Protein AF-0000000087636090 (afdb_homodimer)

Radius of gyration: 24.3 Å; Cα contacts (8 Å, |Δi|>4): 689; chains: 2; bounding box: 58×79×56 Å

Sequence (422 aa):
MITMALRLAGKRCVVIGGGPVAARRIALFLAEQAKITVVSPRVTPEIEALANSGQIIWHPQPYSETVDLEADFVLLATSDSQLNEQVAQRARSFGALVNRADNRDDCDFTFPASVDIGDLQFAIFTGRVSPRLSRLMKQDLLKRYKPVADILPAFKKLRREVRQLLPTPAERETFWQTYLGEEQLAMIIDGKWKRVEEILNNAISSIRIKPMITMALRLAGKRCVVIGGGPVAARRIALFLAEQAKITVVSPRVTPEIEALANSGQIIWHPQPYSETVDLEADFVLLATSDSQLNEQVAQRARSFGALVNRADNRDDCDFTFPASVDIGDLQFAIFTGRVSPRLSRLMKQDLLKRYKPVADILPAFKKLRREVRQLLPTPAERETFWQTYLGEEQLAMIIDGKWKRVEEILNNAISSIRIKP

Organism: NCBI:txid103891

pLDDT: mean 92.84, std 6.71, range [50.19, 98.62]

Foldseek 3Di:
DDDDDDQQAAFEEEEEDAEPVSLVVVVVSLVSNHAYEYEELDHDPSVVVCCVVVSYHYDNHHDDPPDDLLTQEYEYDDPDVVVLVVVLVVSVVNVHFYHYPVDRVSGSDDAFDWADQQVDIDGDDPVPPDPVVSVVVSVVCCLQCNLVNVCVVVVVVLLVLLCVLDVDPVVSVVLCPVLPDPVQSNCSSVVNVVVSVVSSVVSSVVSVPPD/DDDDDDQQAAFEEEEEDAEPVSLVVVVVSLVSNHAYEYEELDHDPSVVVCCVVVSYHYDNHHDDPPDDLLTQEYEYDDPDVVVLVVVLVVSVVSVHFYHYPVDRVSGSDDAFDWADQQVDIDGDDPVPPDPVVSVVVSVVCCLQCNLVNVCVVVVVVLLVLLCVLDVDPVVSVVLCPVLPDPVQSNCSSVVNVVVSVVSSVVSSVVSVPPD

Secondary structure (DSSP, 8-state):
-EEEEE--TT-EEEEE--SHHHHHHHHHHHHTT-EEEEE-SS--HHHHHHHHTTSSEEE-S---TTS---SSEEEE--S-HHHHHHHHHHHHHTT-EEEESS-GGG-SEE--EEEEETTEEEEEE-TTS-HHHHHHHHHHHHHHHHHHHHHHHHHHHHHHHHHHH--SHHHHHHHHHHHSSHHHHHHHHTT-HHHHHHHHHHHHHHHHH--/-EEEEE--TT-EEEEE--SHHHHHHHHHHHHTT-EEEEE-SS--HHHHHHHHTTSSEEE-S---TTS---SSEEEE--S-HHHHHHHHHHHHHTT-EEEESS-GGG-SEE--EEEEETTEEEEEE-TTS-HHHHHHHHHHHHHHHHHHHHHHHHHHHHHHHHHHH--SHHHHHHHHHHHSSHHHHHHHHTT-HHHHHHHHHHHHHHHHH--

Nearest PDB structures (foldseek):
  6pr0-assembly1_A  TM=7.623E-01  e=1.338E-15  Salmonella enterica subsp. enterica serovar Typhimurium
  1pjs-assembly1_B  TM=7.491E-01  e=1.700E-15  Salmonella enterica subsp. enterica serovar Typhimurium
  1pjq-assembly1_B  TM=7.297E-01  e=1.805E-15  Salmonella enterica subsp. enterica serovar Typhimurium
  6veb-assembly1_B  TM=7.230E-01  e=8.053E-15  Salmonella enterica subsp. enterica
  6ulu-assembly1_B  TM=7.324E-01  e=1.465E-14  Salmonella enterica subsp. enterica serovar Typhimurium

Solvent-accessible surface area (backbone atoms only — not comparable to full-atom values): 22190 Å² total; per-residue (Å²): 115,49,70,30,31,33,54,36,63,72,38,38,32,39,30,39,26,26,41,72,70,31,44,56,53,47,52,58,41,47,76,41,46,28,42,40,35,34,32,21,60,56,60,38,71,69,49,46,51,36,33,76,71,62,69,33,46,67,44,74,33,70,84,54,90,82,60,84,51,78,28,54,31,35,39,33,34,55,94,46,63,68,57,44,51,56,50,45,55,55,25,42,75,57,64,19,43,33,30,34,70,83,35,78,88,66,33,37,38,49,75,48,55,69,42,80,37,87,60,30,34,37,33,44,39,52,79,84,66,44,72,66,56,51,50,50,47,45,53,48,50,50,65,48,41,41,44,47,35,69,40,45,66,62,48,48,54,53,50,53,50,48,47,72,72,32,83,44,70,69,54,42,49,52,50,43,60,71,72,51,46,70,67,44,50,50,33,24,47,69,64,39,44,68,60,47,50,47,53,52,50,50,53,51,49,51,58,70,65,56,127,115,47,67,30,31,33,51,36,61,72,36,36,30,39,30,39,27,25,41,72,69,32,43,57,53,48,52,59,41,46,78,40,46,27,42,42,37,33,30,21,61,57,59,37,72,68,49,47,52,38,34,74,70,64,70,32,45,68,43,74,32,72,83,54,90,81,60,83,51,80,28,54,32,35,38,33,33,55,94,47,62,68,57,43,52,55,50,46,55,54,24,42,73,57,63,18,42,33,30,32,71,83,36,76,90,66,34,37,39,49,74,49,53,68,41,78,39,86,59,31,34,38,34,44,40,52,78,82,66,44,73,66,57,51,51,50,48,47,52,48,49,50,65,48,43,40,43,48,34,69,41,45,68,64,49,47,53,52,50,52,52,49,48,72,73,33,83,45,70,68,53,43,50,54,50,44,61,70,72,52,45,69,68,44,51,51,33,23,46,69,64,39,45,68,60,46,51,49,53,50,50,52,54,51,50,52,60,68,65,57,127

InterPro domains:
  IPR006367 Sirohaem synthase, N-terminal [TIGR01470] (7-203)
  IPR019478 Sirohaem synthase, dimerisation domain [PF10414] (156-203)
  IPR028161 Siroheme biosynthesis protein Met8-like [PTHR35330] (4-205)
  IPR036291 NAD(P)-binding domain superfamily [SSF51735] (2-111)

Structure (mmCIF, N/CA/C/O backbone):
data_AF-0000000087636090-model_v1
#
loop_
_entity.id
_entity.type
_entity.pdbx_description
1 polymer 'precorrin-2 dehydrogenase'
#
loop_
_atom_site.group_PDB
_atom_site.id
_atom_site.type_symbol
_atom_site.label_atom_id
_atom_site.label_alt_id
_atom_site.label_comp_id
_atom_site.label_asym_id
_atom_site.label_entity_id
_atom_site.label_seq_id
_atom_site.pdbx_PDB_ins_code
_atom_site.Cartn_x
_atom_site.Cartn_y
_atom_site.Cartn_z
_atom_site.occupancy
_atom_site.B_iso_or_equiv
_atom_site.auth_seq_id
_atom_site.auth_comp_id
_atom_site.auth_asym_id
_atom_site.auth_atom_id
_atom_site.pdbx_PDB_model_num
ATOM 1 N N . MET A 1 1 ? 6.086 -7.074 5.777 1 85.81 1 MET A N 1
ATOM 2 C CA . MET A 1 1 ? 6.184 -5.949 4.852 1 85.81 1 MET A CA 1
ATOM 3 C C . MET A 1 1 ? 5.184 -4.859 5.219 1 85.81 1 MET A C 1
ATOM 5 O O . MET A 1 1 ? 4.098 -5.148 5.719 1 85.81 1 MET A O 1
ATOM 9 N N . ILE A 1 2 ? 5.582 -3.582 4.957 1 86.5 2 ILE A N 1
ATOM 10 C CA . ILE A 1 2 ? 4.715 -2.439 5.219 1 86.5 2 ILE A CA 1
ATOM 11 C C . ILE A 1 2 ? 4.176 -1.887 3.904 1 86.5 2 ILE A C 1
ATOM 13 O O . ILE A 1 2 ? 4.898 -1.818 2.908 1 86.5 2 ILE A O 1
ATOM 17 N N . THR A 1 3 ? 2.893 -1.567 3.936 1 88 3 THR A N 1
ATOM 18 C CA . THR A 1 3 ? 2.291 -0.98 2.744 1 88 3 THR A CA 1
ATOM 19 C C . THR A 1 3 ? 2.539 0.524 2.697 1 88 3 THR A C 1
ATOM 21 O O . THR A 1 3 ? 2.324 1.226 3.688 1 88 3 THR A O 1
ATOM 24 N N . MET A 1 4 ? 3.02 1.011 1.553 1 90.25 4 MET A N 1
ATOM 25 C CA . MET A 1 4 ? 3.273 2.434 1.342 1 90.25 4 MET A CA 1
ATOM 26 C C . MET A 1 4 ? 2.838 2.861 -0.055 1 90.25 4 MET A C 1
ATOM 28 O O . MET A 1 4 ? 2.695 2.025 -0.949 1 90.25 4 MET A O 1
ATOM 32 N N . ALA A 1 5 ? 2.518 4.121 -0.171 1 89.06 5 ALA A N 1
ATOM 33 C CA . ALA A 1 5 ? 2.334 4.734 -1.484 1 89.06 5 ALA A CA 1
ATOM 34 C C . ALA A 1 5 ? 3.609 5.438 -1.944 1 89.06 5 ALA A C 1
ATOM 36 O O . ALA A 1 5 ? 4.188 6.234 -1.203 1 89.06 5 ALA A O 1
ATOM 37 N N . LEU A 1 6 ? 4.047 5.148 -3.146 1 92.19 6 LEU A N 1
ATOM 38 C CA . LEU A 1 6 ? 5.32 5.676 -3.631 1 92.19 6 LEU A CA 1
ATOM 39 C C . LEU A 1 6 ? 5.113 6.516 -4.887 1 92.19 6 LEU A C 1
ATOM 41 O O . LEU A 1 6 ? 4.328 6.152 -5.762 1 92.19 6 LEU A O 1
ATOM 45 N N . ARG A 1 7 ? 5.828 7.602 -4.891 1 91.75 7 ARG A N 1
ATOM 46 C CA . ARG A 1 7 ? 5.973 8.367 -6.125 1 91.75 7 ARG A CA 1
ATOM 47 C C . ARG A 1 7 ? 7.117 7.824 -6.977 1 91.75 7 ARG A C 1
ATOM 49 O O . ARG A 1 7 ? 8.266 7.781 -6.527 1 91.75 7 ARG A O 1
ATOM 56 N N . LEU A 1 8 ? 6.82 7.445 -8.258 1 93.19 8 LEU A N 1
ATOM 57 C CA . LEU A 1 8 ? 7.844 6.797 -9.07 1 93.19 8 LEU A CA 1
ATOM 58 C C . LEU A 1 8 ? 8.312 7.711 -10.195 1 93.19 8 LEU A C 1
ATOM 60 O O . LEU A 1 8 ? 9.203 7.348 -10.961 1 93.19 8 LEU A O 1
ATOM 64 N N . ALA A 1 9 ? 7.711 8.875 -10.195 1 92.44 9 ALA A N 1
ATOM 65 C CA . ALA A 1 9 ? 8.047 9.781 -11.289 1 92.44 9 ALA A CA 1
ATOM 66 C C . ALA A 1 9 ? 9.547 10.062 -11.336 1 92.44 9 ALA A C 1
ATOM 68 O O . ALA A 1 9 ? 10.133 10.508 -10.344 1 92.44 9 ALA A O 1
ATOM 69 N N . GLY A 1 10 ? 10.156 9.719 -12.453 1 92.62 10 GLY A N 1
ATOM 70 C CA . GLY A 1 10 ? 11.562 10.008 -12.664 1 92.62 10 GLY A CA 1
ATOM 71 C C . GLY A 1 10 ? 12.484 8.953 -12.078 1 92.62 10 GLY A C 1
ATOM 72 O O . GLY A 1 10 ? 13.695 8.992 -12.289 1 92.62 10 GLY A O 1
ATOM 73 N N . LYS A 1 11 ? 11.914 8.039 -11.336 1 93.38 11 LYS A N 1
ATOM 74 C CA . LYS A 1 11 ? 12.742 6.98 -10.75 1 93.38 11 LYS A CA 1
ATOM 75 C C . LYS A 1 11 ? 13.18 5.98 -11.805 1 93.38 11 LYS A C 1
ATOM 77 O O . LYS A 1 11 ? 12.414 5.641 -12.711 1 93.38 11 LYS A O 1
ATOM 82 N N . ARG A 1 12 ? 14.383 5.562 -11.703 1 95.88 12 ARG A N 1
ATOM 83 C CA . ARG A 1 12 ? 14.961 4.629 -12.664 1 95.88 12 ARG A CA 1
ATOM 84 C C . ARG A 1 12 ? 14.617 3.188 -12.297 1 95.88 12 ARG A C 1
ATOM 86 O O . ARG A 1 12 ? 14.859 2.75 -11.172 1 95.88 12 ARG A O 1
ATOM 93 N N . CYS A 1 13 ? 14.016 2.453 -13.25 1 97.75 13 CYS A N 1
ATOM 94 C CA . CYS A 1 13 ? 13.641 1.056 -13.07 1 97.75 13 CYS A CA 1
ATOM 95 C C . CYS A 1 13 ? 14.242 0.182 -14.164 1 97.75 13 CYS A C 1
ATOM 97 O O . CYS A 1 13 ? 14.062 0.453 -15.352 1 97.75 13 CYS A O 1
ATOM 99 N N . VAL A 1 14 ? 14.984 -0.794 -13.75 1 98.44 14 VAL A N 1
ATOM 100 C CA . VAL A 1 14 ? 15.555 -1.746 -14.703 1 98.44 14 VAL A CA 1
ATOM 101 C C . VAL A 1 14 ? 14.805 -3.07 -14.625 1 98.44 14 VAL A C 1
ATOM 103 O O . VAL A 1 14 ? 14.57 -3.6 -13.531 1 98.44 14 VAL A O 1
ATOM 106 N N . VAL A 1 15 ? 14.414 -3.576 -15.758 1 98.56 15 VAL A N 1
ATOM 107 C CA . VAL A 1 15 ? 13.68 -4.836 -15.844 1 98.56 15 VAL A CA 1
ATOM 108 C C . VAL A 1 15 ? 14.516 -5.863 -16.609 1 98.56 15 VAL A C 1
ATOM 110 O O . VAL A 1 15 ? 14.914 -5.629 -17.75 1 98.56 15 VAL A O 1
ATOM 113 N N . ILE A 1 16 ? 14.828 -6.91 -15.977 1 98.56 16 ILE A N 1
ATOM 114 C CA . ILE A 1 16 ? 15.492 -8.031 -16.641 1 98.56 16 ILE A CA 1
ATOM 115 C C . ILE A 1 16 ? 14.469 -9.109 -16.984 1 98.56 16 ILE A C 1
ATOM 117 O O . ILE A 1 16 ? 13.922 -9.758 -16.094 1 98.56 16 ILE A O 1
ATOM 121 N N . GLY A 1 17 ? 14.289 -9.312 -18.234 1 97.75 17 GLY A N 1
ATOM 122 C CA . GLY A 1 17 ? 13.211 -10.164 -18.734 1 97.75 17 GLY A CA 1
ATOM 123 C C . GLY A 1 17 ? 12.211 -9.422 -19.594 1 97.75 17 GLY A C 1
ATOM 124 O O . GLY A 1 17 ? 12.055 -8.211 -19.469 1 97.75 17 GLY A O 1
ATOM 125 N N . GLY A 1 18 ? 11.477 -10.156 -20.469 1 97.56 18 GLY A N 1
ATOM 126 C CA . GLY A 1 18 ? 10.578 -9.516 -21.406 1 97.56 18 GLY A CA 1
ATOM 127 C C . GLY A 1 18 ? 9.289 -10.273 -21.625 1 97.56 18 GLY A C 1
ATOM 128 O O . GLY A 1 18 ? 8.602 -10.078 -22.625 1 97.56 18 GLY A O 1
ATOM 129 N N . GLY A 1 19 ? 8.984 -11.086 -20.719 1 97.06 19 GLY A N 1
ATOM 130 C CA . GLY A 1 19 ? 7.777 -11.883 -20.828 1 97.06 19 GLY A CA 1
ATOM 131 C C . GLY A 1 19 ? 6.539 -11.172 -20.328 1 97.06 19 GLY A C 1
ATOM 132 O O . GLY A 1 19 ? 6.574 -9.961 -20.078 1 97.06 19 GLY A O 1
ATOM 133 N N . PRO A 1 20 ? 5.449 -11.938 -20.219 1 96.06 20 PRO A N 1
ATOM 134 C CA . PRO A 1 20 ? 4.172 -11.344 -19.812 1 96.06 20 PRO A CA 1
ATOM 135 C C . PRO A 1 20 ? 4.223 -10.742 -18.406 1 96.06 20 PRO A C 1
ATOM 137 O O . PRO A 1 20 ? 3.611 -9.703 -18.156 1 96.06 20 PRO A O 1
ATOM 140 N N . VAL A 1 21 ? 4.926 -11.43 -17.531 1 94.69 21 VAL A N 1
ATOM 141 C CA . VAL A 1 21 ? 5.055 -10.922 -16.172 1 94.69 21 VAL A CA 1
ATOM 142 C C . VAL A 1 21 ? 5.77 -9.57 -16.188 1 94.69 21 VAL A C 1
ATOM 144 O O . VAL A 1 21 ? 5.332 -8.617 -15.539 1 94.69 21 VAL A O 1
ATOM 147 N N . ALA A 1 22 ? 6.832 -9.508 -16.906 1 97.12 22 ALA A N 1
ATOM 148 C CA . ALA A 1 22 ? 7.551 -8.25 -17.062 1 97.12 22 ALA A CA 1
ATOM 149 C C . ALA A 1 22 ? 6.633 -7.164 -17.625 1 97.12 22 ALA A C 1
ATOM 151 O O . ALA A 1 22 ? 6.613 -6.035 -17.125 1 97.12 22 ALA A O 1
ATOM 152 N N . ALA A 1 23 ? 5.852 -7.52 -18.594 1 97.44 23 ALA A N 1
ATOM 153 C CA . ALA A 1 23 ? 4.953 -6.566 -19.25 1 97.44 23 ALA A CA 1
ATOM 154 C C . ALA A 1 23 ? 3.979 -5.961 -18.25 1 97.44 23 ALA A C 1
ATOM 156 O O . ALA A 1 23 ? 3.771 -4.742 -18.234 1 97.44 23 ALA A O 1
ATOM 157 N N . ARG A 1 24 ? 3.432 -6.73 -17.453 1 94 24 ARG A N 1
ATOM 158 C CA . ARG A 1 24 ? 2.467 -6.273 -16.453 1 94 24 ARG A CA 1
ATOM 159 C C . ARG A 1 24 ? 3.117 -5.324 -15.453 1 94 24 ARG A C 1
ATOM 161 O O . ARG A 1 24 ? 2.531 -4.305 -15.086 1 94 24 ARG A O 1
ATOM 168 N N . ARG A 1 25 ? 4.27 -5.645 -15.094 1 94.38 25 ARG A N 1
ATOM 169 C CA . ARG A 1 25 ? 4.957 -4.832 -14.094 1 94.38 25 ARG A CA 1
ATOM 170 C C . ARG A 1 25 ? 5.426 -3.51 -14.695 1 94.38 25 ARG A C 1
ATOM 172 O O . ARG A 1 25 ? 5.348 -2.465 -14.047 1 94.38 25 ARG A O 1
ATOM 179 N N . ILE A 1 26 ? 5.879 -3.619 -15.852 1 96.75 26 ILE A N 1
ATOM 180 C CA . ILE A 1 26 ? 6.293 -2.418 -16.562 1 96.75 26 ILE A CA 1
ATOM 181 C C . ILE A 1 26 ? 5.117 -1.45 -16.672 1 96.75 26 ILE A C 1
ATOM 183 O O . ILE A 1 26 ? 5.27 -0.249 -16.438 1 96.75 26 ILE A O 1
ATOM 187 N N . ALA A 1 27 ? 3.996 -1.976 -17.016 1 94.94 27 ALA A N 1
ATOM 188 C CA . ALA A 1 27 ? 2.807 -1.145 -17.172 1 94.94 27 ALA A CA 1
ATOM 189 C C . ALA A 1 27 ? 2.498 -0.376 -15.898 1 94.94 27 ALA A C 1
ATOM 191 O O . ALA A 1 27 ? 2.158 0.809 -15.938 1 94.94 27 ALA A O 1
ATOM 192 N N . LEU A 1 28 ? 2.641 -0.967 -14.773 1 92.44 28 LEU A N 1
ATOM 193 C CA . LEU A 1 28 ? 2.377 -0.34 -13.484 1 92.44 28 LEU A CA 1
ATOM 194 C C . LEU A 1 28 ? 3.346 0.81 -13.227 1 92.44 28 LEU A C 1
ATOM 196 O O . LEU A 1 28 ? 2.938 1.884 -12.781 1 92.44 28 LEU A O 1
ATOM 200 N N . PHE A 1 29 ? 4.57 0.612 -13.539 1 95.69 29 PHE A N 1
ATOM 201 C CA . PHE A 1 29 ? 5.598 1.621 -13.297 1 95.69 29 PHE A CA 1
ATOM 202 C C . PHE A 1 29 ? 5.469 2.77 -14.289 1 95.69 29 PHE A C 1
ATOM 204 O O . PHE A 1 29 ? 5.66 3.934 -13.93 1 95.69 29 PHE A O 1
ATOM 211 N N . LEU A 1 30 ? 5.152 2.348 -15.477 1 95.88 30 LEU A N 1
ATOM 212 C CA . LEU A 1 30 ? 5.02 3.357 -16.516 1 95.88 30 LEU A CA 1
ATOM 213 C C . LEU A 1 30 ? 3.871 4.312 -16.203 1 95.88 30 LEU A C 1
ATOM 215 O O . LEU A 1 30 ? 3.988 5.52 -16.422 1 95.88 30 LEU A O 1
ATOM 219 N N . ALA A 1 31 ? 2.795 3.756 -15.727 1 91.19 31 ALA A N 1
ATOM 220 C CA . ALA A 1 31 ? 1.635 4.562 -15.359 1 91.19 31 ALA A CA 1
ATOM 221 C C . ALA A 1 31 ? 2.006 5.613 -14.312 1 91.19 31 ALA A C 1
ATOM 223 O O . ALA A 1 31 ? 1.347 6.648 -14.203 1 91.19 31 ALA A O 1
ATOM 224 N N . GLU A 1 32 ? 3.082 5.383 -13.594 1 91.19 32 GLU A N 1
ATOM 225 C CA . GLU A 1 32 ? 3.551 6.297 -12.555 1 91.19 32 GLU A CA 1
ATOM 226 C C . GLU A 1 32 ? 4.75 7.109 -13.039 1 91.19 32 GLU A C 1
ATOM 228 O O . GLU A 1 32 ? 5.488 7.676 -12.227 1 91.19 32 GLU A O 1
ATOM 233 N N . GLN A 1 33 ? 5.023 7.043 -14.305 1 95.12 33 GLN A N 1
ATOM 234 C CA . GLN A 1 33 ? 6 7.871 -15 1 95.12 33 GLN A CA 1
ATOM 235 C C . GLN A 1 33 ? 7.422 7.52 -14.578 1 95.12 33 GLN A C 1
ATOM 237 O O . GLN A 1 33 ? 8.281 8.398 -14.461 1 95.12 33 GLN A O 1
ATOM 242 N N . ALA A 1 34 ? 7.668 6.301 -14.227 1 96.56 34 ALA A N 1
ATOM 243 C CA . ALA A 1 34 ? 9.023 5.812 -13.977 1 96.56 34 ALA A CA 1
ATOM 244 C C . ALA A 1 34 ? 9.828 5.75 -15.273 1 96.56 34 ALA A C 1
ATOM 246 O O . ALA A 1 34 ? 9.258 5.66 -16.359 1 96.56 34 ALA A O 1
ATOM 247 N N . LYS A 1 35 ? 11.125 5.871 -15.164 1 97.75 35 LYS A N 1
ATOM 248 C CA . LYS A 1 35 ? 12.031 5.656 -16.297 1 97.75 35 LYS A CA 1
ATOM 249 C C . LYS A 1 35 ? 12.461 4.195 -16.375 1 97.75 35 LYS A C 1
ATOM 251 O O . LYS A 1 35 ? 13.258 3.725 -15.562 1 97.75 35 LYS A O 1
ATOM 256 N N . ILE A 1 36 ? 12.031 3.521 -17.438 1 98.31 36 ILE A N 1
ATOM 257 C CA . ILE A 1 36 ? 12.148 2.066 -17.469 1 98.31 36 ILE A CA 1
ATOM 258 C C . ILE A 1 36 ? 13.141 1.639 -18.531 1 98.31 36 ILE A C 1
ATOM 260 O O . ILE A 1 36 ? 13.078 2.105 -19.672 1 98.31 36 ILE A O 1
ATOM 264 N N . THR A 1 37 ? 14.047 0.821 -18.172 1 98.56 37 THR A N 1
ATOM 265 C CA . THR A 1 37 ? 14.961 0.144 -19.078 1 98.56 37 THR A CA 1
ATOM 266 C C . THR A 1 37 ? 14.781 -1.369 -19.016 1 98.56 37 THR A C 1
ATOM 268 O O . THR A 1 37 ? 14.852 -1.955 -17.922 1 98.56 37 THR A O 1
ATOM 271 N N . VAL A 1 38 ? 14.555 -1.952 -20.156 1 98.56 38 VAL A N 1
ATOM 272 C CA . VAL A 1 38 ? 14.336 -3.393 -20.219 1 98.56 38 VAL A CA 1
ATOM 273 C C . VAL A 1 38 ? 15.531 -4.066 -20.891 1 98.56 38 VAL A C 1
ATOM 275 O O . VAL A 1 38 ? 16.016 -3.611 -21.938 1 98.56 38 VAL A O 1
ATOM 278 N N . VAL A 1 39 ? 16.031 -5.105 -20.281 1 98.62 39 VAL A N 1
ATOM 279 C CA . VAL A 1 39 ? 17.094 -5.914 -20.844 1 98.62 39 VAL A CA 1
ATOM 280 C C . VAL A 1 39 ? 16.609 -7.344 -21.062 1 98.62 39 VAL A C 1
ATOM 282 O O . VAL A 1 39 ? 16.391 -8.094 -20.109 1 98.62 39 VAL A O 1
ATOM 285 N N . SER A 1 40 ? 16.438 -7.73 -22.266 1 98.44 40 SER A N 1
ATOM 286 C CA . SER A 1 40 ? 15.945 -9.047 -22.656 1 98.44 40 SER A CA 1
ATOM 287 C C . SER A 1 40 ? 16.141 -9.289 -24.156 1 98.44 40 SER A C 1
ATOM 289 O O . SER A 1 40 ? 15.914 -8.391 -24.969 1 98.44 40 SER A O 1
ATOM 291 N N . PRO A 1 41 ? 16.578 -10.453 -24.547 1 97.81 41 PRO A N 1
ATOM 292 C CA . PRO A 1 41 ? 16.75 -10.711 -25.969 1 97.81 41 PRO A CA 1
ATOM 293 C C . PRO A 1 41 ? 15.438 -10.617 -26.75 1 97.81 41 PRO A C 1
ATOM 295 O O . PRO A 1 41 ? 15.43 -10.227 -27.922 1 97.81 41 PRO A O 1
ATOM 298 N N . ARG A 1 42 ? 14.383 -11.07 -26.109 1 97.56 42 ARG A N 1
ATOM 299 C CA . ARG A 1 42 ? 13.039 -11.023 -26.688 1 97.56 42 ARG A CA 1
ATOM 300 C C . ARG A 1 42 ? 12.039 -10.438 -25.703 1 97.56 42 ARG A C 1
ATOM 302 O O . ARG A 1 42 ? 12.203 -10.57 -24.484 1 97.56 42 ARG A O 1
ATOM 309 N N . VAL A 1 43 ? 11.07 -9.805 -26.281 1 98.12 43 VAL A N 1
ATOM 310 C CA . VAL A 1 43 ? 10.039 -9.227 -25.422 1 98.12 43 VAL A CA 1
ATOM 311 C C . VAL A 1 43 ? 8.656 -9.484 -26.031 1 98.12 43 VAL A C 1
ATOM 313 O O . VAL A 1 43 ? 8.547 -9.82 -27.219 1 98.12 43 VAL A O 1
ATOM 316 N N . THR A 1 44 ? 7.66 -9.383 -25.219 1 98.25 44 THR A N 1
ATOM 317 C CA . THR A 1 44 ? 6.289 -9.469 -25.719 1 98.25 44 THR A CA 1
ATOM 318 C C . THR A 1 44 ? 5.977 -8.312 -26.656 1 98.25 44 THR A C 1
ATOM 320 O O . THR A 1 44 ? 6.645 -7.273 -26.609 1 98.25 44 THR A O 1
ATOM 323 N N . PRO A 1 45 ? 5 -8.477 -27.438 1 98.19 45 PRO A N 1
ATOM 324 C CA . PRO A 1 45 ? 4.598 -7.395 -28.344 1 98.19 45 PRO A CA 1
ATOM 325 C C . PRO A 1 45 ? 4.258 -6.105 -27.594 1 98.19 45 PRO A C 1
ATOM 327 O O . PRO A 1 45 ? 4.543 -5.012 -28.094 1 98.19 45 PRO A O 1
ATOM 330 N N . GLU A 1 46 ? 3.732 -6.262 -26.469 1 97.69 46 GLU A N 1
ATOM 331 C CA . GLU A 1 46 ? 3.365 -5.105 -25.656 1 97.69 46 GLU A CA 1
ATOM 332 C C . GLU A 1 46 ? 4.598 -4.289 -25.281 1 97.69 46 GLU A C 1
ATOM 334 O O . GLU A 1 46 ? 4.598 -3.061 -25.406 1 97.69 46 GLU A O 1
ATOM 339 N N . ILE A 1 47 ? 5.629 -4.977 -24.875 1 98.31 47 ILE A N 1
ATOM 340 C CA . ILE A 1 47 ? 6.855 -4.309 -24.469 1 98.31 47 ILE A CA 1
ATOM 341 C C . ILE A 1 47 ? 7.543 -3.689 -25.688 1 98.31 47 ILE A C 1
ATOM 343 O O . ILE A 1 47 ? 8.062 -2.574 -25.609 1 98.31 47 ILE A O 1
ATOM 347 N N . GLU A 1 48 ? 7.48 -4.375 -26.719 1 98.31 48 GLU A N 1
ATOM 348 C CA . GLU A 1 48 ? 8.07 -3.879 -27.953 1 98.31 48 GLU A CA 1
ATOM 349 C C . GLU A 1 48 ? 7.406 -2.584 -28.406 1 98.31 48 GLU A C 1
ATOM 351 O O . GLU A 1 48 ? 8.086 -1.642 -28.828 1 98.31 48 GLU A O 1
ATOM 356 N N . ALA A 1 49 ? 6.145 -2.59 -28.344 1 98.25 49 ALA A N 1
ATOM 357 C CA . ALA A 1 49 ? 5.391 -1.401 -28.734 1 98.25 49 ALA A CA 1
ATOM 358 C C . ALA A 1 49 ? 5.773 -0.199 -27.875 1 98.25 49 ALA A C 1
ATOM 360 O O . ALA A 1 49 ? 5.918 0.915 -28.391 1 98.25 49 ALA A O 1
ATOM 361 N N . LEU A 1 50 ? 5.934 -0.422 -26.625 1 98 50 LEU A N 1
ATOM 362 C CA . LEU A 1 50 ? 6.336 0.638 -25.703 1 98 50 LEU A CA 1
ATOM 363 C C . LEU A 1 50 ? 7.73 1.154 -26.047 1 98 50 LEU A C 1
ATOM 365 O O . LEU A 1 50 ? 7.984 2.359 -25.984 1 98 50 LEU A O 1
ATOM 369 N N . ALA A 1 51 ? 8.617 0.277 -26.406 1 97.94 51 ALA A N 1
ATOM 370 C CA . ALA A 1 51 ? 9.969 0.651 -26.797 1 97.94 51 ALA A CA 1
ATOM 371 C C . ALA A 1 51 ? 9.969 1.465 -28.078 1 97.94 51 ALA A C 1
ATOM 373 O O . ALA A 1 51 ? 10.641 2.492 -28.188 1 97.94 51 ALA A O 1
ATOM 374 N N . ASN A 1 52 ? 9.195 1.029 -28.984 1 97.94 52 ASN A N 1
ATOM 375 C CA . ASN A 1 52 ? 9.117 1.687 -30.281 1 97.94 52 ASN A CA 1
ATOM 376 C C . ASN A 1 52 ? 8.547 3.098 -30.156 1 97.94 52 ASN A C 1
ATOM 378 O O . ASN A 1 52 ? 8.93 3.99 -30.922 1 97.94 52 ASN A O 1
ATOM 382 N N . SER A 1 53 ? 7.715 3.289 -29.203 1 97.62 53 SER A N 1
ATOM 383 C CA . SER A 1 53 ? 7.105 4.602 -29.016 1 97.62 53 SER A CA 1
ATOM 384 C C . SER A 1 53 ? 7.973 5.488 -28.125 1 97.62 53 SER A C 1
ATOM 386 O O . SER A 1 53 ? 7.613 6.633 -27.844 1 97.62 53 SER A O 1
ATOM 388 N N . GLY A 1 54 ? 9.047 4.934 -27.609 1 97.25 54 GLY A N 1
ATOM 389 C CA . GLY A 1 54 ? 10 5.719 -26.844 1 97.25 54 GLY A CA 1
ATOM 390 C C . GLY A 1 54 ? 9.609 5.867 -25.391 1 97.25 54 GLY A C 1
ATOM 391 O O . GLY A 1 54 ? 10.18 6.688 -24.672 1 97.25 54 GLY A O 1
ATOM 392 N N . GLN A 1 55 ? 8.664 5.082 -24.953 1 97.44 55 GLN A N 1
ATOM 393 C CA . GLN A 1 55 ? 8.195 5.188 -23.578 1 97.44 55 GLN A CA 1
ATOM 394 C C . GLN A 1 55 ? 9.133 4.457 -22.625 1 97.44 55 GLN A C 1
ATOM 396 O O . GLN A 1 55 ? 9.164 4.754 -21.422 1 97.44 55 GLN A O 1
ATOM 401 N N . ILE A 1 56 ? 9.805 3.484 -23.188 1 98.31 56 ILE A N 1
ATOM 402 C CA . ILE A 1 56 ? 10.812 2.768 -22.406 1 98.31 56 ILE A CA 1
ATOM 403 C C . ILE A 1 56 ? 12.062 2.547 -23.266 1 98.31 56 ILE A C 1
ATOM 405 O O . ILE A 1 56 ? 12.047 2.777 -24.469 1 98.31 56 ILE A O 1
ATOM 409 N N . ILE A 1 57 ? 13.148 2.18 -22.672 1 98.38 57 ILE A N 1
ATOM 410 C CA . ILE A 1 57 ? 14.367 1.77 -23.375 1 98.38 57 ILE A CA 1
ATOM 411 C C . ILE A 1 57 ? 14.492 0.249 -23.328 1 98.38 57 ILE A C 1
ATOM 413 O O . ILE A 1 57 ? 14.359 -0.362 -22.266 1 98.38 57 ILE A O 1
ATOM 417 N N . TRP A 1 58 ? 14.625 -0.318 -24.5 1 98.44 58 TRP A N 1
ATOM 418 C CA . TRP A 1 58 ? 14.789 -1.765 -24.594 1 98.44 58 TRP A CA 1
ATOM 419 C C . TRP A 1 58 ? 16.156 -2.119 -25.188 1 98.44 58 TRP A C 1
ATOM 421 O O . TRP A 1 58 ? 16.516 -1.635 -26.25 1 98.44 58 TRP A O 1
ATOM 431 N N . HIS A 1 59 ? 16.906 -2.881 -24.453 1 98.06 59 HIS A N 1
ATOM 432 C CA . HIS A 1 59 ? 18.141 -3.486 -24.938 1 98.06 59 HIS A CA 1
ATOM 433 C C . HIS A 1 59 ? 17.922 -4.945 -25.328 1 98.06 59 HIS A C 1
ATOM 435 O O . HIS A 1 59 ? 17.844 -5.816 -24.453 1 98.06 59 HIS A O 1
ATOM 441 N N . PRO A 1 60 ? 17.875 -5.27 -26.625 1 97.5 60 PRO A N 1
ATOM 442 C CA . PRO A 1 60 ? 17.594 -6.633 -27.094 1 97.5 60 PRO A CA 1
ATOM 443 C C . PRO A 1 60 ? 18.797 -7.559 -26.953 1 97.5 60 PRO A C 1
ATOM 445 O O . PRO A 1 60 ? 19.391 -7.988 -27.953 1 97.5 60 PRO A O 1
ATOM 448 N N . GLN A 1 61 ? 19.109 -7.852 -25.719 1 97.12 61 GLN A N 1
ATOM 449 C CA . GLN A 1 61 ? 20.25 -8.703 -25.375 1 97.12 61 GLN A CA 1
ATOM 450 C C . GLN A 1 61 ? 20.016 -9.438 -24.062 1 97.12 61 GLN A C 1
ATOM 452 O O . GLN A 1 61 ? 19.188 -9.016 -23.25 1 97.12 61 GLN A O 1
ATOM 457 N N . PRO A 1 62 ? 20.703 -10.57 -23.906 1 96.12 62 PRO A N 1
ATOM 458 C CA . PRO A 1 62 ? 20.672 -11.203 -22.594 1 96.12 62 PRO A CA 1
ATOM 459 C C . PRO A 1 62 ? 21.375 -10.359 -21.516 1 96.12 62 PRO A C 1
ATOM 461 O O . PRO A 1 62 ? 22.219 -9.523 -21.844 1 96.12 62 PRO A O 1
ATOM 464 N N . TYR A 1 63 ? 20.969 -10.562 -20.359 1 95.94 63 TYR A N 1
ATOM 465 C CA . TYR A 1 63 ? 21.656 -9.891 -19.266 1 95.94 63 TYR A CA 1
ATOM 466 C C . TYR A 1 63 ? 23.125 -10.258 -19.25 1 95.94 63 TYR A C 1
ATOM 468 O O . TYR A 1 63 ? 23.484 -11.414 -19.484 1 95.94 63 TYR A O 1
ATOM 476 N N . SER A 1 64 ? 23.922 -9.281 -18.922 1 94.44 64 SER A N 1
ATOM 477 C CA . SER A 1 64 ? 25.344 -9.469 -18.625 1 94.44 64 SER A CA 1
ATOM 478 C C . SER A 1 64 ? 25.797 -8.5 -17.531 1 94.44 64 SER A C 1
ATOM 480 O O . SER A 1 64 ? 25.062 -7.574 -17.172 1 94.44 64 SER A O 1
ATOM 482 N N . GLU A 1 65 ? 26.969 -8.727 -17.047 1 92.06 65 GLU A N 1
ATOM 483 C CA . GLU A 1 65 ? 27.484 -7.941 -15.93 1 92.06 65 GLU A CA 1
ATOM 484 C C . GLU A 1 65 ? 27.719 -6.488 -16.344 1 92.06 65 GLU A C 1
ATOM 486 O O . GLU A 1 65 ? 27.891 -5.617 -15.484 1 92.06 65 GLU A O 1
ATOM 491 N N . THR A 1 66 ? 27.688 -6.254 -17.609 1 91.94 66 THR A N 1
ATOM 492 C CA . THR A 1 66 ? 27.906 -4.898 -18.109 1 91.94 66 THR A CA 1
ATOM 493 C C . THR A 1 66 ? 26.641 -4.059 -17.953 1 91.94 66 THR A C 1
ATOM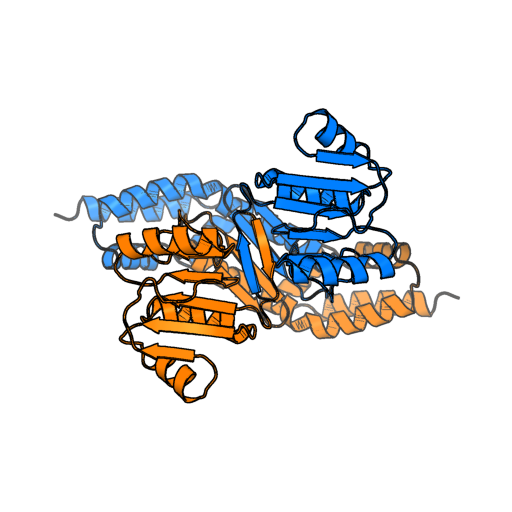 495 O O . THR A 1 66 ? 26.688 -2.832 -18.062 1 91.94 66 THR A O 1
ATOM 498 N N . VAL A 1 67 ? 25.562 -4.734 -17.766 1 92.5 67 VAL A N 1
ATOM 499 C CA . VAL A 1 67 ? 24.312 -4.02 -17.594 1 92.5 67 VAL A CA 1
ATOM 500 C C . VAL A 1 67 ? 24.375 -3.166 -16.328 1 92.5 67 VAL A C 1
ATOM 502 O O . VAL A 1 67 ? 24.75 -3.646 -15.258 1 92.5 67 VAL A O 1
ATOM 505 N N . ASP A 1 68 ? 24.031 -1.904 -16.469 1 92.06 68 ASP A N 1
ATOM 506 C CA . ASP A 1 68 ? 24 -0.964 -15.359 1 92.06 68 ASP A CA 1
ATOM 507 C C . ASP A 1 68 ? 22.797 -1.208 -14.461 1 92.06 68 ASP A C 1
ATOM 509 O O . ASP A 1 68 ? 21.656 -1.054 -14.898 1 92.06 68 ASP A O 1
ATOM 513 N N . LEU A 1 69 ? 23.062 -1.536 -13.18 1 91.94 69 LEU A N 1
ATOM 514 C CA . LEU A 1 69 ? 22 -1.818 -12.227 1 91.94 69 LEU A CA 1
ATOM 515 C C . LEU A 1 69 ? 21.859 -0.689 -11.211 1 91.94 69 LEU A C 1
ATOM 517 O O . LEU A 1 69 ? 21.172 -0.839 -10.195 1 91.94 69 LEU A O 1
ATOM 521 N N . GLU A 1 70 ? 22.578 0.377 -11.477 1 90.62 70 GLU A N 1
ATOM 522 C CA . GLU A 1 70 ? 22.391 1.548 -10.633 1 90.62 70 GLU A CA 1
ATOM 523 C C . GLU A 1 70 ? 21.016 2.184 -10.875 1 90.62 70 GLU A C 1
ATOM 525 O O . GLU A 1 70 ? 20.891 3.092 -11.695 1 90.62 70 GLU A O 1
ATOM 530 N N . ALA A 1 71 ? 20.047 1.738 -10.211 1 93.81 71 ALA A N 1
ATOM 531 C CA . ALA A 1 71 ? 18.656 2.139 -10.352 1 93.81 71 ALA A CA 1
ATOM 532 C C . ALA A 1 71 ? 17.953 2.15 -8.992 1 93.81 71 ALA A C 1
ATOM 534 O O . ALA A 1 71 ? 18.516 1.707 -7.992 1 93.81 71 ALA A O 1
ATOM 535 N N . ASP A 1 72 ? 16.844 2.738 -9.008 1 92.5 72 ASP A N 1
ATOM 536 C CA . ASP A 1 72 ? 16.031 2.742 -7.789 1 92.5 72 ASP A CA 1
ATOM 537 C C . ASP A 1 72 ? 15.312 1.408 -7.602 1 92.5 72 ASP A C 1
ATOM 539 O O . ASP A 1 72 ? 15.227 0.898 -6.48 1 92.5 72 ASP A O 1
ATOM 543 N N . PHE A 1 73 ? 14.828 0.864 -8.742 1 95.88 73 PHE A N 1
ATOM 544 C CA . PHE A 1 73 ? 14.07 -0.381 -8.727 1 95.88 73 PHE A CA 1
ATOM 545 C C . PHE A 1 73 ? 14.594 -1.35 -9.781 1 95.88 73 PHE A C 1
ATOM 547 O O . PHE A 1 73 ? 14.945 -0.939 -10.891 1 95.88 73 PHE A O 1
ATOM 554 N N . VAL A 1 74 ? 14.617 -2.582 -9.391 1 97.94 74 VAL A N 1
ATOM 555 C CA . VAL A 1 74 ? 14.984 -3.633 -10.336 1 97.94 74 VAL A CA 1
ATOM 556 C C . VAL A 1 74 ? 13.938 -4.746 -10.289 1 97.94 74 VAL A C 1
ATOM 558 O O . VAL A 1 74 ? 13.609 -5.254 -9.219 1 97.94 74 VAL A O 1
ATOM 561 N N . LEU A 1 75 ? 13.398 -5.023 -11.438 1 98.25 75 LEU A N 1
ATOM 562 C CA . LEU A 1 75 ? 12.438 -6.105 -11.594 1 98.25 75 LEU A CA 1
ATOM 563 C C . LEU A 1 75 ? 13.062 -7.293 -12.32 1 98.25 75 LEU A C 1
ATOM 565 O O . LEU A 1 75 ? 13.57 -7.145 -13.438 1 98.25 75 LEU A O 1
ATOM 569 N N . LEU A 1 76 ? 13.055 -8.375 -11.695 1 98.5 76 LEU A N 1
ATOM 570 C CA . LEU A 1 76 ? 13.617 -9.594 -12.266 1 98.5 76 LEU A CA 1
ATOM 571 C C . LEU A 1 76 ? 12.516 -10.562 -12.68 1 98.5 76 LEU A C 1
ATOM 573 O O . LEU A 1 76 ? 11.82 -11.117 -11.82 1 98.5 76 LEU A O 1
ATOM 577 N N . ALA A 1 77 ? 12.422 -10.727 -13.953 1 97.31 77 ALA A N 1
ATOM 578 C CA . ALA A 1 77 ? 11.32 -11.516 -14.492 1 97.31 77 ALA A CA 1
ATOM 579 C C . ALA A 1 77 ? 11.812 -12.469 -15.578 1 97.31 77 ALA A C 1
ATOM 581 O O . ALA A 1 77 ? 11.219 -12.555 -16.656 1 97.31 77 ALA A O 1
ATOM 582 N N . THR A 1 78 ? 12.898 -13.164 -15.305 1 96.12 78 THR A N 1
ATOM 583 C CA . THR A 1 78 ? 13.375 -14.203 -16.219 1 96.12 78 THR A CA 1
ATOM 584 C C . THR A 1 78 ? 12.953 -15.586 -15.734 1 96.12 78 THR A C 1
ATOM 586 O O . THR A 1 78 ? 12.453 -15.734 -14.617 1 96.12 78 THR A O 1
ATOM 589 N N . SER A 1 79 ? 13.18 -16.578 -16.625 1 94.31 79 SER A N 1
ATOM 590 C CA . SER A 1 79 ? 12.867 -17.953 -16.266 1 94.31 79 SER A CA 1
ATOM 591 C C . SER A 1 79 ? 14.039 -18.625 -15.547 1 94.31 79 SER A C 1
ATOM 593 O O . SER A 1 79 ? 13.945 -19.797 -15.164 1 94.31 79 SER A O 1
ATOM 595 N N . ASP A 1 80 ? 15.117 -17.922 -15.367 1 95.75 80 ASP A N 1
ATOM 596 C CA . ASP A 1 80 ? 16.328 -18.438 -14.719 1 95.75 80 ASP A CA 1
ATOM 597 C C . ASP A 1 80 ? 16.453 -17.906 -13.289 1 95.75 80 ASP A C 1
ATOM 599 O O . ASP A 1 80 ? 16.969 -16.812 -13.062 1 95.75 80 ASP A O 1
ATOM 603 N N . SER A 1 81 ? 16.109 -18.734 -12.344 1 96.69 81 SER A N 1
ATOM 604 C CA . SER A 1 81 ? 16.062 -18.328 -10.945 1 96.69 81 SER A CA 1
ATOM 605 C C . SER A 1 81 ? 17.469 -18.016 -10.414 1 96.69 81 SER A C 1
ATOM 607 O O . SER A 1 81 ? 17.641 -17.125 -9.594 1 96.69 81 SER A O 1
ATOM 609 N N . GLN A 1 82 ? 18.359 -18.812 -10.898 1 96.69 82 GLN A N 1
ATOM 610 C CA . GLN A 1 82 ? 19.734 -18.578 -10.477 1 96.69 82 GLN A CA 1
ATOM 611 C C . GLN A 1 82 ? 20.219 -17.203 -10.938 1 96.69 82 GLN A C 1
ATOM 613 O O . GLN A 1 82 ? 20.844 -16.469 -10.172 1 96.69 82 GLN A O 1
ATOM 618 N N . LEU A 1 83 ? 19.938 -16.938 -12.133 1 96.62 83 LEU A N 1
ATOM 619 C CA . LEU A 1 83 ? 20.266 -15.617 -12.648 1 96.62 83 LEU A CA 1
ATOM 620 C C . LEU A 1 83 ? 19.594 -14.523 -11.836 1 96.62 83 LEU A C 1
ATOM 622 O O . LEU A 1 83 ? 20.219 -13.539 -11.453 1 96.62 83 LEU A O 1
ATOM 626 N N . ASN A 1 84 ? 18.328 -14.641 -11.578 1 97.69 84 ASN A N 1
ATOM 627 C CA . ASN A 1 84 ? 17.578 -13.672 -10.797 1 97.69 84 ASN A CA 1
ATOM 628 C C . ASN A 1 84 ? 18.219 -13.422 -9.438 1 97.69 84 ASN A C 1
ATOM 630 O O . ASN A 1 84 ? 18.312 -12.281 -8.984 1 97.69 84 ASN A O 1
ATOM 634 N N . GLU A 1 85 ? 18.672 -14.492 -8.844 1 97.31 85 GLU A N 1
ATOM 635 C CA . GLU A 1 85 ? 19.297 -14.383 -7.523 1 97.31 85 GLU A CA 1
ATOM 636 C C . GLU A 1 85 ? 20.594 -13.578 -7.594 1 97.31 85 GLU A C 1
ATOM 638 O O . GLU A 1 85 ? 20.812 -12.695 -6.77 1 97.31 85 GLU A O 1
ATOM 643 N N . GLN A 1 86 ? 21.375 -13.914 -8.555 1 96.69 86 GLN A N 1
ATOM 644 C CA . GLN A 1 86 ? 22.641 -13.234 -8.734 1 96.69 86 GLN A CA 1
ATOM 645 C C . GLN A 1 86 ? 22.438 -11.75 -9.008 1 96.69 86 GLN A C 1
ATOM 647 O O . GLN A 1 86 ? 23.109 -10.898 -8.406 1 96.69 86 GLN A O 1
ATOM 652 N N . VAL A 1 87 ? 21.562 -11.461 -9.867 1 97.5 87 VAL A N 1
ATOM 653 C CA . VAL A 1 87 ? 21.297 -10.078 -10.25 1 97.5 87 VAL A CA 1
ATOM 654 C C . VAL A 1 87 ? 20.703 -9.32 -9.07 1 97.5 87 VAL A C 1
ATOM 656 O O . VAL A 1 87 ? 21 -8.141 -8.867 1 97.5 87 VAL A O 1
ATOM 659 N N . ALA A 1 88 ? 19.859 -9.992 -8.305 1 97.75 88 ALA A N 1
ATOM 660 C CA . ALA A 1 88 ? 19.25 -9.367 -7.125 1 97.75 88 ALA A CA 1
ATOM 661 C C . ALA A 1 88 ? 20.312 -8.883 -6.152 1 97.75 88 ALA A C 1
ATOM 663 O O . ALA A 1 88 ? 20.266 -7.738 -5.688 1 97.75 88 ALA A O 1
ATOM 664 N N . GLN A 1 89 ? 21.234 -9.758 -5.898 1 96.44 89 GLN A N 1
ATOM 665 C CA . GLN A 1 89 ? 22.312 -9.414 -4.977 1 96.44 89 GLN A CA 1
ATOM 666 C C . GLN A 1 89 ? 23.109 -8.219 -5.488 1 96.44 89 GLN A C 1
ATOM 668 O O . GLN A 1 89 ? 23.391 -7.289 -4.73 1 96.44 89 GLN A O 1
ATOM 673 N N . ARG A 1 90 ? 23.438 -8.273 -6.691 1 96.75 90 ARG A N 1
ATOM 674 C CA . ARG A 1 90 ? 24.203 -7.191 -7.301 1 96.75 90 ARG A CA 1
ATOM 675 C C . ARG A 1 90 ? 23.422 -5.883 -7.273 1 96.75 90 ARG A C 1
ATOM 677 O O . ARG A 1 90 ? 23.969 -4.832 -6.926 1 96.75 90 ARG A O 1
ATOM 684 N N . ALA A 1 91 ? 22.172 -5.93 -7.672 1 96 91 ALA A N 1
ATOM 685 C CA . ALA A 1 91 ? 21.328 -4.742 -7.703 1 96 91 ALA A CA 1
ATOM 686 C C . ALA A 1 91 ? 21.219 -4.105 -6.324 1 96 91 ALA A C 1
ATOM 688 O O . ALA A 1 91 ? 21.328 -2.883 -6.188 1 96 91 ALA A O 1
ATOM 689 N N . ARG A 1 92 ? 21.047 -4.934 -5.324 1 93.06 92 ARG A N 1
ATOM 690 C CA . ARG A 1 92 ? 20.938 -4.449 -3.951 1 93.06 92 ARG A CA 1
ATOM 691 C C . ARG A 1 92 ? 22.219 -3.752 -3.506 1 93.06 92 ARG A C 1
ATOM 693 O O . ARG A 1 92 ? 22.172 -2.791 -2.736 1 93.06 92 ARG A O 1
ATOM 700 N N . SER A 1 93 ? 23.344 -4.273 -4.059 1 91.94 93 SER A N 1
ATOM 701 C CA . SER A 1 93 ? 24.625 -3.674 -3.695 1 91.94 93 SER A CA 1
ATOM 702 C C . SER A 1 93 ? 24.734 -2.246 -4.223 1 91.94 93 SER A C 1
ATOM 704 O O . SER A 1 93 ? 25.531 -1.452 -3.717 1 91.94 93 SER A O 1
ATOM 706 N N . PHE A 1 94 ? 23.953 -1.921 -5.188 1 89.31 94 PHE A N 1
ATOM 707 C CA . PHE A 1 94 ? 23.906 -0.568 -5.734 1 89.31 94 PHE A CA 1
ATOM 708 C C . PHE A 1 94 ? 22.797 0.248 -5.07 1 89.31 94 PHE A C 1
ATOM 710 O O . PHE A 1 94 ? 22.609 1.418 -5.406 1 89.31 94 PHE A O 1
ATOM 717 N N . GLY A 1 95 ? 22.016 -0.432 -4.16 1 85.56 95 GLY A N 1
ATOM 718 C CA . GLY A 1 95 ? 21.016 0.288 -3.4 1 85.56 95 GLY A CA 1
ATOM 719 C C . GLY A 1 95 ? 19.609 0.147 -3.975 1 85.56 95 GLY A C 1
ATOM 720 O O . GLY A 1 95 ? 18.672 0.745 -3.465 1 85.56 95 GLY A O 1
ATOM 721 N N . ALA A 1 96 ? 19.438 -0.682 -4.98 1 92.56 96 ALA A N 1
ATOM 722 C CA . ALA A 1 96 ? 18.141 -0.82 -5.625 1 92.56 96 ALA A CA 1
ATOM 723 C C . ALA A 1 96 ? 17.188 -1.675 -4.777 1 92.56 96 ALA A C 1
ATOM 725 O O . ALA A 1 96 ? 17.641 -2.592 -4.082 1 92.56 96 ALA A O 1
ATOM 726 N N . LEU A 1 97 ? 15.922 -1.342 -4.82 1 93.88 97 LEU A N 1
ATOM 727 C CA . LEU A 1 97 ? 14.891 -2.254 -4.344 1 93.88 97 LEU A CA 1
ATOM 728 C C . LEU A 1 97 ? 14.555 -3.301 -5.402 1 93.88 97 LEU A C 1
ATOM 730 O O . LEU A 1 97 ? 14.312 -2.961 -6.562 1 93.88 97 LEU A O 1
ATOM 734 N N . VAL A 1 98 ? 14.523 -4.527 -4.98 1 97 98 VAL A N 1
ATOM 735 C CA . VAL A 1 98 ? 14.43 -5.602 -5.961 1 97 98 VAL A CA 1
ATOM 736 C C . VAL A 1 98 ? 13.094 -6.324 -5.812 1 97 98 VAL A C 1
ATOM 738 O O . VAL A 1 98 ? 12.641 -6.586 -4.695 1 97 98 VAL A O 1
ATOM 741 N N . ASN A 1 99 ? 12.477 -6.613 -6.957 1 97.44 99 ASN A N 1
ATOM 742 C CA . ASN A 1 99 ? 11.32 -7.504 -7.059 1 97.44 99 ASN A CA 1
ATOM 743 C C . ASN A 1 99 ? 11.617 -8.695 -7.965 1 97.44 99 ASN A C 1
ATOM 745 O O . ASN A 1 99 ? 11.906 -8.523 -9.148 1 97.44 99 ASN A O 1
ATOM 749 N N . ARG A 1 100 ? 11.57 -9.844 -7.375 1 97.5 100 ARG A N 1
ATOM 750 C CA . ARG A 1 100 ? 11.742 -11.086 -8.125 1 97.5 100 ARG A CA 1
ATOM 751 C C . ARG A 1 100 ? 10.398 -11.734 -8.422 1 97.5 100 ARG A C 1
ATOM 753 O O . ARG A 1 100 ? 9.648 -12.078 -7.5 1 97.5 100 ARG A O 1
ATOM 760 N N . ALA A 1 101 ? 10.219 -11.93 -9.711 1 94.62 101 ALA A N 1
ATOM 761 C CA . ALA A 1 101 ? 8.961 -12.555 -10.109 1 94.62 101 ALA A CA 1
ATOM 762 C C . ALA A 1 101 ? 8.938 -14.039 -9.734 1 94.62 101 ALA A C 1
ATOM 764 O O . ALA A 1 101 ? 7.871 -14.625 -9.555 1 94.62 101 ALA A O 1
ATOM 765 N N . ASP A 1 102 ? 10.086 -14.648 -9.633 1 92.94 102 ASP A N 1
ATOM 766 C CA . ASP A 1 102 ? 10.18 -16.094 -9.438 1 92.94 102 ASP A CA 1
ATOM 767 C C . ASP A 1 102 ? 10.164 -16.438 -7.953 1 92.94 102 ASP A C 1
ATOM 769 O O . ASP A 1 102 ? 9.961 -17.609 -7.59 1 92.94 102 ASP A O 1
ATOM 773 N N . ASN A 1 103 ? 10.461 -15.453 -7.109 1 93.12 103 ASN A N 1
ATOM 774 C CA . ASN A 1 103 ? 10.602 -15.75 -5.688 1 93.12 103 ASN A CA 1
ATOM 775 C C . ASN A 1 103 ? 10.039 -14.633 -4.82 1 93.12 103 ASN A C 1
ATOM 777 O O . ASN A 1 103 ? 10.75 -13.672 -4.5 1 93.12 103 ASN A O 1
ATOM 781 N N . ARG A 1 104 ? 8.93 -14.836 -4.289 1 84.25 104 ARG A N 1
ATOM 782 C CA . ARG A 1 104 ? 8.227 -13.82 -3.512 1 84.25 104 ARG A CA 1
ATOM 783 C C . ARG A 1 104 ? 8.945 -13.547 -2.197 1 84.25 104 ARG A C 1
ATOM 785 O O . ARG A 1 104 ? 8.844 -12.445 -1.648 1 84.25 104 ARG A O 1
ATOM 792 N N . ASP A 1 105 ? 9.648 -14.531 -1.704 1 88.5 105 ASP A N 1
ATOM 793 C CA . ASP A 1 105 ? 10.312 -14.398 -0.413 1 88.5 105 ASP A CA 1
ATOM 794 C C . ASP A 1 105 ? 11.602 -13.578 -0.54 1 88.5 105 ASP A C 1
ATOM 796 O O . ASP A 1 105 ? 12.164 -13.141 0.465 1 88.5 105 ASP A O 1
ATOM 800 N N . ASP A 1 106 ? 12.016 -13.43 -1.741 1 94.12 106 ASP A N 1
ATOM 801 C CA . ASP A 1 106 ? 13.227 -12.656 -1.989 1 94.12 106 ASP A CA 1
ATOM 802 C C . ASP A 1 106 ? 12.906 -11.367 -2.742 1 94.12 106 ASP A C 1
ATOM 804 O O . ASP A 1 106 ? 13.508 -11.086 -3.779 1 94.12 106 ASP A O 1
ATOM 808 N N . CYS A 1 107 ? 11.961 -10.625 -2.242 1 94.75 107 CYS A N 1
ATOM 809 C CA . CYS A 1 107 ? 11.555 -9.336 -2.785 1 94.75 107 CYS A CA 1
ATOM 810 C C . CYS A 1 107 ? 11.68 -8.234 -1.737 1 94.75 107 CYS A C 1
ATOM 812 O O . CYS A 1 107 ? 11.367 -8.445 -0.565 1 94.75 107 CYS A O 1
ATOM 814 N N . ASP A 1 108 ? 12.242 -7.141 -2.182 1 93.62 108 ASP A N 1
ATOM 815 C CA . ASP A 1 108 ? 12.273 -5.957 -1.325 1 93.62 108 ASP A CA 1
ATOM 816 C C . ASP A 1 108 ? 10.953 -5.199 -1.389 1 93.62 108 ASP A C 1
ATOM 818 O O . ASP A 1 108 ? 10.633 -4.426 -0.486 1 93.62 108 ASP A O 1
ATOM 822 N N . PHE A 1 109 ? 10.266 -5.414 -2.453 1 93.25 109 PHE A N 1
ATOM 823 C CA . PHE A 1 109 ? 8.93 -4.84 -2.594 1 93.25 109 PHE A CA 1
ATOM 824 C C . PHE A 1 109 ? 8.047 -5.738 -3.445 1 93.25 109 PHE A C 1
ATOM 826 O O . PHE A 1 109 ? 8.539 -6.535 -4.242 1 93.25 109 PHE A O 1
ATOM 833 N N . THR A 1 110 ? 6.742 -5.594 -3.295 1 91.44 110 THR A N 1
ATOM 834 C CA . THR A 1 110 ? 5.75 -6.328 -4.074 1 91.44 110 THR A CA 1
ATOM 835 C C . THR A 1 110 ? 4.543 -5.441 -4.379 1 91.44 110 THR A C 1
ATOM 837 O O . THR A 1 110 ? 4.445 -4.32 -3.875 1 91.44 110 THR A O 1
ATOM 840 N N . PHE A 1 111 ? 3.703 -5.992 -5.254 1 88.56 111 PHE A N 1
ATOM 841 C CA . PHE A 1 111 ? 2.482 -5.281 -5.617 1 88.56 111 PHE A CA 1
ATOM 842 C C . PHE A 1 111 ? 1.258 -5.98 -5.035 1 88.56 111 PHE A C 1
ATOM 844 O O . PHE A 1 111 ? 0.937 -7.105 -5.426 1 88.56 111 PHE A O 1
ATOM 851 N N . PRO A 1 112 ? 0.65 -5.254 -4.094 1 85.56 112 PRO A N 1
ATOM 852 C CA . PRO A 1 112 ? -0.596 -5.848 -3.602 1 85.56 112 PRO A CA 1
ATOM 853 C C . PRO A 1 112 ? -1.707 -5.84 -4.648 1 85.56 112 PRO A C 1
ATOM 855 O O . PRO A 1 112 ? -1.594 -5.152 -5.668 1 85.56 112 PRO A O 1
ATOM 858 N N . ALA A 1 113 ? -2.689 -6.715 -4.434 1 85.5 113 ALA A N 1
ATOM 859 C CA . ALA A 1 113 ? -3.895 -6.566 -5.242 1 85.5 113 ALA A CA 1
ATOM 860 C C . ALA A 1 113 ? -4.523 -5.188 -5.043 1 85.5 113 ALA A C 1
ATOM 862 O O . ALA A 1 113 ? -4.676 -4.727 -3.91 1 85.5 113 ALA A O 1
ATOM 863 N N . SER A 1 114 ? -4.746 -4.52 -6.094 1 86.12 114 SER A N 1
ATOM 864 C CA . SER A 1 114 ? -5.242 -3.154 -5.973 1 86.12 114 SER A CA 1
ATOM 865 C C . SER A 1 114 ? -6.609 -3.002 -6.629 1 86.12 114 SER A C 1
ATOM 867 O O . SER A 1 114 ? -6.914 -3.688 -7.609 1 86.12 114 SER A O 1
ATOM 869 N N . VAL A 1 115 ? -7.395 -2.188 -6.035 1 89.38 115 VAL A N 1
ATOM 870 C CA . VAL A 1 115 ? -8.695 -1.788 -6.555 1 89.38 115 VAL A CA 1
ATOM 871 C C . VAL A 1 115 ? -8.758 -0.269 -6.699 1 89.38 115 VAL A C 1
ATOM 873 O O . VAL A 1 115 ? -8.617 0.459 -5.711 1 89.38 115 VAL A O 1
ATOM 876 N N . ASP A 1 116 ? -8.898 0.13 -7.938 1 85.38 116 ASP A N 1
ATOM 877 C CA . ASP A 1 116 ? -9.031 1.559 -8.203 1 85.38 116 ASP A CA 1
ATOM 878 C C . ASP A 1 116 ? -10.469 1.912 -8.586 1 85.38 116 ASP A C 1
ATOM 880 O O . ASP A 1 116 ? -11.023 1.354 -9.539 1 85.38 116 ASP A O 1
ATOM 884 N N . ILE A 1 117 ? -11.055 2.76 -7.805 1 88.38 117 ILE A N 1
ATOM 885 C CA . ILE A 1 117 ? -12.414 3.238 -8.039 1 88.38 117 ILE A CA 1
ATOM 886 C C . ILE A 1 117 ? -12.422 4.766 -8.062 1 88.38 117 ILE A C 1
ATOM 888 O O . ILE A 1 117 ? -12.625 5.41 -7.031 1 88.38 117 ILE A O 1
ATOM 892 N N . GLY A 1 118 ? -12.234 5.285 -9.258 1 81.12 118 GLY A N 1
ATOM 893 C CA . GLY A 1 118 ? -12.102 6.734 -9.297 1 81.12 118 GLY A CA 1
ATOM 894 C C . GLY A 1 118 ? -10.953 7.258 -8.461 1 81.12 118 GLY A C 1
ATOM 895 O O . GLY A 1 118 ? -9.812 6.824 -8.625 1 81.12 118 GLY A O 1
ATOM 896 N N . ASP A 1 119 ? -11.281 8.07 -7.371 1 78.44 119 ASP A N 1
ATOM 897 C CA . ASP A 1 119 ? -10.266 8.672 -6.508 1 78.44 119 ASP A CA 1
ATOM 898 C C . ASP A 1 119 ? -9.992 7.789 -5.289 1 78.44 119 ASP A C 1
ATOM 900 O O . ASP A 1 119 ? -9.18 8.141 -4.43 1 78.44 119 ASP A O 1
ATOM 904 N N . LEU A 1 120 ? -10.703 6.715 -5.277 1 86.38 120 LEU A N 1
ATOM 905 C CA . LEU A 1 120 ? -10.531 5.785 -4.168 1 86.38 120 LEU A CA 1
ATOM 906 C C . LEU A 1 120 ? -9.719 4.57 -4.598 1 86.38 120 LEU A C 1
ATOM 908 O O . LEU A 1 120 ? -9.977 3.98 -5.648 1 86.38 120 LEU A O 1
ATOM 912 N N . GLN A 1 121 ? -8.664 4.32 -3.799 1 86.81 121 GLN A N 1
ATOM 913 C CA . GLN A 1 121 ? -7.844 3.148 -4.078 1 86.81 121 GLN A CA 1
ATOM 914 C C . GLN A 1 121 ? -7.719 2.26 -2.842 1 86.81 121 GLN A C 1
ATOM 916 O O . GLN A 1 121 ? -7.543 2.756 -1.729 1 86.81 121 GLN A O 1
ATOM 921 N N . PHE A 1 122 ? -7.828 0.991 -3.07 1 91.31 122 PHE A N 1
ATOM 922 C CA . PHE A 1 122 ? -7.613 -0.004 -2.025 1 91.31 122 PHE A CA 1
ATOM 923 C C . PHE A 1 122 ? -6.496 -0.964 -2.414 1 91.31 122 PHE A C 1
ATOM 925 O O . PHE A 1 122 ? -6.371 -1.338 -3.582 1 91.31 122 PHE A O 1
ATOM 932 N N . ALA A 1 123 ? -5.707 -1.289 -1.483 1 90.06 123 ALA A N 1
ATOM 933 C CA . ALA A 1 123 ? -4.75 -2.383 -1.641 1 90.06 123 ALA A CA 1
ATOM 934 C C . ALA A 1 123 ? -5.047 -3.518 -0.665 1 90.06 123 ALA A C 1
ATOM 936 O O . ALA A 1 123 ? -5.379 -3.273 0.498 1 90.06 123 ALA A O 1
ATOM 937 N N . ILE A 1 124 ? -5.047 -4.734 -1.148 1 89.5 124 ILE A N 1
ATOM 938 C CA . ILE A 1 124 ? -5.312 -5.922 -0.344 1 89.5 124 ILE A CA 1
ATOM 939 C C . ILE A 1 124 ? -4.047 -6.77 -0.245 1 89.5 124 ILE A C 1
ATOM 941 O O . ILE A 1 124 ? -3.42 -7.082 -1.26 1 89.5 124 ILE A O 1
ATOM 945 N N . PHE A 1 125 ? -3.746 -7.082 1.004 1 80.69 125 PHE A N 1
ATOM 946 C CA . PHE A 1 125 ? -2.648 -8.008 1.258 1 80.69 125 PHE A CA 1
ATOM 947 C C . PHE A 1 125 ? -3.127 -9.211 2.064 1 80.69 125 PHE A C 1
ATOM 949 O O . PHE A 1 125 ? -3.645 -9.055 3.172 1 80.69 125 PHE A O 1
ATOM 956 N N . THR A 1 126 ? -3.154 -10.352 1.513 1 74.69 126 THR A N 1
ATOM 957 C CA . THR A 1 126 ? -3.615 -11.555 2.211 1 74.69 126 THR A CA 1
ATOM 958 C C . THR A 1 126 ? -2.432 -12.375 2.703 1 74.69 126 THR A C 1
ATOM 960 O O . THR A 1 126 ? -2.611 -13.484 3.219 1 74.69 126 THR A O 1
ATOM 963 N N . GLY A 1 127 ? -1.295 -11.891 2.754 1 66.44 127 GLY A N 1
ATOM 964 C CA . GLY A 1 127 ? -0.162 -12.727 3.119 1 66.44 127 GLY A CA 1
ATOM 965 C C . GLY A 1 127 ? -0.036 -13.969 2.264 1 66.44 127 GLY A C 1
ATOM 966 O O . GLY A 1 127 ? 0.325 -15.039 2.762 1 66.44 127 GLY A O 1
ATOM 967 N N . ARG A 1 128 ? -0.458 -13.938 0.998 1 61.12 128 ARG A N 1
ATOM 968 C CA . ARG A 1 128 ? -0.343 -14.977 -0.021 1 61.12 128 ARG A CA 1
ATOM 969 C C . ARG A 1 128 ? -1.252 -16.156 0.296 1 61.12 128 ARG A C 1
ATOM 971 O O . ARG A 1 128 ? -0.924 -17.297 -0.021 1 61.12 128 ARG A O 1
ATOM 978 N N . VAL A 1 129 ? -2.336 -15.906 0.998 1 65 129 VAL A N 1
ATOM 979 C CA . VAL A 1 129 ? -3.125 -17.062 1.397 1 65 129 VAL A CA 1
ATOM 980 C C . VAL A 1 129 ? -3.975 -17.547 0.222 1 65 129 VAL A C 1
ATOM 982 O O . VAL A 1 129 ? -4.094 -18.75 -0.018 1 65 129 VAL A O 1
ATOM 985 N N . SER A 1 130 ? -4.547 -16.625 -0.548 1 76.5 130 SER A N 1
ATOM 986 C CA . SER A 1 130 ? -5.469 -17.156 -1.554 1 76.5 130 SER A CA 1
ATOM 987 C C . SER A 1 130 ? -5.691 -16.141 -2.672 1 76.5 130 SER A C 1
ATOM 989 O O . SER A 1 130 ? -6.367 -15.125 -2.477 1 76.5 130 SER A O 1
ATOM 991 N N . PRO A 1 131 ? -5.207 -16.469 -3.83 1 82.25 131 PRO A N 1
ATOM 992 C CA . PRO A 1 131 ? -5.484 -15.633 -4.992 1 82.25 131 PRO A CA 1
ATOM 993 C C . PRO A 1 131 ? -6.977 -15.508 -5.293 1 82.25 131 PRO A C 1
ATOM 995 O O . PRO A 1 131 ? -7.449 -14.43 -5.66 1 82.25 131 PRO A O 1
ATOM 998 N N . ARG A 1 132 ? -7.676 -16.641 -5.133 1 88.75 132 ARG A N 1
ATOM 999 C CA . ARG A 1 132 ? -9.109 -16.641 -5.398 1 88.75 132 ARG A CA 1
ATOM 1000 C C . ARG A 1 132 ? -9.844 -15.719 -4.43 1 88.75 132 ARG A C 1
ATOM 1002 O O . ARG A 1 132 ? -10.688 -14.922 -4.84 1 88.75 132 ARG A O 1
ATOM 1009 N N . LEU A 1 133 ? -9.539 -15.844 -3.232 1 89.38 133 LEU A N 1
ATOM 1010 C CA . LEU A 1 133 ? -10.164 -14.992 -2.229 1 89.38 133 LEU A CA 1
ATOM 1011 C C . LEU A 1 133 ? -9.82 -13.523 -2.477 1 89.38 133 LEU A C 1
ATOM 1013 O O . LEU A 1 133 ? -10.688 -12.648 -2.336 1 89.38 133 LEU A O 1
ATOM 1017 N N . SER A 1 134 ? -8.586 -13.258 -2.775 1 88.81 134 SER A N 1
ATOM 1018 C CA . SER A 1 134 ? -8.164 -11.898 -3.088 1 88.81 134 SER A CA 1
ATOM 1019 C C . SER A 1 134 ? -8.992 -11.312 -4.227 1 88.81 134 SER A C 1
ATOM 1021 O O . SER A 1 134 ? -9.453 -10.172 -4.141 1 88.81 134 SER A O 1
ATOM 1023 N N . ARG A 1 135 ? -9.195 -12.125 -5.207 1 90.69 135 ARG A N 1
ATOM 1024 C CA . ARG A 1 135 ? -9.977 -11.672 -6.352 1 90.69 135 ARG A CA 1
ATOM 1025 C C . ARG A 1 135 ? -11.422 -11.375 -5.949 1 90.69 135 ARG A C 1
ATOM 1027 O O . ARG A 1 135 ? -11.992 -10.367 -6.367 1 90.69 135 ARG A O 1
ATOM 1034 N N . LEU A 1 136 ? -11.93 -12.242 -5.227 1 94.31 136 LEU A N 1
ATOM 1035 C CA . LEU A 1 136 ? -13.305 -12.062 -4.785 1 94.31 136 LEU A CA 1
ATOM 1036 C C . LEU A 1 136 ? -13.438 -10.828 -3.898 1 94.31 136 LEU A C 1
ATOM 1038 O O . LEU A 1 136 ? -14.414 -10.086 -4.008 1 94.31 136 LEU A O 1
ATOM 1042 N N . MET A 1 137 ? -12.5 -10.625 -3.062 1 93.62 137 MET A N 1
ATOM 1043 C CA . MET A 1 137 ? -12.523 -9.453 -2.195 1 93.62 137 MET A CA 1
ATOM 1044 C C . MET A 1 137 ? -12.391 -8.172 -3.01 1 93.62 137 MET A C 1
ATOM 1046 O O . MET A 1 137 ? -13.023 -7.164 -2.699 1 93.62 137 MET A O 1
ATOM 1050 N N . LYS A 1 138 ? -11.562 -8.234 -3.973 1 93.06 138 LYS A N 1
ATOM 1051 C CA . LYS A 1 138 ? -11.43 -7.086 -4.871 1 93.06 138 LYS A CA 1
ATOM 1052 C C . LYS A 1 138 ? -12.781 -6.719 -5.484 1 93.06 138 LYS A C 1
ATOM 1054 O O . LYS A 1 138 ? -13.164 -5.547 -5.496 1 93.06 138 LYS A O 1
ATOM 1059 N N . GLN A 1 139 ? -13.422 -7.715 -5.938 1 94.81 139 GLN A N 1
ATOM 1060 C CA . GLN A 1 139 ? -14.727 -7.504 -6.555 1 94.81 139 GLN A CA 1
ATOM 1061 C C . GLN A 1 139 ? -15.734 -6.98 -5.535 1 94.81 139 GLN A C 1
ATOM 1063 O O . GLN A 1 139 ? -16.516 -6.074 -5.836 1 94.81 139 GLN A O 1
ATOM 1068 N N . ASP A 1 140 ? -15.648 -7.543 -4.438 1 95.81 140 ASP A N 1
ATOM 1069 C CA . ASP A 1 140 ? -16.562 -7.125 -3.371 1 95.81 140 ASP A CA 1
ATOM 1070 C C . ASP A 1 140 ? -16.312 -5.668 -2.982 1 95.81 140 ASP A C 1
ATOM 1072 O O . ASP A 1 140 ? -17.25 -4.895 -2.812 1 95.81 140 ASP A O 1
ATOM 1076 N N . LEU A 1 141 ? -15.07 -5.289 -2.824 1 94.62 141 LEU A N 1
ATOM 1077 C CA . LEU A 1 141 ? -14.688 -3.922 -2.488 1 94.62 141 LEU A CA 1
ATOM 1078 C C . LEU A 1 141 ? -15.172 -2.943 -3.553 1 94.62 141 LEU A C 1
ATOM 1080 O O . LEU A 1 141 ? -15.695 -1.877 -3.227 1 94.62 141 LEU A O 1
ATOM 1084 N N . LEU A 1 142 ? -14.969 -3.344 -4.777 1 94.31 142 LEU A N 1
ATOM 1085 C CA . LEU A 1 142 ? -15.398 -2.508 -5.895 1 94.31 142 LEU A CA 1
ATOM 1086 C C . LEU A 1 142 ? -16.891 -2.221 -5.816 1 94.31 142 LEU A C 1
ATOM 1088 O O . LEU A 1 142 ? -17.312 -1.065 -5.922 1 94.31 142 LEU A O 1
ATOM 1092 N N . LYS A 1 143 ? -17.609 -3.25 -5.598 1 94.81 143 LYS A N 1
ATOM 1093 C CA . LYS A 1 143 ? -19.062 -3.115 -5.531 1 94.81 143 LYS A CA 1
ATOM 1094 C C . LYS A 1 143 ? -19.484 -2.303 -4.309 1 94.81 143 LYS A C 1
ATOM 1096 O O . LYS A 1 143 ? -20.359 -1.434 -4.402 1 94.81 143 LYS A O 1
ATOM 1101 N N . ARG A 1 144 ? -18.828 -2.516 -3.264 1 95.56 144 ARG A N 1
ATOM 1102 C CA . ARG A 1 144 ? -19.25 -1.914 -2.004 1 95.56 144 ARG A CA 1
ATOM 1103 C C . ARG A 1 144 ? -18.922 -0.427 -1.965 1 95.56 144 ARG A C 1
ATOM 1105 O O . ARG A 1 144 ? -19.719 0.384 -1.491 1 95.56 144 ARG A O 1
ATOM 1112 N N . TYR A 1 145 ? -17.828 -0.038 -2.547 1 95.5 145 TYR A N 1
ATOM 1113 C CA . TYR A 1 145 ? -17.359 1.322 -2.301 1 95.5 145 TYR A CA 1
ATOM 1114 C C . TYR A 1 145 ? -17.484 2.176 -3.557 1 95.5 145 TYR A C 1
ATOM 1116 O O . TYR A 1 145 ? -17.141 3.361 -3.545 1 95.5 145 TYR A O 1
ATOM 1124 N N . LYS A 1 146 ? -17.969 1.603 -4.621 1 95.25 146 LYS A N 1
ATOM 1125 C CA . LYS A 1 146 ? -18.203 2.395 -5.824 1 95.25 146 LYS A CA 1
ATOM 1126 C C . LYS A 1 146 ? -19.094 3.594 -5.523 1 95.25 146 LYS A C 1
ATOM 1128 O O . LYS A 1 146 ? -18.812 4.715 -5.949 1 95.25 146 LYS A O 1
ATOM 1133 N N . PRO A 1 147 ? -20.172 3.396 -4.781 1 96.19 147 PRO A N 1
ATOM 1134 C CA . PRO A 1 147 ? -21 4.559 -4.457 1 96.19 147 PRO A CA 1
ATOM 1135 C C . PRO A 1 147 ? -20.219 5.637 -3.695 1 96.19 147 PRO A C 1
ATOM 1137 O O . PRO A 1 147 ? -20.5 6.828 -3.855 1 96.19 147 PRO A O 1
ATOM 1140 N N . VAL A 1 148 ? -19.344 5.258 -2.83 1 94.5 148 VAL A N 1
ATOM 1141 C CA . VAL A 1 148 ? -18.531 6.215 -2.088 1 94.5 148 VAL A CA 1
ATOM 1142 C C . VAL A 1 148 ? -17.641 6.992 -3.055 1 94.5 148 VAL A C 1
ATOM 1144 O O . VAL A 1 148 ? -17.578 8.227 -2.994 1 94.5 148 VAL A O 1
ATOM 1147 N N . ALA A 1 149 ? -17.031 6.238 -3.961 1 92.12 149 ALA A N 1
ATOM 1148 C CA . ALA A 1 149 ? -16.172 6.863 -4.957 1 92.12 149 ALA A CA 1
ATOM 1149 C C . ALA A 1 149 ? -16.938 7.871 -5.805 1 92.12 149 ALA A C 1
ATOM 1151 O O . ALA A 1 149 ? -16.422 8.945 -6.121 1 92.12 149 ALA A O 1
ATOM 1152 N N . ASP A 1 150 ? -18.125 7.562 -6.086 1 93 150 ASP A N 1
ATOM 1153 C CA . ASP A 1 150 ? -18.938 8.367 -6.988 1 93 150 ASP A CA 1
ATOM 1154 C C . ASP A 1 150 ? -19.266 9.727 -6.367 1 93 150 ASP A C 1
ATOM 1156 O O . ASP A 1 150 ? -19.453 10.711 -7.082 1 93 150 ASP A O 1
ATOM 1160 N N . ILE A 1 151 ? -19.297 9.758 -5.137 1 92.94 151 ILE A N 1
ATOM 1161 C CA . ILE A 1 151 ? -19.781 10.984 -4.512 1 92.94 151 ILE A CA 1
ATOM 1162 C C . ILE A 1 151 ? -18.594 11.812 -4.035 1 92.94 151 ILE A C 1
ATOM 1164 O O . ILE A 1 151 ? -18.75 12.945 -3.566 1 92.94 151 ILE A O 1
ATOM 1168 N N . LEU A 1 152 ? -17.422 11.352 -4.148 1 89.94 152 LEU A N 1
ATOM 1169 C CA . LEU A 1 152 ? -16.234 12.008 -3.604 1 89.94 152 LEU A CA 1
ATOM 1170 C C . LEU A 1 152 ? -16.109 13.43 -4.148 1 89.94 152 LEU A C 1
ATOM 1172 O O . LEU A 1 152 ? -15.805 14.359 -3.402 1 89.94 152 LEU A O 1
ATOM 1176 N N . PRO A 1 153 ? -16.453 13.641 -5.457 1 87.94 153 PRO A N 1
ATOM 1177 C CA . PRO A 1 153 ? -16.359 15.016 -5.965 1 87.94 153 PRO A CA 1
ATOM 1178 C C . PRO A 1 153 ? -17.359 15.953 -5.281 1 87.94 153 PRO A C 1
ATOM 1180 O O . PRO A 1 153 ? -17 17.078 -4.926 1 87.94 153 PRO A O 1
ATOM 1183 N N . ALA A 1 154 ? -18.531 15.508 -5.156 1 91.5 154 ALA A N 1
ATOM 1184 C CA . ALA A 1 154 ? -19.547 16.312 -4.465 1 91.5 154 ALA A CA 1
ATOM 1185 C C . ALA A 1 154 ? -19.156 16.531 -3.006 1 91.5 154 ALA A C 1
ATOM 1187 O O . ALA A 1 154 ? -19.359 17.625 -2.467 1 91.5 154 ALA A O 1
ATOM 1188 N N . PHE A 1 155 ? -18.641 15.562 -2.406 1 91.56 155 PHE A N 1
ATOM 1189 C CA . PHE A 1 155 ? -18.234 15.641 -1.011 1 91.56 155 PHE A CA 1
ATOM 1190 C C . PHE A 1 155 ? -17.109 16.656 -0.838 1 91.56 155 PHE A C 1
ATOM 1192 O O . PHE A 1 155 ? -17.062 17.391 0.15 1 91.56 155 PHE A O 1
ATOM 1199 N N . LYS A 1 156 ? -16.203 16.656 -1.773 1 89.12 156 LYS A N 1
ATOM 1200 C CA . LYS A 1 156 ? -15.102 17.625 -1.753 1 89.12 156 LYS A CA 1
ATOM 1201 C C . LYS A 1 156 ? -15.617 19.047 -1.749 1 89.12 156 LYS A C 1
ATOM 1203 O O . LYS A 1 156 ? -15.094 19.906 -1.033 1 89.12 156 LYS A O 1
ATOM 1208 N N . LYS A 1 157 ? -16.609 19.266 -2.504 1 92.06 157 LYS A N 1
ATOM 1209 C CA . LYS A 1 157 ? -17.203 20.594 -2.555 1 92.06 157 LYS A CA 1
ATOM 1210 C C . LYS A 1 157 ? -17.812 20.969 -1.207 1 92.06 157 LYS A C 1
ATOM 1212 O O . LYS A 1 157 ? -17.656 22.094 -0.74 1 92.06 157 LYS A O 1
ATOM 1217 N N . LEU A 1 158 ? -18.516 20.031 -0.603 1 93.38 158 LEU A N 1
ATOM 1218 C CA . LEU A 1 158 ? -19.109 20.266 0.706 1 93.38 158 LEU A CA 1
ATOM 1219 C C . LEU A 1 158 ? -18.047 20.531 1.756 1 93.38 158 LEU A C 1
ATOM 1221 O O . LEU A 1 158 ? -18.219 21.391 2.621 1 93.38 158 LEU A O 1
ATOM 1225 N N . ARG A 1 159 ? -17 19.875 1.654 1 91.25 159 ARG A N 1
ATOM 1226 C CA . ARG A 1 159 ? -15.914 20.062 2.611 1 91.25 159 ARG A CA 1
ATOM 1227 C C . ARG A 1 159 ? -15.312 21.453 2.486 1 91.25 159 ARG A C 1
ATOM 1229 O O . ARG A 1 159 ? -14.961 22.078 3.49 1 91.25 159 ARG A O 1
ATOM 1236 N N . ARG A 1 160 ? -15.203 21.906 1.29 1 91.44 160 ARG A N 1
ATOM 1237 C CA . ARG A 1 160 ? -14.703 23.266 1.068 1 91.44 160 ARG A CA 1
ATOM 1238 C C . ARG A 1 160 ? -15.625 24.297 1.704 1 91.44 160 ARG A C 1
ATOM 1240 O O . ARG A 1 160 ? -15.156 25.266 2.307 1 91.44 160 ARG A O 1
ATOM 1247 N N . GLU A 1 161 ? -16.828 24.031 1.558 1 93.5 161 GLU A N 1
ATOM 1248 C CA . GLU A 1 161 ? -17.812 24.938 2.158 1 93.5 161 GLU A CA 1
ATOM 1249 C C . GLU A 1 161 ? -17.688 24.953 3.68 1 93.5 161 GLU A C 1
ATOM 1251 O O . GLU A 1 161 ? -17.703 26.016 4.301 1 93.5 161 GLU A O 1
ATOM 1256 N N . VAL A 1 162 ? -17.594 23.781 4.266 1 94.44 162 VAL A N 1
ATOM 1257 C CA . VAL A 1 162 ? -17.469 23.656 5.715 1 94.44 162 VAL A CA 1
ATOM 1258 C C . VAL A 1 162 ? -16.188 24.344 6.188 1 94.44 162 VAL A C 1
ATOM 1260 O O . VAL A 1 162 ? -16.188 25.016 7.227 1 94.44 162 VAL A O 1
ATOM 1263 N N . ARG A 1 163 ? -15.172 24.219 5.406 1 92.44 163 ARG A N 1
ATOM 1264 C CA . ARG A 1 163 ? -13.891 24.828 5.75 1 92.44 163 ARG A CA 1
ATOM 1265 C C . ARG A 1 163 ? -13.992 26.344 5.77 1 92.44 163 ARG A C 1
ATOM 1267 O O . ARG A 1 163 ? -13.367 27.016 6.602 1 92.44 163 ARG A O 1
ATOM 1274 N N . GLN A 1 164 ? -14.766 26.906 4.91 1 92.38 164 GLN A N 1
ATOM 1275 C CA . GLN A 1 164 ? -14.961 28.359 4.844 1 92.38 164 GLN A CA 1
ATOM 1276 C C . GLN A 1 164 ? -15.789 28.859 6.02 1 92.38 164 GLN A C 1
ATOM 1278 O O . GLN A 1 164 ? -15.586 29.969 6.504 1 92.38 164 GLN A O 1
ATOM 1283 N N . LEU A 1 165 ? -16.625 28.016 6.453 1 92.88 165 LEU A N 1
ATOM 1284 C CA . LEU A 1 165 ? -17.547 28.391 7.516 1 92.88 165 LEU A CA 1
ATOM 1285 C C . LEU A 1 165 ? -16.922 28.172 8.891 1 92.88 165 LEU A C 1
ATOM 1287 O O . LEU A 1 165 ? -17.203 28.922 9.828 1 92.88 165 LEU A O 1
ATOM 1291 N N . LEU A 1 166 ? -16.188 27.109 8.984 1 94.12 166 LEU A N 1
ATOM 1292 C CA . LEU A 1 166 ? -15.562 26.734 10.25 1 94.12 166 LEU A CA 1
ATOM 1293 C C . LEU A 1 166 ? -14.039 26.844 10.164 1 94.12 166 LEU A C 1
ATOM 1295 O O . LEU A 1 166 ? -13.375 25.922 9.68 1 94.12 166 LEU A O 1
ATOM 1299 N N . PRO A 1 167 ? -13.484 27.906 10.727 1 88.31 167 PRO A N 1
ATOM 1300 C CA . PRO A 1 167 ? -12.078 28.219 10.438 1 88.31 167 PRO A CA 1
ATOM 1301 C C . PRO A 1 167 ? -11.117 27.359 11.25 1 88.31 167 PRO A C 1
ATOM 1303 O O . PRO A 1 167 ? -9.961 27.172 10.852 1 88.31 167 PRO A O 1
ATOM 1306 N N . THR A 1 168 ? -11.57 26.75 12.336 1 91.56 168 THR A N 1
ATOM 1307 C CA . THR A 1 168 ? -10.625 26 13.148 1 91.56 168 THR A CA 1
ATOM 1308 C C . THR A 1 168 ? -10.758 24.5 12.883 1 91.56 168 THR A C 1
ATOM 1310 O O . THR A 1 168 ? -11.867 24 12.664 1 91.56 168 THR A O 1
ATOM 1313 N N . PRO A 1 169 ? -9.633 23.812 12.938 1 88.94 169 PRO A N 1
ATOM 1314 C CA . PRO A 1 169 ? -9.672 22.359 12.758 1 88.94 169 PRO A CA 1
ATOM 1315 C C . PRO A 1 169 ? -10.578 21.656 13.773 1 88.94 169 PRO A C 1
ATOM 1317 O O . PRO A 1 169 ? -11.273 20.703 13.422 1 88.94 169 PRO A O 1
ATOM 1320 N N . ALA A 1 170 ? -10.555 22.109 14.969 1 92 170 ALA A N 1
ATOM 1321 C CA . ALA A 1 170 ? -11.375 21.516 16.016 1 92 170 ALA A CA 1
ATOM 1322 C C . ALA A 1 170 ? -12.859 21.609 15.688 1 92 170 ALA A C 1
ATOM 1324 O O . ALA A 1 170 ? -13.609 20.656 15.867 1 92 170 ALA A O 1
ATOM 1325 N N . GLU A 1 171 ? -13.281 22.781 15.188 1 93.25 171 GLU A N 1
ATOM 1326 C CA . GLU A 1 171 ? -14.672 22.984 14.797 1 93.25 171 GLU A CA 1
ATOM 1327 C C . GLU A 1 171 ? -15.055 22.078 13.633 1 93.25 171 GLU A C 1
ATOM 1329 O O . GLU A 1 171 ? -16.141 21.5 13.617 1 93.25 171 GLU A O 1
ATOM 1334 N N . ARG A 1 172 ? -14.195 21.953 12.711 1 93.06 172 ARG A N 1
ATOM 1335 C CA . ARG A 1 172 ? -14.469 21.125 11.547 1 93.06 172 ARG A CA 1
ATOM 1336 C C . ARG A 1 172 ? -14.562 19.641 11.938 1 93.06 172 ARG A C 1
ATOM 1338 O O . ARG A 1 172 ? -15.43 18.922 11.438 1 93.06 172 ARG A O 1
ATOM 1345 N N . GLU A 1 173 ? -13.648 19.266 12.789 1 92.25 173 GLU A N 1
ATOM 1346 C CA . GLU A 1 173 ? -13.68 17.891 13.266 1 92.25 173 GLU A CA 1
ATOM 1347 C C . GLU A 1 173 ? -14.992 17.578 13.977 1 92.25 173 GLU A C 1
ATOM 1349 O O . GLU A 1 173 ? -15.594 16.516 13.742 1 92.25 173 GLU A O 1
ATOM 1354 N N . THR A 1 174 ? -15.406 18.484 14.828 1 93.5 174 THR A N 1
ATOM 1355 C CA . THR A 1 174 ? -16.656 18.312 15.547 1 93.5 174 THR A CA 1
ATOM 1356 C C . THR A 1 174 ? -17.844 18.234 14.578 1 93.5 174 THR A C 1
ATOM 1358 O O . THR A 1 174 ? -18.734 17.406 14.75 1 93.5 174 THR A O 1
ATOM 1361 N N . PHE A 1 175 ? -17.844 19.109 13.562 1 94.94 175 PHE A N 1
ATOM 1362 C CA . PHE A 1 175 ? -18.875 19.094 12.531 1 94.94 175 PHE A CA 1
ATOM 1363 C C . PHE A 1 175 ? -18.969 17.734 11.859 1 94.94 175 PHE A C 1
ATOM 1365 O O . PHE A 1 175 ? -20.047 17.141 11.805 1 94.94 175 PHE A O 1
ATOM 1372 N N . TRP A 1 176 ? -17.875 17.203 11.414 1 94.94 176 TRP A N 1
ATOM 1373 C CA . TRP A 1 176 ? -17.859 15.961 10.656 1 94.94 176 TRP A CA 1
ATOM 1374 C C . TRP A 1 176 ? -18.156 14.773 11.555 1 94.94 176 TRP A C 1
ATOM 1376 O O . TRP A 1 176 ? -18.828 13.82 11.141 1 94.94 176 TRP A O 1
ATOM 1386 N N . GLN A 1 177 ? -17.688 14.844 12.766 1 94.69 177 GLN A N 1
ATOM 1387 C CA . GLN A 1 177 ? -17.984 13.773 13.711 1 94.69 177 GLN A CA 1
ATOM 1388 C C . GLN A 1 177 ? -19.469 13.711 14.023 1 94.69 177 GLN A C 1
ATOM 1390 O O . GLN A 1 177 ? -20.016 12.625 14.234 1 94.69 177 GLN A O 1
ATOM 1395 N N . THR A 1 178 ? -20.078 14.852 14.039 1 95.19 178 THR A N 1
ATOM 1396 C CA . THR A 1 178 ? -21.484 14.953 14.398 1 95.19 178 THR A CA 1
ATOM 1397 C C . THR A 1 178 ? -22.375 14.508 13.234 1 95.19 178 THR A C 1
ATOM 1399 O O . THR A 1 178 ? -23.344 13.789 13.438 1 95.19 178 THR A O 1
ATOM 1402 N N . TYR A 1 179 ? -21.984 14.891 12.039 1 95.62 179 TYR A N 1
ATOM 1403 C CA . TYR A 1 179 ? -22.953 14.773 10.953 1 95.62 179 TYR A CA 1
ATOM 1404 C C . TYR A 1 179 ? -22.547 13.688 9.969 1 95.62 179 TYR A C 1
ATOM 1406 O O . TYR A 1 179 ? -23.297 13.336 9.062 1 95.62 179 TYR A O 1
ATOM 1414 N N . LEU A 1 180 ? -21.391 13.148 10.062 1 95.5 180 LEU A N 1
ATOM 1415 C CA . LEU A 1 180 ? -20.906 12.07 9.203 1 95.5 180 LEU A CA 1
ATOM 1416 C C . LEU A 1 180 ? -20.375 10.914 10.039 1 95.5 180 LEU A C 1
ATOM 1418 O O . LEU A 1 180 ? -19.203 10.922 10.445 1 95.5 180 LEU A O 1
ATOM 1422 N N . GLY A 1 181 ? -21.203 9.953 10.25 1 96.12 181 GLY A N 1
ATOM 1423 C CA . GLY A 1 181 ? -20.828 8.773 11.008 1 96.12 181 GLY A CA 1
ATOM 1424 C C . GLY A 1 181 ? -21.047 7.477 10.25 1 96.12 181 GLY A C 1
ATOM 1425 O O . GLY A 1 181 ? -21.109 7.473 9.023 1 96.12 181 GLY A O 1
ATOM 1426 N N . GLU A 1 182 ? -21.109 6.43 11 1 96.44 182 GLU A N 1
ATOM 1427 C CA . GLU A 1 182 ? -21.266 5.102 10.414 1 96.44 182 GLU A CA 1
ATOM 1428 C C . GLU A 1 182 ? -22.578 4.98 9.648 1 96.44 182 GLU A C 1
ATOM 1430 O O . GLU A 1 182 ? -22.625 4.336 8.594 1 96.44 182 GLU A O 1
ATOM 1435 N N . GLU A 1 183 ? -23.547 5.574 10.25 1 96.81 183 GLU A N 1
ATOM 1436 C CA . GLU A 1 183 ? -24.859 5.516 9.609 1 96.81 183 GLU A CA 1
ATOM 1437 C C . GLU A 1 183 ? -24.844 6.219 8.258 1 96.81 183 GLU A C 1
ATOM 1439 O O . GLU A 1 183 ? -25.391 5.711 7.281 1 96.81 183 GLU A O 1
ATOM 1444 N N . GLN A 1 184 ? -24.266 7.395 8.18 1 96.69 184 GLN A N 1
ATOM 1445 C CA . GLN A 1 184 ? -24.188 8.148 6.938 1 96.69 184 GLN A CA 1
ATOM 1446 C C . GLN A 1 184 ? -23.344 7.406 5.902 1 96.69 184 GLN A C 1
ATOM 1448 O O . GLN A 1 184 ? -23.688 7.383 4.719 1 96.69 184 GLN A O 1
ATOM 1453 N N . LEU A 1 185 ? -22.234 6.801 6.328 1 96.81 185 LEU A N 1
ATOM 1454 C CA . LEU A 1 185 ? -21.438 6.004 5.402 1 96.81 185 LEU A CA 1
ATOM 1455 C C . LEU A 1 185 ? -22.25 4.855 4.824 1 96.81 185 LEU A C 1
ATOM 1457 O O . LEU A 1 185 ? -22.188 4.582 3.625 1 96.81 185 LEU A O 1
ATOM 1461 N N . ALA A 1 186 ? -23 4.203 5.73 1 97.12 186 ALA A N 1
ATOM 1462 C CA . ALA A 1 186 ? -23.859 3.1 5.289 1 97.12 186 ALA A CA 1
ATOM 1463 C C . ALA A 1 186 ? -24.859 3.568 4.238 1 97.12 186 ALA A C 1
ATOM 1465 O O . ALA A 1 186 ? -25.109 2.867 3.254 1 97.12 186 ALA A O 1
ATOM 1466 N N . MET A 1 187 ? -25.406 4.738 4.469 1 97.56 187 MET A N 1
ATOM 1467 C CA . MET A 1 187 ? -26.344 5.312 3.504 1 97.56 187 MET A CA 1
ATOM 1468 C C . MET A 1 187 ? -25.656 5.562 2.166 1 97.56 187 MET A C 1
ATOM 1470 O O . MET A 1 187 ? -26.219 5.277 1.109 1 97.56 187 MET A O 1
ATOM 1474 N N . ILE A 1 188 ? -24.484 6.027 2.178 1 97 188 ILE A N 1
ATOM 1475 C CA . ILE A 1 188 ? -23.734 6.301 0.959 1 97 188 ILE A CA 1
ATOM 1476 C C . ILE A 1 188 ? -23.469 4.992 0.214 1 97 188 ILE A C 1
ATOM 1478 O O . ILE A 1 188 ? -23.672 4.91 -1 1 97 188 ILE A O 1
ATOM 1482 N N . ILE A 1 189 ? -23.062 4.008 0.958 1 96.81 189 ILE A N 1
ATOM 1483 C CA . ILE A 1 189 ? -22.75 2.703 0.38 1 96.81 189 ILE A CA 1
ATOM 1484 C C . ILE A 1 189 ? -24.016 2.121 -0.267 1 96.81 189 ILE A C 1
ATOM 1486 O O . ILE A 1 189 ? -23.938 1.477 -1.315 1 96.81 189 ILE A O 1
ATOM 1490 N N . ASP A 1 190 ? -25.125 2.486 0.347 1 96.75 190 ASP A N 1
ATOM 1491 C CA . ASP A 1 190 ? -26.406 1.979 -0.148 1 96.75 190 ASP A CA 1
ATOM 1492 C C . ASP A 1 190 ? -26.938 2.844 -1.29 1 96.75 190 ASP A C 1
ATOM 1494 O O . ASP A 1 190 ? -28.047 2.629 -1.772 1 96.75 190 ASP A O 1
ATOM 1498 N N . GLY A 1 191 ? -26.219 3.793 -1.673 1 95.94 191 GLY A N 1
ATOM 1499 C CA . GLY A 1 191 ? -26.594 4.629 -2.803 1 95.94 191 GLY A CA 1
ATOM 1500 C C . GLY A 1 191 ? -27.516 5.77 -2.422 1 95.94 191 GLY A C 1
ATOM 1501 O O . GLY A 1 191 ? -28.125 6.387 -3.289 1 95.94 191 GLY A O 1
ATOM 1502 N N . LYS A 1 192 ? -27.625 6.016 -1.172 1 96.56 192 LYS A N 1
ATOM 1503 C CA . LYS A 1 192 ? -28.531 7.051 -0.693 1 96.56 192 LYS A CA 1
ATOM 1504 C C . LYS A 1 192 ? -27.766 8.336 -0.364 1 96.56 192 LYS A C 1
ATOM 1506 O O . LYS A 1 192 ? -27.969 8.914 0.707 1 96.56 192 LYS A O 1
ATOM 1511 N N . TRP A 1 193 ? -26.938 8.742 -1.242 1 96.31 193 TRP A N 1
ATOM 1512 C CA . TRP A 1 193 ? -26.109 9.938 -1.071 1 96.31 193 TRP A CA 1
ATOM 1513 C C . TRP A 1 193 ? -26.984 11.18 -0.895 1 96.31 193 TRP A C 1
ATOM 1515 O O . TRP A 1 193 ? -26.672 12.062 -0.097 1 96.31 193 TRP A O 1
ATOM 1525 N N . LYS A 1 194 ? -28.047 11.219 -1.579 1 96.69 194 LYS A N 1
ATOM 1526 C CA . LYS A 1 194 ? -28.906 12.391 -1.538 1 96.69 194 LYS A CA 1
ATOM 1527 C C . LYS A 1 194 ? -29.391 12.672 -0.118 1 96.69 194 LYS A C 1
ATOM 1529 O O . LYS A 1 194 ? -29.5 13.828 0.287 1 96.69 194 LYS A O 1
ATOM 1534 N N . ARG A 1 195 ? -29.641 11.641 0.603 1 96.81 195 ARG A N 1
ATOM 1535 C CA . ARG A 1 195 ? -30.078 11.797 1.989 1 96.81 195 ARG A CA 1
ATOM 1536 C C . ARG A 1 195 ? -28.953 12.375 2.85 1 96.81 195 ARG A C 1
ATOM 1538 O O . ARG A 1 195 ? -29.203 13.266 3.668 1 96.81 195 ARG A O 1
ATOM 1545 N N . VAL A 1 196 ? -27.766 11.875 2.668 1 97.12 196 VAL A N 1
ATOM 1546 C CA . VAL A 1 196 ? -26.625 12.344 3.434 1 97.12 196 VAL A CA 1
ATOM 1547 C C . VAL A 1 196 ? -26.312 13.789 3.072 1 97.12 196 VAL A C 1
ATOM 1549 O O . VAL A 1 196 ? -26.047 14.617 3.951 1 97.12 196 VAL A O 1
ATOM 1552 N N . GLU A 1 197 ? -26.375 14.055 1.788 1 96.56 197 GLU A N 1
ATOM 1553 C CA . GLU A 1 197 ? -26.125 15.414 1.309 1 96.56 197 GLU A CA 1
ATOM 1554 C C . GLU A 1 197 ? -27.109 16.406 1.938 1 96.56 197 GLU A C 1
ATOM 1556 O O . GLU A 1 197 ? -26.734 17.516 2.309 1 96.56 197 GLU A O 1
ATOM 1561 N N . GLU A 1 198 ? -28.328 15.992 2.041 1 96.19 198 GLU A N 1
ATOM 1562 C CA . GLU A 1 198 ? -29.344 16.828 2.666 1 96.19 198 GLU A CA 1
ATOM 1563 C C . GLU A 1 198 ? -29.016 17.109 4.129 1 96.19 198 GLU A C 1
ATOM 1565 O O . GLU A 1 198 ? -29.156 18.234 4.602 1 96.19 198 GLU A O 1
ATOM 1570 N N . ILE A 1 199 ? -28.625 16.094 4.805 1 95.75 199 ILE A N 1
ATOM 1571 C CA . ILE A 1 199 ? -28.25 16.219 6.207 1 95.75 199 ILE A CA 1
ATOM 1572 C C . ILE A 1 199 ? -27.094 17.219 6.34 1 95.75 199 ILE A C 1
ATOM 1574 O O . ILE A 1 199 ? -27.156 18.141 7.168 1 95.75 199 ILE A O 1
ATOM 1578 N N . LEU A 1 200 ? -26.109 17.109 5.5 1 95.62 200 LEU A N 1
ATOM 1579 C CA . LEU A 1 200 ? -24.938 17.969 5.559 1 95.62 200 LEU A CA 1
ATOM 1580 C C . LEU A 1 200 ? -25.297 19.406 5.168 1 95.62 200 LEU A C 1
ATOM 1582 O O . LEU A 1 200 ? -24.859 20.359 5.82 1 95.62 200 LEU A O 1
ATOM 1586 N N . ASN A 1 201 ? -26.094 19.516 4.156 1 95.25 201 ASN A N 1
ATOM 1587 C CA . ASN A 1 201 ? -26.5 20.844 3.705 1 95.25 201 ASN A CA 1
ATOM 1588 C C . ASN A 1 201 ? -27.328 21.578 4.762 1 95.25 201 ASN A C 1
ATOM 1590 O O . ASN A 1 201 ? -27.172 22.781 4.957 1 95.25 201 ASN A O 1
ATOM 1594 N N . ASN A 1 202 ? -28.188 20.844 5.379 1 94.56 202 ASN A N 1
ATOM 1595 C CA . ASN A 1 202 ? -28.969 21.422 6.453 1 94.56 202 ASN A CA 1
ATOM 1596 C C . ASN A 1 202 ? -28.094 21.906 7.605 1 94.56 202 ASN A C 1
ATOM 1598 O O . ASN A 1 202 ? -28.328 22.984 8.156 1 94.56 202 ASN A O 1
ATOM 1602 N N . ALA A 1 203 ? -27.188 21.078 7.938 1 93.88 203 ALA A N 1
ATOM 1603 C CA . ALA A 1 203 ? -26.25 21.438 9 1 93.88 203 ALA A CA 1
ATOM 1604 C C . ALA A 1 203 ? -25.438 22.672 8.617 1 93.88 203 ALA A C 1
ATOM 1606 O O . ALA A 1 203 ? -25.234 23.578 9.438 1 93.88 203 ALA A O 1
ATOM 1607 N N . ILE A 1 204 ? -25 22.766 7.41 1 93.62 204 ILE A N 1
ATOM 1608 C CA . ILE A 1 204 ? -24.219 23.891 6.902 1 93.62 204 ILE A CA 1
ATOM 1609 C C . ILE A 1 204 ? -25.062 25.156 6.926 1 93.62 204 ILE A C 1
ATOM 1611 O O . ILE A 1 204 ? -24.594 26.203 7.355 1 93.62 204 ILE A O 1
ATOM 1615 N N . SER A 1 205 ? -26.297 25 6.539 1 91.06 205 SER A N 1
ATOM 1616 C CA . SER A 1 205 ? -27.203 26.141 6.512 1 91.06 205 SER A CA 1
ATOM 1617 C C . SER A 1 205 ? -27.453 26.672 7.918 1 91.06 205 SER A C 1
ATOM 1619 O O . SER A 1 205 ? -27.594 27.875 8.109 1 91.06 205 SER A O 1
ATOM 1621 N N . SER A 1 206 ? -27.531 25.766 8.82 1 89.81 206 SER A N 1
ATOM 1622 C CA . SER A 1 206 ? -27.766 26.156 10.203 1 89.81 206 SER A CA 1
ATOM 1623 C C . SER A 1 206 ? -26.594 26.938 10.773 1 89.81 206 SER A C 1
ATOM 1625 O O . SER A 1 206 ? -26.781 27.797 11.648 1 89.81 206 SER A O 1
ATOM 1627 N N . ILE A 1 207 ? -25.453 26.609 10.375 1 87.62 207 ILE A N 1
ATOM 1628 C CA . ILE A 1 207 ? -24.266 27.312 10.844 1 87.62 207 ILE A CA 1
ATOM 1629 C C . ILE A 1 207 ? -24.203 28.703 10.203 1 87.62 207 ILE A C 1
ATOM 1631 O O . ILE A 1 207 ? -23.828 29.672 10.859 1 87.62 207 ILE A O 1
ATOM 1635 N N . ARG A 1 208 ? -24.594 28.766 8.93 1 85 208 ARG A N 1
ATOM 1636 C CA . ARG A 1 208 ? -24.594 30.031 8.211 1 85 208 ARG A CA 1
ATOM 1637 C C . ARG A 1 208 ? -25.578 31.031 8.836 1 85 208 ARG A C 1
ATOM 1639 O O . ARG A 1 208 ? -25.297 32.219 8.891 1 85 208 ARG A O 1
ATOM 1646 N N . ILE A 1 209 ? -26.766 30.578 9.188 1 73.88 209 ILE A N 1
ATOM 1647 C CA . ILE A 1 209 ? -27.797 31.438 9.742 1 73.88 209 ILE A CA 1
ATOM 1648 C C . ILE A 1 209 ? -27.469 31.797 11.188 1 73.88 209 ILE A C 1
ATOM 1650 O O . ILE A 1 209 ? -27.875 32.844 11.695 1 73.88 209 ILE A O 1
ATOM 1654 N N . LYS A 1 210 ? -26.703 30.906 11.883 1 63.22 210 LYS A N 1
ATOM 1655 C CA . LYS A 1 210 ? -26.453 31.234 13.281 1 63.22 210 LYS A CA 1
ATOM 1656 C C . LYS A 1 210 ? -25.797 32.594 13.422 1 63.22 210 LYS A C 1
ATOM 1658 O O . LYS A 1 210 ? -24.75 32.875 12.82 1 63.22 210 LYS A O 1
ATOM 1663 N N . PRO A 1 211 ? -26.672 33.688 14 1 50.5 211 PRO A N 1
ATOM 1664 C CA . PRO A 1 211 ? -26.312 35.094 14.281 1 50.5 211 PRO A CA 1
ATOM 1665 C C . PRO A 1 211 ? -25.016 35.219 15.078 1 50.5 211 PRO A C 1
ATOM 1667 O O . PRO A 1 211 ? -24.656 34.281 15.828 1 50.5 211 PRO A O 1
ATOM 1670 N N . MET B 1 1 ? 0.558 8.312 -7.215 1 85.62 1 MET B N 1
ATOM 1671 C CA . MET B 1 1 ? 1.385 7.398 -6.434 1 85.62 1 MET B CA 1
ATOM 1672 C C . MET B 1 1 ? 0.885 5.961 -6.562 1 85.62 1 MET B C 1
ATOM 1674 O O . MET B 1 1 ? -0.315 5.73 -6.723 1 85.62 1 MET B O 1
ATOM 1678 N N . ILE B 1 2 ? 1.849 4.988 -6.488 1 86.56 2 ILE B N 1
ATOM 1679 C CA . ILE B 1 2 ? 1.512 3.572 -6.566 1 86.56 2 ILE B CA 1
ATOM 1680 C C . ILE B 1 2 ? 1.662 2.93 -5.188 1 86.56 2 ILE B C 1
ATOM 1682 O O . ILE B 1 2 ? 2.602 3.238 -4.453 1 86.56 2 ILE B O 1
ATOM 1686 N N . THR B 1 3 ? 0.681 2.1 -4.855 1 88 3 THR B N 1
ATOM 1687 C CA . THR B 1 3 ? 0.76 1.395 -3.58 1 88 3 THR B CA 1
ATOM 1688 C C . THR B 1 3 ? 1.615 0.138 -3.711 1 88 3 THR B C 1
ATOM 1690 O O . THR B 1 3 ? 1.43 -0.653 -4.637 1 88 3 THR B O 1
ATOM 1693 N N . MET B 1 4 ? 2.566 -0.022 -2.795 1 90.38 4 MET B N 1
ATOM 1694 C CA . MET B 1 4 ? 3.443 -1.189 -2.764 1 90.38 4 MET B CA 1
ATOM 1695 C C . MET B 1 4 ? 3.662 -1.667 -1.333 1 90.38 4 MET B C 1
ATOM 1697 O O . MET B 1 4 ? 3.449 -0.912 -0.383 1 90.38 4 MET B O 1
ATOM 1701 N N . ALA B 1 5 ? 3.947 -2.932 -1.211 1 89.19 5 ALA B N 1
ATOM 1702 C CA . ALA B 1 5 ? 4.434 -3.473 0.055 1 89.19 5 ALA B CA 1
ATOM 1703 C C . ALA B 1 5 ? 5.961 -3.543 0.069 1 89.19 5 ALA B C 1
ATOM 1705 O O . ALA B 1 5 ? 6.57 -4.066 -0.864 1 89.19 5 ALA B O 1
ATOM 1706 N N . LEU B 1 6 ? 6.566 -3.02 1.109 1 92.25 6 LEU B N 1
ATOM 1707 C CA . LEU B 1 6 ? 8.023 -2.932 1.163 1 92.25 6 LEU B CA 1
ATOM 1708 C C . LEU B 1 6 ? 8.57 -3.691 2.367 1 92.25 6 LEU B C 1
ATOM 1710 O O . LEU B 1 6 ? 7.996 -3.631 3.457 1 92.25 6 LEU B O 1
ATOM 1714 N N . ARG B 1 7 ? 9.633 -4.375 2.102 1 92 7 ARG B N 1
ATOM 1715 C CA . ARG B 1 7 ? 10.445 -4.918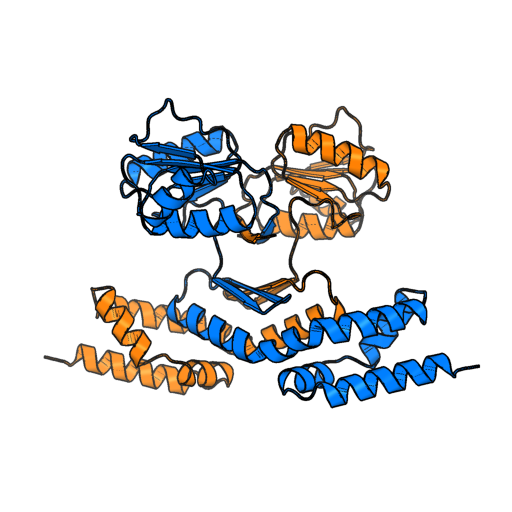 3.188 1 92 7 ARG B CA 1
ATOM 1716 C C . ARG B 1 7 ? 11.445 -3.885 3.695 1 92 7 ARG B C 1
ATOM 1718 O O . ARG B 1 7 ? 12.273 -3.391 2.93 1 92 7 ARG B O 1
ATOM 1725 N N . LEU B 1 8 ? 11.406 -3.582 5.02 1 93.25 8 LEU B N 1
ATOM 1726 C CA . LEU B 1 8 ? 12.25 -2.508 5.531 1 93.25 8 LEU B CA 1
ATOM 1727 C C . LEU B 1 8 ? 13.367 -3.061 6.41 1 93.25 8 LEU B C 1
ATOM 1729 O O . LEU B 1 8 ? 14.203 -2.305 6.91 1 93.25 8 LEU B O 1
ATOM 1733 N N . ALA B 1 9 ? 13.336 -4.371 6.52 1 92.56 9 ALA B N 1
ATOM 1734 C CA . ALA B 1 9 ? 14.328 -4.98 7.406 1 92.56 9 ALA B CA 1
ATOM 1735 C C . ALA B 1 9 ? 15.742 -4.598 6.992 1 92.56 9 ALA B C 1
ATOM 1737 O O . ALA B 1 9 ? 16.141 -4.824 5.848 1 92.56 9 ALA B O 1
ATOM 1738 N N . GLY B 1 10 ? 16.453 -3.959 7.902 1 92.69 10 GLY B N 1
ATOM 1739 C CA . GLY B 1 10 ? 17.844 -3.613 7.672 1 92.69 10 GLY B CA 1
ATOM 1740 C C . GLY B 1 10 ? 18.016 -2.311 6.914 1 92.69 10 GLY B C 1
ATOM 1741 O O . GLY B 1 10 ? 19.141 -1.821 6.758 1 92.69 10 GLY B O 1
ATOM 1742 N N . LYS B 1 11 ? 16.938 -1.77 6.41 1 93.38 11 LYS B N 1
ATOM 1743 C CA . LYS B 1 11 ? 17.031 -0.507 5.684 1 93.38 11 LYS B CA 1
ATOM 1744 C C . LYS B 1 11 ? 17.297 0.658 6.633 1 93.38 11 LYS B C 1
ATOM 1746 O O . LYS B 1 11 ? 16.75 0.7 7.738 1 93.38 11 LYS B O 1
ATOM 1751 N N . ARG B 1 12 ? 18.109 1.539 6.219 1 95.94 12 ARG B N 1
ATOM 1752 C CA . ARG B 1 12 ? 18.5 2.689 7.031 1 95.94 12 ARG B CA 1
ATOM 1753 C C . ARG B 1 12 ? 17.484 3.824 6.883 1 95.94 12 ARG B C 1
ATOM 1755 O O . ARG B 1 12 ? 17.188 4.246 5.766 1 95.94 12 ARG B O 1
ATOM 1762 N N . CYS B 1 13 ? 16.938 4.293 8.008 1 97.81 13 CYS B N 1
ATOM 1763 C CA . CYS B 1 13 ? 15.977 5.387 8.039 1 97.81 13 CYS B CA 1
ATOM 1764 C C . CYS B 1 13 ? 16.453 6.504 8.969 1 97.81 13 CYS B C 1
ATOM 1766 O O . CYS B 1 13 ? 16.75 6.258 10.133 1 9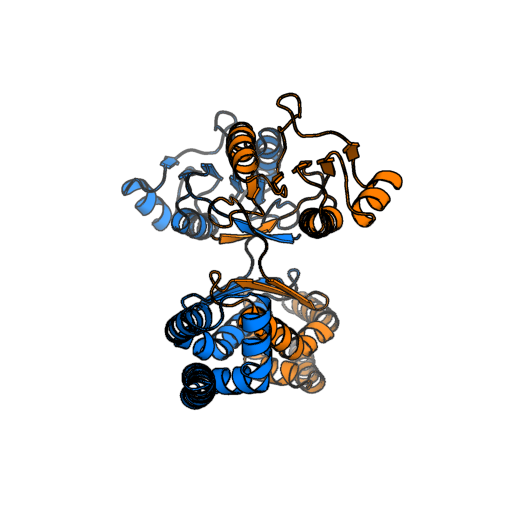7.81 13 CYS B O 1
ATOM 1768 N N . VAL B 1 14 ? 16.547 7.676 8.422 1 98.44 14 VAL B N 1
ATOM 1769 C CA . VAL B 1 14 ? 16.922 8.844 9.219 1 98.44 14 VAL B CA 1
ATOM 1770 C C . VAL B 1 14 ? 15.695 9.711 9.461 1 98.44 14 VAL B C 1
ATOM 1772 O O . VAL B 1 14 ? 14.953 10.023 8.523 1 98.44 14 VAL B O 1
ATOM 1775 N N . VAL B 1 15 ? 15.477 10.078 10.68 1 98.56 15 VAL B N 1
ATOM 1776 C CA . VAL B 1 15 ? 14.344 10.914 11.07 1 98.56 15 VAL B CA 1
ATOM 1777 C C . VAL B 1 15 ? 14.852 12.25 11.617 1 98.56 15 VAL B C 1
ATOM 1779 O O . VAL B 1 15 ? 15.633 12.281 12.57 1 98.56 15 VAL B O 1
ATOM 1782 N N . ILE B 1 16 ? 14.492 13.289 11.008 1 98.56 16 ILE B N 1
ATOM 1783 C CA . ILE B 1 16 ? 14.781 14.625 11.516 1 98.56 16 ILE B CA 1
ATOM 1784 C C . ILE B 1 16 ? 13.547 15.188 12.219 1 98.56 16 ILE B C 1
ATOM 1786 O O . ILE B 1 16 ? 12.539 15.484 11.57 1 98.56 16 ILE B O 1
ATOM 1790 N N . GLY B 1 17 ? 13.68 15.367 13.477 1 97.75 17 GLY B N 1
ATOM 1791 C CA . GLY B 1 17 ? 12.539 15.719 14.312 1 97.75 17 GLY B CA 1
ATOM 1792 C C . GLY B 1 17 ? 12.242 14.68 15.383 1 97.75 17 GLY B C 1
ATOM 1793 O O . GLY B 1 17 ? 12.594 13.508 15.227 1 97.75 17 GLY B O 1
ATOM 1794 N N . GLY B 1 18 ? 11.555 15.102 16.484 1 97.56 18 GLY B N 1
ATOM 1795 C CA . GLY B 1 18 ? 11.336 14.203 17.609 1 97.56 18 GLY B CA 1
ATOM 1796 C C . GLY B 1 18 ? 9.961 14.359 18.234 1 97.56 18 GLY B C 1
ATOM 1797 O O . GLY B 1 18 ? 9.75 13.953 19.375 1 97.56 18 GLY B O 1
ATOM 1798 N N . GLY B 1 19 ? 9.102 14.914 17.531 1 97.06 19 GLY B N 1
ATOM 1799 C CA . GLY B 1 19 ? 7.758 15.133 18.047 1 97.06 19 GLY B CA 1
ATOM 1800 C C . GLY B 1 19 ? 6.852 13.93 17.875 1 97.06 19 GLY B C 1
ATOM 1801 O O . GLY B 1 19 ? 7.312 12.836 17.531 1 97.06 19 GLY B O 1
ATOM 1802 N N . PRO B 1 20 ? 5.57 14.141 18.141 1 96.12 20 PRO B N 1
ATOM 1803 C CA . PRO B 1 20 ? 4.605 13.047 18.078 1 96.12 20 PRO B CA 1
ATOM 1804 C C . PRO B 1 20 ? 4.488 12.438 16.672 1 96.12 20 PRO B C 1
ATOM 1806 O O . PRO B 1 20 ? 4.332 11.219 16.547 1 96.12 20 PRO B O 1
ATOM 1809 N N . VAL B 1 21 ? 4.543 13.305 15.688 1 94.69 21 VAL B N 1
ATOM 1810 C CA . VAL B 1 21 ? 4.477 12.805 14.312 1 94.69 21 VAL B CA 1
ATOM 1811 C C . VAL B 1 21 ? 5.664 11.891 14.031 1 94.69 21 VAL B C 1
ATOM 1813 O O . VAL B 1 21 ? 5.5 10.805 13.477 1 94.69 21 VAL B O 1
ATOM 1816 N N . ALA B 1 22 ? 6.809 12.336 14.391 1 97.12 22 ALA B N 1
ATOM 1817 C CA . ALA B 1 22 ? 8 11.508 14.25 1 97.12 22 ALA B CA 1
ATOM 1818 C C . ALA B 1 22 ? 7.836 10.172 14.977 1 97.12 22 ALA B C 1
ATOM 1820 O O . ALA B 1 22 ? 8.148 9.117 14.43 1 97.12 22 ALA B O 1
ATOM 1821 N N . ALA B 1 23 ? 7.297 10.234 16.156 1 97.38 23 ALA B N 1
ATOM 1822 C CA . ALA B 1 23 ? 7.121 9.031 16.969 1 97.38 23 ALA B CA 1
ATOM 1823 C C . ALA B 1 23 ? 6.246 8.008 16.266 1 97.38 23 ALA B C 1
ATOM 1825 O O . ALA B 1 23 ? 6.578 6.82 16.219 1 97.38 23 ALA B O 1
ATOM 1826 N N . ARG B 1 24 ? 5.215 8.414 15.719 1 94 24 ARG B N 1
ATOM 1827 C CA . ARG B 1 24 ? 4.289 7.527 15.016 1 94 24 ARG B CA 1
ATOM 1828 C C . ARG B 1 24 ? 4.961 6.883 13.812 1 94 24 ARG B C 1
ATOM 1830 O O . ARG B 1 24 ? 4.777 5.688 13.555 1 94 24 ARG B O 1
ATOM 1837 N N . ARG B 1 25 ? 5.703 7.633 13.148 1 94.31 25 ARG B N 1
ATOM 1838 C CA . ARG B 1 25 ? 6.352 7.125 11.945 1 94.31 25 ARG B CA 1
ATOM 1839 C C . ARG B 1 25 ? 7.484 6.164 12.289 1 94.31 25 ARG B C 1
ATOM 1841 O O . ARG B 1 25 ? 7.664 5.141 11.625 1 94.31 25 ARG B O 1
ATOM 1848 N N . ILE B 1 26 ? 8.164 6.535 13.273 1 96.75 26 ILE B N 1
ATOM 1849 C CA . ILE B 1 26 ? 9.234 5.668 13.75 1 96.75 26 ILE B CA 1
ATOM 1850 C C . ILE B 1 26 ? 8.664 4.305 14.133 1 96.75 26 ILE B C 1
ATOM 1852 O O . ILE B 1 26 ? 9.234 3.268 13.781 1 96.75 26 ILE B O 1
ATOM 1856 N N . ALA B 1 27 ? 7.582 4.328 14.828 1 95 27 ALA B N 1
ATOM 1857 C CA . ALA B 1 27 ? 6.961 3.084 15.266 1 95 27 ALA B CA 1
ATOM 1858 C C . ALA B 1 27 ? 6.645 2.176 14.086 1 95 27 ALA B C 1
ATOM 1860 O O . ALA B 1 27 ? 6.867 0.965 14.148 1 95 27 ALA B O 1
ATOM 1861 N N . LEU B 1 28 ? 6.188 2.697 13.008 1 92.44 28 LEU B N 1
ATOM 1862 C CA . LEU B 1 28 ? 5.848 1.933 11.812 1 92.44 28 LEU B CA 1
ATOM 1863 C C . LEU B 1 28 ? 7.09 1.287 11.211 1 92.44 28 LEU B C 1
ATOM 1865 O O . LEU B 1 28 ? 7.066 0.112 10.836 1 92.44 28 LEU B O 1
ATOM 1869 N N . PHE B 1 29 ? 8.148 2.006 11.148 1 95.75 29 PHE B N 1
ATOM 1870 C CA . PHE B 1 29 ? 9.383 1.512 10.562 1 95.75 29 PHE B CA 1
ATOM 1871 C C . PHE B 1 29 ? 10.047 0.482 11.469 1 95.75 29 PHE B C 1
ATOM 1873 O O . PHE B 1 29 ? 10.594 -0.511 10.992 1 95.75 29 PHE B O 1
ATOM 1880 N N . LEU B 1 30 ? 9.953 0.813 12.727 1 95.88 30 LEU B N 1
ATOM 1881 C CA . LEU B 1 30 ? 10.562 -0.088 13.695 1 95.88 30 LEU B CA 1
ATOM 1882 C C . LEU B 1 30 ? 9.891 -1.457 13.664 1 95.88 30 LEU B C 1
ATOM 1884 O O . LEU B 1 30 ? 10.57 -2.486 13.758 1 95.88 30 LEU B O 1
ATOM 1888 N N . ALA B 1 31 ? 8.586 -1.451 13.562 1 91.44 31 ALA B N 1
ATOM 1889 C CA . ALA B 1 31 ? 7.82 -2.693 13.492 1 91.44 31 ALA B CA 1
ATOM 1890 C C . ALA B 1 31 ? 8.281 -3.557 12.32 1 91.44 31 ALA B C 1
ATOM 1892 O O . ALA B 1 31 ? 8.125 -4.781 12.344 1 91.44 31 ALA B O 1
ATOM 1893 N N . GLU B 1 32 ? 8.898 -2.943 11.328 1 91.31 32 GLU B N 1
ATOM 1894 C CA . GLU B 1 32 ? 9.383 -3.643 10.141 1 91.31 32 GLU B CA 1
ATOM 1895 C C . GLU B 1 32 ? 10.898 -3.842 10.203 1 91.31 32 GLU B C 1
ATOM 1897 O O . GLU B 1 32 ? 11.531 -4.102 9.18 1 91.31 32 GLU B O 1
ATOM 1902 N N . GLN B 1 33 ? 11.469 -3.584 11.336 1 95.25 33 GLN B N 1
ATOM 1903 C CA . GLN B 1 33 ? 12.859 -3.875 11.664 1 95.25 33 GLN B CA 1
ATOM 1904 C C . GLN B 1 33 ? 13.812 -2.988 10.859 1 95.25 33 GLN B C 1
ATOM 1906 O O . GLN B 1 33 ? 14.883 -3.436 10.438 1 95.25 33 GLN B O 1
ATOM 1911 N N . ALA B 1 34 ? 13.414 -1.802 10.523 1 96.56 34 ALA B N 1
ATOM 1912 C CA . ALA B 1 34 ? 14.297 -0.807 9.93 1 96.56 34 ALA B CA 1
ATOM 1913 C C . ALA B 1 34 ? 15.344 -0.329 10.938 1 96.56 34 ALA B C 1
ATOM 1915 O O . ALA B 1 34 ? 15.133 -0.417 12.148 1 96.56 34 ALA B O 1
ATOM 1916 N N . LYS B 1 35 ? 16.469 0.112 10.445 1 97.75 35 LYS B N 1
ATOM 1917 C CA . LYS B 1 35 ? 17.484 0.759 11.273 1 97.75 35 LYS B CA 1
ATOM 1918 C C . LYS B 1 35 ? 17.266 2.268 11.328 1 97.75 35 LYS B C 1
ATOM 1920 O O . LYS B 1 35 ? 17.516 2.977 10.352 1 97.75 35 LYS B O 1
ATOM 1925 N N . ILE B 1 36 ? 16.922 2.766 12.516 1 98.38 36 ILE B N 1
ATOM 1926 C CA . ILE B 1 36 ? 16.406 4.129 12.594 1 98.38 36 ILE B CA 1
ATOM 1927 C C . ILE B 1 36 ? 17.391 5.008 13.359 1 98.38 36 ILE B C 1
ATOM 1929 O O . ILE B 1 36 ? 17.875 4.633 14.438 1 98.38 36 ILE B O 1
ATOM 1933 N N . THR B 1 37 ? 17.719 6.105 12.797 1 98.56 37 THR B N 1
ATOM 1934 C CA . THR B 1 37 ? 18.484 7.164 13.445 1 98.56 37 THR B CA 1
ATOM 1935 C C . THR B 1 37 ? 17.672 8.453 13.523 1 98.56 37 THR B C 1
ATOM 1937 O O . THR B 1 37 ? 17.172 8.938 12.516 1 98.56 37 THR B O 1
ATOM 1940 N N . VAL B 1 38 ? 17.578 8.961 14.727 1 98.62 38 VAL B N 1
ATOM 1941 C CA . VAL B 1 38 ? 16.797 10.172 14.953 1 98.62 38 VAL B CA 1
ATOM 1942 C C . VAL B 1 38 ? 17.734 11.328 15.281 1 98.62 38 VAL B C 1
ATOM 1944 O O . VAL B 1 38 ? 18.641 11.188 16.109 1 98.62 38 VAL B O 1
ATOM 1947 N N . VAL B 1 39 ? 17.531 12.438 14.625 1 98.62 39 VAL B N 1
ATOM 1948 C CA . VAL B 1 39 ? 18.281 13.664 14.906 1 98.62 39 VAL B CA 1
ATOM 1949 C C . VAL B 1 39 ? 17.328 14.758 15.367 1 98.62 39 VAL B C 1
ATOM 1951 O O . VAL B 1 39 ? 16.531 15.273 14.57 1 98.62 39 VAL B O 1
ATOM 1954 N N . SER B 1 40 ? 17.359 15.117 16.594 1 98.44 40 SER B N 1
ATOM 1955 C CA . SER B 1 40 ? 16.5 16.125 17.203 1 98.44 40 SER B CA 1
ATOM 1956 C C . SER B 1 40 ? 17 16.516 18.578 1 98.44 40 SER B C 1
ATOM 1958 O O . SER B 1 40 ? 17.438 15.656 19.359 1 98.44 40 SER B O 1
ATOM 1960 N N . PRO B 1 41 ? 17 17.781 18.891 1 97.81 41 PRO B N 1
ATOM 1961 C CA . PRO B 1 41 ? 17.453 18.188 20.219 1 97.81 41 PRO B CA 1
ATOM 1962 C C . PRO B 1 41 ? 16.594 17.594 21.344 1 97.81 41 PRO B C 1
ATOM 1964 O O . PRO B 1 41 ? 17.094 17.328 22.438 1 97.81 41 PRO B O 1
ATOM 1967 N N . ARG B 1 42 ? 15.32 17.5 21.062 1 97.62 42 ARG B N 1
ATOM 1968 C CA . ARG B 1 42 ? 14.359 16.938 22 1 97.62 42 ARG B CA 1
ATOM 1969 C C . ARG B 1 42 ? 13.453 15.922 21.312 1 97.62 42 ARG B C 1
ATOM 1971 O O . ARG B 1 42 ? 13.188 16.031 20.125 1 97.62 42 ARG B O 1
ATOM 1978 N N . VAL B 1 43 ? 13.055 14.977 22.125 1 98.12 43 VAL B N 1
ATOM 1979 C CA . VAL B 1 43 ? 12.164 13.961 21.562 1 98.12 43 VAL B CA 1
ATOM 1980 C C . VAL B 1 43 ? 11.055 13.656 22.562 1 98.12 43 VAL B C 1
ATOM 1982 O O . VAL B 1 43 ? 11.156 13.984 23.75 1 98.12 43 VAL B O 1
ATOM 1985 N N . THR B 1 44 ? 10 13.094 22.078 1 98.25 44 THR B N 1
ATOM 1986 C CA . THR B 1 44 ? 8.93 12.625 22.953 1 98.25 44 THR B CA 1
ATOM 1987 C C . THR B 1 44 ? 9.43 11.508 23.875 1 98.25 44 THR B C 1
ATOM 1989 O O . THR B 1 44 ? 10.43 10.852 23.578 1 98.25 44 THR B O 1
ATOM 1992 N N . PRO B 1 45 ? 8.742 11.297 24.906 1 98.19 45 PRO B N 1
ATOM 1993 C CA . PRO B 1 45 ? 9.109 10.211 25.812 1 98.19 45 PRO B CA 1
ATOM 1994 C C . PRO B 1 45 ? 9.148 8.852 25.125 1 98.19 45 PRO B C 1
ATOM 1996 O O . PRO B 1 45 ? 9.992 8.016 25.438 1 98.19 45 PRO B O 1
ATOM 1999 N N . GLU B 1 46 ? 8.305 8.703 24.203 1 97.69 46 GLU B N 1
ATOM 2000 C CA . GLU B 1 46 ? 8.242 7.445 23.469 1 97.69 46 GLU B CA 1
ATOM 2001 C C . GLU B 1 46 ? 9.531 7.199 22.688 1 97.69 46 GLU B C 1
ATOM 2003 O O . GLU B 1 46 ? 10.086 6.102 22.719 1 97.69 46 GLU B O 1
ATOM 2008 N N . ILE B 1 47 ? 10 8.234 22.047 1 98.31 47 ILE B N 1
ATOM 2009 C CA . ILE B 1 47 ? 11.211 8.117 21.25 1 98.31 47 ILE B CA 1
ATOM 2010 C C . ILE B 1 47 ? 12.422 7.93 22.156 1 98.31 47 ILE B C 1
ATOM 2012 O O . ILE B 1 47 ? 13.312 7.137 21.875 1 98.31 47 ILE B O 1
ATOM 2016 N N . GLU B 1 48 ? 12.383 8.586 23.219 1 98.38 48 GLU B N 1
ATOM 2017 C CA . GLU B 1 48 ? 13.461 8.477 24.203 1 98.38 48 GLU B CA 1
ATOM 2018 C C . GLU B 1 48 ? 13.57 7.055 24.734 1 98.38 48 GLU B C 1
ATOM 2020 O O . GLU B 1 48 ? 14.672 6.516 24.875 1 98.38 48 GLU B O 1
ATOM 2025 N N . ALA B 1 49 ? 12.469 6.516 25.047 1 98.25 49 ALA B N 1
ATOM 2026 C CA . ALA B 1 49 ? 12.438 5.152 25.562 1 98.25 49 ALA B CA 1
ATOM 2027 C C . ALA B 1 49 ? 13.016 4.168 24.547 1 98.25 49 ALA B C 1
ATOM 2029 O O . ALA B 1 49 ? 13.758 3.254 24.922 1 98.25 49 ALA B O 1
ATOM 2030 N N . LEU B 1 50 ? 12.695 4.355 23.312 1 98 50 LEU B N 1
ATOM 2031 C CA . LEU B 1 50 ? 13.219 3.504 22.25 1 98 50 LEU B CA 1
ATOM 2032 C C . LEU B 1 50 ? 14.734 3.648 22.141 1 98 50 LEU B C 1
ATOM 2034 O O . LEU B 1 50 ? 15.438 2.662 21.922 1 98 50 LEU B O 1
ATOM 2038 N N . ALA B 1 51 ? 15.219 4.844 22.266 1 97.94 51 ALA B N 1
ATOM 2039 C CA . ALA B 1 51 ? 16.656 5.102 22.219 1 97.94 51 ALA B CA 1
ATOM 2040 C C . ALA B 1 51 ? 17.375 4.449 23.406 1 97.94 51 ALA B C 1
ATOM 2042 O O . ALA B 1 51 ? 18.406 3.809 23.219 1 97.94 51 ALA B O 1
ATOM 2043 N N . ASN B 1 52 ? 16.781 4.574 24.516 1 97.94 52 ASN B N 1
ATOM 2044 C CA . ASN B 1 52 ? 17.375 4.031 25.734 1 97.94 52 ASN B CA 1
ATOM 2045 C C . ASN B 1 52 ? 17.438 2.506 25.703 1 97.94 52 ASN B C 1
ATOM 2047 O O . ASN B 1 52 ? 18.375 1.909 26.25 1 97.94 52 ASN B O 1
ATOM 2051 N N . SER B 1 53 ? 16.531 1.922 25.016 1 97.69 53 SER B N 1
ATOM 2052 C CA . SER B 1 53 ? 16.516 0.466 24.922 1 97.69 53 SER B CA 1
ATOM 2053 C C . SER B 1 53 ? 17.359 -0.031 23.766 1 97.69 53 SER B C 1
ATOM 2055 O O . SER B 1 53 ? 17.438 -1.235 23.516 1 97.69 53 SER B O 1
ATOM 2057 N N . GLY B 1 54 ? 17.906 0.89 22.984 1 97.31 54 GLY B N 1
ATOM 2058 C CA . GLY B 1 54 ? 18.828 0.528 21.922 1 97.31 54 GLY B CA 1
ATOM 2059 C C . GLY B 1 54 ? 18.141 0.136 20.641 1 97.31 54 GLY B C 1
ATOM 2060 O O . GLY B 1 54 ? 18.766 -0.423 19.734 1 97.31 54 GLY B O 1
ATOM 2061 N N . GLN B 1 55 ? 16.875 0.414 20.547 1 97.44 55 GLN B N 1
ATOM 2062 C CA . GLN B 1 55 ? 16.125 0.027 19.375 1 97.44 55 GLN B CA 1
ATOM 2063 C C . GLN B 1 55 ? 16.328 1.02 18.234 1 97.44 55 GLN B C 1
ATOM 2065 O O . GLN B 1 55 ? 16.141 0.683 17.062 1 97.44 55 GLN B O 1
ATOM 2070 N N . ILE B 1 56 ? 16.672 2.23 18.641 1 98.31 56 ILE B N 1
ATOM 2071 C CA . ILE B 1 56 ? 17 3.252 17.656 1 98.31 56 ILE B CA 1
ATOM 2072 C C . ILE B 1 56 ? 18.219 4.035 18.109 1 98.31 56 ILE B C 1
ATOM 2074 O O . ILE B 1 56 ? 18.656 3.896 19.266 1 98.31 56 ILE B O 1
ATOM 2078 N N . ILE B 1 57 ? 18.828 4.789 17.266 1 98.38 57 ILE B N 1
ATOM 2079 C CA . ILE B 1 57 ? 19.906 5.719 17.609 1 98.38 57 ILE B CA 1
ATOM 2080 C C . ILE B 1 57 ? 19.359 7.145 17.625 1 98.38 57 ILE B C 1
ATOM 2082 O O . ILE B 1 57 ? 18.672 7.57 16.688 1 98.38 57 ILE B O 1
ATOM 2086 N N . TRP B 1 58 ? 19.578 7.785 18.734 1 98.44 58 TRP B N 1
ATOM 2087 C CA . TRP B 1 58 ? 19.141 9.172 18.875 1 98.44 58 TRP B CA 1
ATOM 2088 C C . TRP B 1 58 ? 20.328 10.102 19.062 1 98.44 58 TRP B C 1
ATOM 2090 O O . TRP B 1 58 ? 21.172 9.891 19.953 1 98.44 58 TRP B O 1
ATOM 2100 N N . HIS B 1 59 ? 20.438 11.062 18.203 1 98.06 59 HIS B N 1
ATOM 2101 C CA . HIS B 1 59 ? 21.391 12.164 18.328 1 98.06 59 HIS B CA 1
ATOM 2102 C C . HIS B 1 59 ? 20.703 13.422 18.875 1 98.06 59 HIS B C 1
ATOM 2104 O O . HIS B 1 59 ? 20.016 14.117 18.125 1 98.06 59 HIS B O 1
ATOM 2110 N N . PRO B 1 60 ? 20.906 13.773 20.156 1 97.5 60 PRO B N 1
ATOM 2111 C CA . PRO B 1 60 ? 20.234 14.922 20.766 1 97.5 60 PRO B CA 1
ATOM 2112 C C . PRO B 1 60 ? 20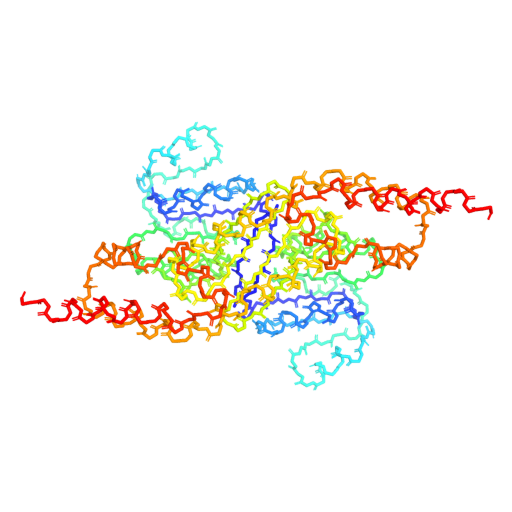.828 16.266 20.344 1 97.5 60 PRO B C 1
ATOM 2114 O O . PRO B 1 60 ? 21.438 16.953 21.156 1 97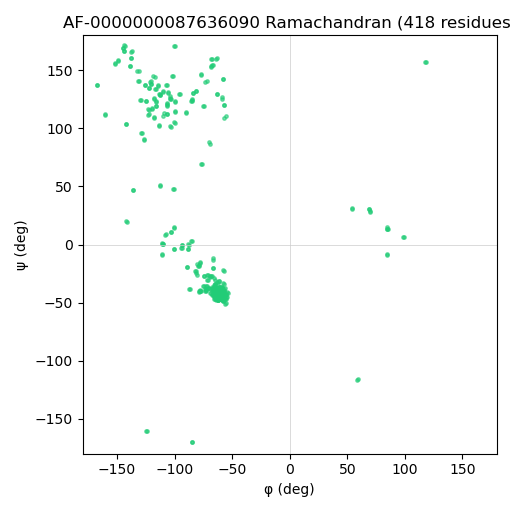.5 60 PRO B O 1
ATOM 2117 N N . GLN B 1 61 ? 20.609 16.594 19.094 1 97.19 61 GLN B N 1
ATOM 2118 C CA . GLN B 1 61 ? 21.125 17.812 18.5 1 97.19 61 GLN B CA 1
ATOM 2119 C C . GLN B 1 61 ? 20.219 18.297 17.359 1 97.19 61 GLN B C 1
ATOM 2121 O O . GLN B 1 61 ? 19.453 17.5 16.797 1 97.19 61 GLN B O 1
ATOM 2126 N N . PRO B 1 62 ? 20.312 19.594 17.094 1 96.19 62 PRO B N 1
ATOM 2127 C CA . PRO B 1 62 ? 19.625 20.062 15.883 1 96.19 62 PRO B CA 1
ATOM 2128 C C . PRO B 1 62 ? 20.266 19.531 14.602 1 96.19 62 PRO B C 1
ATOM 2130 O O . PRO B 1 62 ? 21.438 19.141 14.609 1 96.19 62 PRO B O 1
ATOM 2133 N N . TYR B 1 63 ? 19.484 19.469 13.633 1 95.81 63 TYR B N 1
ATOM 2134 C CA . TYR B 1 63 ? 20.047 19.078 12.344 1 95.81 63 TYR B CA 1
ATOM 2135 C C . TYR B 1 63 ? 21.156 20.031 11.922 1 95.81 63 TYR B C 1
ATOM 2137 O O . TYR B 1 63 ? 21.047 21.25 12.125 1 95.81 63 TYR B O 1
ATOM 2145 N N . SER B 1 64 ? 22.156 19.469 11.32 1 94.5 64 SER B N 1
ATOM 2146 C CA . SER B 1 64 ? 23.203 20.203 10.625 1 94.5 64 SER B CA 1
ATOM 2147 C C . SER B 1 64 ? 23.688 19.453 9.391 1 94.5 64 SER B C 1
ATOM 2149 O O . SER B 1 64 ? 23.344 18.297 9.195 1 94.5 64 SER B O 1
ATOM 2151 N N . GLU B 1 65 ? 24.453 20.125 8.594 1 92.06 65 GLU B N 1
ATOM 2152 C CA . GLU B 1 65 ? 24.906 19.562 7.328 1 92.06 65 GLU B CA 1
ATOM 2153 C C . GLU B 1 65 ? 25.844 18.375 7.559 1 92.06 65 GLU B C 1
ATOM 2155 O O . GLU B 1 65 ? 26.109 17.594 6.633 1 92.06 65 GLU B O 1
ATOM 2160 N N . THR B 1 66 ? 26.266 18.219 8.758 1 92 66 THR B N 1
ATOM 2161 C CA . THR B 1 66 ? 27.172 17.125 9.078 1 92 66 THR B CA 1
ATOM 2162 C C . THR B 1 66 ? 26.391 15.82 9.242 1 92 66 THR B C 1
ATOM 2164 O O . THR B 1 66 ? 26.984 14.734 9.258 1 92 66 THR B O 1
ATOM 2167 N N . VAL B 1 67 ? 25.141 15.969 9.414 1 92.75 67 VAL B N 1
ATOM 2168 C CA . VAL B 1 67 ? 24.312 14.781 9.57 1 92.75 67 VAL B CA 1
ATOM 2169 C C . VAL B 1 67 ? 24.359 13.953 8.289 1 92.75 67 VAL B C 1
ATOM 2171 O O . VAL B 1 67 ? 24.172 14.484 7.195 1 92.75 67 VAL B O 1
ATOM 2174 N N . ASP B 1 68 ? 24.641 12.68 8.438 1 92.25 68 ASP B N 1
ATOM 2175 C CA . ASP B 1 68 ? 24.688 11.75 7.312 1 92.25 68 ASP B CA 1
ATOM 2176 C C . ASP B 1 68 ? 23.281 11.398 6.828 1 92.25 68 ASP B C 1
ATOM 2178 O O . ASP B 1 68 ? 22.5 10.789 7.566 1 92.25 68 ASP B O 1
ATOM 2182 N N . LEU B 1 69 ? 23 11.727 5.562 1 92.06 69 LEU B N 1
ATOM 2183 C CA . LEU B 1 69 ? 21.688 11.461 4.992 1 92.06 69 LEU B CA 1
ATOM 2184 C C . LEU B 1 69 ? 21.75 10.312 3.988 1 92.06 69 LEU B C 1
ATOM 2186 O O . LEU B 1 69 ? 20.797 10.086 3.24 1 92.06 69 LEU B O 1
ATOM 2190 N N . GLU B 1 70 ? 22.891 9.68 3.961 1 90.75 70 GLU B N 1
ATOM 2191 C CA . GLU B 1 70 ? 22.969 8.484 3.129 1 90.75 70 GLU B CA 1
ATOM 2192 C C . GLU B 1 70 ? 22.141 7.348 3.723 1 90.75 70 GLU B C 1
ATOM 2194 O O . GLU B 1 70 ? 22.656 6.535 4.496 1 90.75 70 GLU B O 1
ATOM 2199 N N . ALA B 1 71 ? 20.938 7.289 3.398 1 93.81 71 ALA B N 1
ATOM 2200 C CA . ALA B 1 71 ? 19.938 6.348 3.912 1 93.81 71 ALA B CA 1
ATOM 2201 C C . ALA B 1 71 ? 18.953 5.949 2.824 1 93.81 71 ALA B C 1
ATOM 2203 O O . ALA B 1 71 ? 18.953 6.527 1.734 1 93.81 71 ALA B O 1
ATOM 2204 N N . ASP B 1 72 ? 18.25 4.953 3.123 1 92.44 72 ASP B N 1
ATOM 2205 C CA . ASP B 1 72 ? 17.203 4.531 2.197 1 92.44 72 ASP B CA 1
ATOM 2206 C C . ASP B 1 72 ? 15.969 5.426 2.314 1 92.44 72 ASP B C 1
ATOM 2208 O O . ASP B 1 72 ? 15.344 5.773 1.309 1 92.44 72 ASP B O 1
ATOM 2212 N N . PHE B 1 73 ? 15.656 5.781 3.582 1 95.94 73 PHE B N 1
ATOM 2213 C CA . PHE B 1 73 ? 14.477 6.586 3.871 1 95.94 73 PHE B CA 1
ATOM 2214 C C . PHE B 1 73 ? 14.828 7.754 4.781 1 95.94 73 PHE B C 1
ATOM 2216 O O . PHE B 1 73 ? 15.625 7.609 5.711 1 95.94 73 PHE B O 1
ATOM 2223 N N . VAL B 1 74 ? 14.219 8.852 4.48 1 97.94 74 VAL B N 1
ATOM 2224 C CA . VAL B 1 74 ? 14.359 10.016 5.352 1 97.94 74 VAL B CA 1
ATOM 2225 C C . VAL B 1 74 ? 12.984 10.586 5.691 1 97.94 74 VAL B C 1
ATOM 2227 O O . VAL B 1 74 ? 12.172 10.836 4.797 1 97.94 74 VAL B O 1
ATOM 2230 N N . LEU B 1 75 ? 12.742 10.68 6.961 1 98.25 75 LEU B N 1
ATOM 2231 C CA . LEU B 1 75 ? 11.5 11.258 7.465 1 98.25 75 LEU B CA 1
ATOM 2232 C C . LEU B 1 75 ? 11.75 12.648 8.055 1 98.25 75 LEU B C 1
ATOM 2234 O O . LEU B 1 75 ? 12.57 12.797 8.961 1 98.25 75 LEU B O 1
ATOM 2238 N N . LEU B 1 76 ? 11.102 13.586 7.527 1 98.5 76 LEU B N 1
ATOM 2239 C CA . LEU B 1 76 ? 11.242 14.961 7.992 1 98.5 76 LEU B CA 1
ATOM 2240 C C . LEU B 1 76 ? 10.008 15.398 8.773 1 98.5 76 LEU B C 1
ATOM 2242 O O . LEU B 1 76 ? 8.93 15.555 8.195 1 98.5 76 LEU B O 1
ATOM 2246 N N . ALA B 1 77 ? 10.234 15.586 10.023 1 97.38 77 ALA B N 1
ATOM 2247 C CA . ALA B 1 77 ? 9.117 15.867 10.922 1 97.38 77 ALA B CA 1
ATOM 2248 C C . ALA B 1 77 ? 9.453 17 11.875 1 97.38 77 ALA B C 1
ATOM 2250 O O . ALA B 1 77 ? 9.219 16.906 13.086 1 97.38 77 ALA B O 1
ATOM 2251 N N . THR B 1 78 ? 9.992 18.078 11.344 1 96.12 78 THR B N 1
ATOM 2252 C CA . THR B 1 78 ? 10.234 19.281 12.141 1 96.12 78 THR B CA 1
ATOM 2253 C C . THR B 1 78 ? 9.148 20.328 11.898 1 96.12 78 THR B C 1
ATOM 2255 O O . THR B 1 78 ? 8.328 20.172 10.984 1 96.12 78 THR B O 1
ATOM 2258 N N . SER B 1 79 ? 9.188 21.375 12.734 1 94.31 79 SER B N 1
ATOM 2259 C CA . SER B 1 79 ? 8.227 22.453 12.57 1 94.31 79 SER B CA 1
ATOM 2260 C C . SER B 1 79 ? 8.742 23.516 11.602 1 94.31 79 SER B C 1
ATOM 2262 O O . SER B 1 79 ? 8.07 24.516 11.336 1 94.31 79 SER B O 1
ATOM 2264 N N . ASP B 1 80 ? 9.922 23.312 11.062 1 95.69 80 ASP B N 1
ATOM 2265 C CA . ASP B 1 80 ? 10.562 24.25 10.133 1 95.69 80 ASP B CA 1
ATOM 2266 C C . ASP B 1 80 ? 10.461 23.75 8.695 1 95.69 80 ASP B C 1
ATOM 2268 O O . ASP B 1 80 ? 11.305 22.969 8.25 1 95.69 80 ASP B O 1
ATOM 2272 N N . SER B 1 81 ? 9.555 24.281 7.953 1 96.69 81 SER B N 1
ATOM 2273 C CA . SER B 1 81 ? 9.281 23.797 6.602 1 96.69 81 SER B CA 1
ATOM 2274 C C . SER B 1 81 ? 10.453 24.078 5.668 1 96.69 81 SER B C 1
ATOM 2276 O O . SER B 1 81 ? 10.742 23.297 4.766 1 96.69 81 SER B O 1
ATOM 2278 N N . GLN B 1 82 ? 11.023 25.203 5.926 1 96.69 82 GLN B N 1
ATOM 2279 C CA . GLN B 1 82 ? 12.18 25.547 5.102 1 96.69 82 GLN B CA 1
ATOM 2280 C C . GLN B 1 82 ? 13.312 24.531 5.305 1 96.69 82 GLN B C 1
ATOM 2282 O O . GLN B 1 82 ? 13.945 24.094 4.34 1 96.69 82 GLN B O 1
ATOM 2287 N N . LEU B 1 83 ? 13.523 24.25 6.5 1 96.62 83 LEU B N 1
ATOM 2288 C CA . LEU B 1 83 ? 14.523 23.234 6.805 1 96.62 83 LEU B CA 1
ATOM 2289 C C . LEU B 1 83 ? 14.164 21.906 6.16 1 96.62 83 LEU B C 1
ATOM 2291 O O . LEU B 1 83 ? 15.008 21.266 5.535 1 96.62 83 LEU B O 1
ATOM 2295 N N . ASN B 1 84 ? 12.961 21.469 6.301 1 97.69 84 ASN B N 1
ATOM 2296 C CA . ASN B 1 84 ? 12.492 20.219 5.707 1 97.69 84 ASN B CA 1
ATOM 2297 C C . ASN B 1 84 ? 12.758 20.172 4.203 1 97.69 84 ASN B C 1
ATOM 2299 O O . ASN B 1 84 ? 13.188 19.156 3.67 1 97.69 84 ASN B O 1
ATOM 2303 N N . GLU B 1 85 ? 12.508 21.281 3.578 1 97.31 85 GLU B N 1
ATOM 2304 C CA . GLU B 1 85 ? 12.703 21.359 2.133 1 97.31 85 GLU B CA 1
ATOM 2305 C C . GLU B 1 85 ? 14.172 21.188 1.762 1 97.31 85 GLU B C 1
ATOM 2307 O O . GLU B 1 85 ? 14.5 20.438 0.85 1 97.31 85 GLU B O 1
ATOM 2312 N N . GLN B 1 86 ? 14.984 21.891 2.469 1 96.69 86 GLN B N 1
ATOM 2313 C CA . GLN B 1 86 ? 16.422 21.828 2.221 1 96.69 86 GLN B CA 1
ATOM 2314 C C . GLN B 1 86 ? 16.953 20.422 2.443 1 96.69 86 GLN B C 1
ATOM 2316 O O . GLN B 1 86 ? 17.703 19.891 1.618 1 96.69 86 GLN B O 1
ATOM 2321 N N . VAL B 1 87 ? 16.578 19.844 3.498 1 97.5 87 VAL B N 1
ATOM 2322 C CA . VAL B 1 87 ? 17.047 18.516 3.848 1 97.5 87 VAL B CA 1
ATOM 2323 C C . VAL B 1 87 ? 16.516 17.484 2.844 1 97.5 87 VAL B C 1
ATOM 2325 O O . VAL B 1 87 ? 17.203 16.531 2.486 1 97.5 87 VAL B O 1
ATOM 2328 N N . ALA B 1 88 ? 15.281 17.688 2.406 1 97.81 88 ALA B N 1
ATOM 2329 C CA . ALA B 1 88 ? 14.672 16.797 1.422 1 97.81 88 ALA B CA 1
ATOM 2330 C C . ALA B 1 88 ? 15.508 16.734 0.146 1 97.81 88 ALA B C 1
ATOM 2332 O O . ALA B 1 88 ? 15.812 15.648 -0.357 1 97.81 88 ALA B O 1
ATOM 2333 N N . GLN B 1 89 ? 15.852 17.906 -0.302 1 96.44 89 GLN B N 1
ATOM 2334 C CA . GLN B 1 89 ? 16.656 17.984 -1.52 1 96.44 89 GLN B CA 1
ATOM 2335 C C . GLN B 1 89 ? 17.984 17.266 -1.346 1 96.44 89 GLN B C 1
ATOM 2337 O O . GLN B 1 89 ? 18.406 16.5 -2.211 1 96.44 89 GLN B O 1
ATOM 2342 N N . ARG B 1 90 ? 18.609 17.531 -0.286 1 96.75 90 ARG B N 1
ATOM 2343 C CA . ARG B 1 90 ? 19.906 16.922 -0.003 1 96.75 90 ARG B CA 1
ATOM 2344 C C . ARG B 1 90 ? 19.766 15.406 0.113 1 96.75 90 ARG B C 1
ATOM 2346 O O . ARG B 1 90 ? 20.578 14.664 -0.448 1 96.75 90 ARG B O 1
ATOM 2353 N N . ALA B 1 91 ? 18.797 14.945 0.861 1 96 91 ALA B N 1
ATOM 2354 C CA . ALA B 1 91 ? 18.578 13.516 1.062 1 96 91 ALA B CA 1
ATOM 2355 C C . ALA B 1 91 ? 18.359 12.805 -0.269 1 96 91 ALA B C 1
ATOM 2357 O O . ALA B 1 91 ? 18.922 11.734 -0.506 1 96 91 ALA B O 1
ATOM 2358 N N . ARG B 1 92 ? 17.562 13.414 -1.123 1 93 92 ARG B N 1
ATOM 2359 C CA . ARG B 1 92 ? 17.281 12.836 -2.43 1 93 92 ARG B CA 1
ATOM 2360 C C . ARG B 1 92 ? 18.531 12.719 -3.273 1 93 92 ARG B C 1
ATOM 2362 O O . ARG B 1 92 ? 18.672 11.773 -4.055 1 93 92 ARG B O 1
ATOM 2369 N N . SER B 1 93 ? 19.438 13.703 -3.051 1 91.88 93 SER B N 1
ATOM 2370 C CA . SER B 1 93 ? 20.672 13.672 -3.811 1 91.88 93 SER B CA 1
ATOM 2371 C C . SER B 1 93 ? 21.531 12.461 -3.436 1 91.88 93 SER B C 1
ATOM 2373 O O . SER B 1 93 ? 22.391 12.047 -4.203 1 91.88 93 SER B O 1
ATOM 2375 N N . PHE B 1 94 ? 21.281 11.906 -2.299 1 89.31 94 PHE B N 1
ATOM 2376 C CA . PHE B 1 94 ? 21.969 10.695 -1.857 1 89.31 94 PHE B CA 1
ATOM 2377 C C . PHE B 1 94 ? 21.172 9.453 -2.221 1 89.31 94 PHE B C 1
ATOM 2379 O O . PHE B 1 94 ? 21.594 8.328 -1.921 1 89.31 94 PHE B O 1
ATOM 2386 N N . GLY B 1 95 ? 19.953 9.68 -2.814 1 85.5 95 GLY B N 1
ATOM 2387 C CA . GLY B 1 95 ? 19.156 8.555 -3.295 1 85.5 95 GLY B CA 1
ATOM 2388 C C . GLY B 1 95 ? 18.062 8.133 -2.328 1 85.5 95 GLY B C 1
ATOM 2389 O O . GLY B 1 95 ? 17.344 7.164 -2.578 1 85.5 95 GLY B O 1
ATOM 2390 N N . ALA B 1 96 ? 17.859 8.875 -1.262 1 92.5 96 ALA B N 1
ATOM 2391 C CA . ALA B 1 96 ? 16.875 8.492 -0.257 1 92.5 96 ALA B CA 1
ATOM 2392 C C . ALA B 1 96 ? 15.453 8.812 -0.731 1 92.5 96 ALA B C 1
ATOM 2394 O O . ALA B 1 96 ? 15.242 9.781 -1.465 1 92.5 96 ALA B O 1
ATOM 2395 N N . LEU B 1 97 ? 14.516 7.98 -0.333 1 93.81 97 LEU B N 1
ATOM 2396 C CA . LEU B 1 97 ? 13.109 8.336 -0.424 1 93.81 97 LEU B CA 1
ATOM 2397 C C . LEU B 1 97 ? 12.688 9.211 0.753 1 93.81 97 LEU B C 1
ATOM 2399 O O . LEU B 1 97 ? 12.961 8.875 1.908 1 93.81 97 LEU B O 1
ATOM 2403 N N . VAL B 1 98 ? 12.016 10.281 0.435 1 97 98 VAL B N 1
ATOM 2404 C CA . VAL B 1 98 ? 11.773 11.281 1.471 1 97 98 VAL B CA 1
ATOM 2405 C C . VAL B 1 98 ? 10.273 11.367 1.769 1 97 98 VAL B C 1
ATOM 2407 O O . VAL B 1 98 ? 9.453 11.336 0.851 1 97 98 VAL B O 1
ATOM 2410 N N . ASN B 1 99 ? 9.961 11.438 3.064 1 97.38 99 ASN B N 1
ATOM 2411 C CA . ASN B 1 99 ? 8.633 11.758 3.559 1 97.38 99 ASN B CA 1
ATOM 2412 C C . ASN B 1 99 ? 8.641 13.023 4.418 1 97.38 99 ASN B C 1
ATOM 2414 O O . ASN B 1 99 ? 9.312 13.07 5.453 1 97.38 99 ASN B O 1
ATOM 2418 N N . ARG B 1 100 ? 7.949 14.008 3.934 1 97.5 100 ARG B N 1
ATOM 2419 C CA . ARG B 1 100 ? 7.793 15.258 4.68 1 97.5 100 ARG B CA 1
ATOM 2420 C C . ARG B 1 100 ? 6.449 15.297 5.398 1 97.5 100 ARG B C 1
ATOM 2422 O O . ARG B 1 100 ? 5.395 15.234 4.762 1 97.5 100 ARG B O 1
ATOM 2429 N N . ALA B 1 101 ? 6.586 15.461 6.707 1 94.62 101 ALA B N 1
ATOM 2430 C CA . ALA B 1 101 ? 5.359 15.523 7.496 1 94.62 101 ALA B CA 1
ATOM 2431 C C . ALA B 1 101 ? 4.605 16.828 7.246 1 94.62 101 ALA B C 1
ATOM 2433 O O . ALA B 1 101 ? 3.387 16.891 7.426 1 94.62 101 ALA B O 1
ATOM 2434 N N . ASP B 1 102 ? 5.305 17.859 6.855 1 92.94 102 ASP B N 1
ATOM 2435 C CA . ASP B 1 102 ? 4.715 19.188 6.742 1 92.94 102 ASP B CA 1
ATOM 2436 C C . ASP B 1 102 ? 4.121 19.406 5.355 1 92.94 102 ASP B C 1
ATOM 2438 O O . ASP B 1 102 ? 3.344 20.344 5.148 1 92.94 102 ASP B O 1
ATOM 2442 N N . ASN B 1 103 ? 4.555 18.594 4.398 1 93.06 103 ASN B N 1
ATOM 2443 C CA . ASN B 1 103 ? 4.133 18.828 3.021 1 93.06 103 ASN B CA 1
ATOM 2444 C C . ASN B 1 103 ? 3.875 17.516 2.283 1 93.06 103 ASN B C 1
ATOM 2446 O O . ASN B 1 103 ? 4.793 16.938 1.699 1 93.06 103 ASN B O 1
ATOM 2450 N N . ARG B 1 104 ? 2.682 17.203 2.127 1 84.31 104 ARG B N 1
ATOM 2451 C CA . ARG B 1 104 ? 2.281 15.93 1.523 1 84.31 104 ARG B CA 1
ATOM 2452 C C . ARG B 1 104 ? 2.623 15.898 0.038 1 84.31 104 ARG B C 1
ATOM 2454 O O . ARG B 1 104 ? 2.84 14.828 -0.531 1 84.31 104 ARG B O 1
ATOM 2461 N N . ASP B 1 105 ? 2.664 17.047 -0.574 1 88.25 105 ASP B N 1
ATOM 2462 C CA . ASP B 1 105 ? 2.908 17.125 -2.01 1 88.25 105 ASP B CA 1
ATOM 2463 C C . ASP B 1 105 ? 4.391 16.938 -2.324 1 88.25 105 ASP B C 1
ATOM 2465 O O . ASP B 1 105 ? 4.762 16.719 -3.48 1 88.25 105 ASP B O 1
ATOM 2469 N N . ASP B 1 106 ? 5.164 17.062 -1.325 1 94 106 ASP B N 1
ATOM 2470 C CA . ASP B 1 106 ? 6.605 16.891 -1.5 1 94 106 ASP B CA 1
ATOM 2471 C C . ASP B 1 106 ? 7.098 15.633 -0.782 1 94 106 ASP B C 1
ATOM 2473 O O . ASP B 1 106 ? 8.047 15.695 0.008 1 94 106 ASP B O 1
ATOM 2477 N N . CYS B 1 107 ? 6.449 14.539 -1.027 1 94.75 107 CYS B N 1
ATOM 2478 C CA . CYS B 1 107 ? 6.801 13.234 -0.477 1 94.75 107 CYS B CA 1
ATOM 2479 C C . CYS B 1 107 ? 7.066 12.227 -1.589 1 94.75 107 CYS B C 1
ATOM 2481 O O . CYS B 1 107 ? 6.363 12.211 -2.6 1 94.75 107 CYS B O 1
ATOM 2483 N N . ASP B 1 108 ? 8.133 11.5 -1.401 1 93.56 108 ASP B N 1
ATOM 2484 C CA . ASP B 1 108 ? 8.414 10.391 -2.307 1 93.56 108 ASP B CA 1
ATOM 2485 C C . ASP B 1 108 ? 7.617 9.148 -1.912 1 93.56 108 ASP B C 1
ATOM 2487 O O . ASP B 1 108 ? 7.414 8.25 -2.73 1 93.56 108 ASP B O 1
ATOM 2491 N N . PHE B 1 109 ? 7.246 9.125 -0.685 1 93.12 109 PHE B N 1
ATOM 2492 C CA . PHE B 1 109 ? 6.383 8.055 -0.2 1 93.12 109 PHE B CA 1
ATOM 2493 C C . PHE B 1 109 ? 5.488 8.547 0.931 1 93.12 109 PHE B C 1
ATOM 2495 O O . PHE B 1 109 ? 5.812 9.531 1.602 1 93.12 109 PHE B O 1
ATOM 2502 N N . THR B 1 110 ? 4.395 7.859 1.162 1 91.31 110 THR B N 1
ATOM 2503 C CA . THR B 1 110 ? 3.461 8.148 2.246 1 91.31 110 THR B CA 1
ATOM 2504 C C . THR B 1 110 ? 2.887 6.859 2.826 1 91.31 110 THR B C 1
ATOM 2506 O O . THR B 1 110 ? 3.15 5.77 2.311 1 91.31 110 THR B O 1
ATOM 2509 N N . PHE B 1 111 ? 2.17 7.059 3.924 1 88.5 111 PHE B N 1
ATOM 2510 C CA . PHE B 1 111 ? 1.528 5.926 4.578 1 88.5 111 PHE B CA 1
ATOM 2511 C C . PHE B 1 111 ? 0.014 5.996 4.422 1 88.5 111 PHE B C 1
ATOM 2513 O O . PHE B 1 111 ? -0.631 6.891 4.973 1 88.5 111 PHE B O 1
ATOM 2520 N N . PRO B 1 112 ? -0.463 5.043 3.625 1 85.25 112 PRO B N 1
ATOM 2521 C CA . PRO B 1 112 ? -1.926 5.02 3.543 1 85.25 112 PRO B CA 1
ATOM 2522 C C . PRO B 1 112 ? -2.586 4.605 4.855 1 85.25 112 PRO B C 1
ATOM 2524 O O . PRO B 1 112 ? -1.913 4.09 5.754 1 85.25 112 PRO B O 1
ATOM 2527 N N . ALA B 1 113 ? -3.867 4.969 4.988 1 85.19 113 ALA B N 1
ATOM 2528 C CA . ALA B 1 113 ? -4.617 4.379 6.094 1 85.19 113 ALA B CA 1
ATOM 2529 C C . ALA B 1 113 ? -4.637 2.855 5.996 1 85.19 113 ALA B C 1
ATOM 2531 O O . ALA B 1 113 ? -4.922 2.301 4.934 1 85.19 113 ALA B O 1
ATOM 2532 N N . SER B 1 114 ? -4.227 2.221 7.004 1 85.88 114 SER B N 1
ATOM 2533 C CA . SER B 1 114 ? -4.113 0.767 6.941 1 85.88 114 SER B CA 1
ATOM 2534 C C . SER B 1 114 ? -5.051 0.098 7.941 1 85.88 114 SER B C 1
ATOM 2536 O O . SER B 1 114 ? -5.32 0.648 9.016 1 85.88 114 SER B O 1
ATOM 2538 N N . VAL B 1 115 ? -5.566 -0.991 7.543 1 89.31 115 VAL B N 1
ATOM 2539 C CA . VAL B 1 115 ? -6.379 -1.863 8.383 1 89.31 115 VAL B CA 1
ATOM 2540 C C . VAL B 1 115 ? -5.754 -3.254 8.438 1 89.31 115 VAL B C 1
ATOM 2542 O O . VAL B 1 115 ? -5.625 -3.928 7.418 1 89.31 115 VAL B O 1
ATOM 2545 N N . ASP B 1 116 ? -5.352 -3.594 9.633 1 85.56 116 ASP B N 1
ATOM 2546 C CA . ASP B 1 116 ? -4.789 -4.926 9.844 1 85.56 116 ASP B CA 1
ATOM 2547 C C . ASP B 1 116 ? -5.766 -5.824 10.594 1 85.56 116 ASP B C 1
ATOM 2549 O O . ASP B 1 116 ? -6.199 -5.488 11.695 1 85.56 116 ASP B O 1
ATOM 2553 N N . ILE B 1 117 ? -6.133 -6.875 9.961 1 88.38 117 ILE B N 1
ATOM 2554 C CA . ILE B 1 117 ? -7.031 -7.863 10.547 1 88.38 117 ILE B CA 1
ATOM 2555 C C . ILE B 1 117 ? -6.395 -9.25 10.469 1 88.38 117 ILE B C 1
ATOM 2557 O O . ILE B 1 117 ? -6.602 -9.984 9.508 1 88.38 117 ILE B O 1
ATOM 2561 N N . GLY B 1 118 ? -5.672 -9.57 11.523 1 81.31 118 GLY B N 1
ATOM 2562 C CA . GLY B 1 118 ? -4.945 -10.82 11.43 1 81.31 118 GLY B CA 1
ATOM 2563 C C . GLY B 1 118 ? -3.977 -10.867 10.258 1 81.31 118 GLY B C 1
ATOM 2564 O O . GLY B 1 118 ? -3.127 -9.984 10.117 1 81.31 118 GLY B O 1
ATOM 2565 N N . ASP B 1 119 ? -4.211 -11.805 9.266 1 78.88 119 ASP B N 1
ATOM 2566 C CA . ASP B 1 119 ? -3.336 -11.977 8.109 1 78.88 119 ASP B CA 1
ATOM 2567 C C . ASP B 1 119 ? -3.832 -11.156 6.922 1 78.88 119 ASP B C 1
ATOM 2569 O O . ASP B 1 119 ? -3.246 -11.211 5.84 1 78.88 119 ASP B O 1
ATOM 2573 N N . LEU B 1 120 ? -4.898 -10.5 7.188 1 86.56 120 LEU B N 1
ATOM 2574 C CA . LEU B 1 120 ? -5.477 -9.664 6.137 1 86.56 120 LEU B CA 1
ATOM 2575 C C . LEU B 1 120 ? -5.172 -8.188 6.391 1 86.56 120 LEU B C 1
ATOM 2577 O O . LEU B 1 120 ? -5.355 -7.695 7.504 1 86.56 120 LEU B O 1
ATOM 2581 N N . GLN B 1 121 ? -4.59 -7.57 5.336 1 87 121 GLN B N 1
ATOM 2582 C CA . GLN B 1 121 ? -4.297 -6.145 5.449 1 87 121 GLN B CA 1
ATOM 2583 C C . GLN B 1 121 ? -4.91 -5.367 4.289 1 87 121 GLN B C 1
ATOM 2585 O O . GLN B 1 121 ? -4.867 -5.812 3.141 1 87 121 GLN B O 1
ATOM 2590 N N . PHE B 1 122 ? -5.477 -4.246 4.629 1 91.31 122 PHE B N 1
ATOM 2591 C CA . PHE B 1 122 ? -6 -3.318 3.631 1 91.31 122 PHE B CA 1
ATOM 2592 C C . PHE B 1 122 ? -5.32 -1.958 3.746 1 91.31 122 PHE B C 1
ATOM 2594 O O . PHE B 1 122 ? -5.023 -1.5 4.852 1 91.31 122 PHE B O 1
ATOM 2601 N N . ALA B 1 123 ? -5.055 -1.385 2.652 1 90.19 123 ALA B N 1
ATOM 2602 C CA . ALA B 1 123 ? -4.641 0.016 2.602 1 90.19 123 ALA B CA 1
ATOM 2603 C C . ALA B 1 123 ? -5.652 0.856 1.825 1 90.19 123 ALA B C 1
ATOM 2605 O O . ALA B 1 123 ? -6.168 0.422 0.793 1 90.19 123 ALA B O 1
ATOM 2606 N N . ILE B 1 124 ? -6.023 1.989 2.365 1 89.5 124 ILE B N 1
ATOM 2607 C CA . ILE B 1 124 ? -6.973 2.904 1.743 1 89.5 124 ILE B CA 1
ATOM 2608 C C . ILE B 1 124 ? -6.262 4.195 1.341 1 89.5 124 ILE B C 1
ATOM 2610 O O . ILE B 1 124 ? -5.566 4.805 2.154 1 89.5 124 ILE B O 1
ATOM 2614 N N . PHE B 1 125 ? -6.488 4.52 0.078 1 80.38 125 PHE B N 1
ATOM 2615 C CA . PHE B 1 125 ? -6 5.801 -0.42 1 80.38 125 PHE B CA 1
ATOM 2616 C C . PHE B 1 125 ? -7.141 6.637 -0.982 1 80.38 125 PHE B C 1
ATOM 2618 O O . PHE B 1 125 ? -7.84 6.203 -1.903 1 80.38 125 PHE B O 1
ATOM 2625 N N . THR B 1 126 ? -7.488 7.695 -0.375 1 74.38 126 THR B N 1
ATOM 2626 C CA . THR B 1 126 ? -8.586 8.539 -0.834 1 74.38 126 THR B CA 1
ATOM 2627 C C . THR B 1 126 ? -8.055 9.758 -1.586 1 74.38 126 THR B C 1
ATOM 2629 O O . THR B 1 126 ? -8.82 10.641 -1.975 1 74.38 126 THR B O 1
ATOM 2632 N N . GLY B 1 127 ? -6.879 9.789 -1.969 1 66.06 127 GLY B N 1
ATOM 2633 C CA . GLY B 1 127 ? -6.352 11 -2.58 1 66.06 127 GLY B CA 1
ATOM 2634 C C . GLY B 1 127 ? -6.535 12.234 -1.716 1 66.06 127 GLY B C 1
ATOM 2635 O O . GLY B 1 127 ? -6.816 13.32 -2.227 1 66.06 127 GLY B O 1
ATOM 2636 N N . ARG B 1 128 ? -6.523 12.102 -0.407 1 61.53 128 ARG B N 1
ATOM 2637 C CA . ARG B 1 128 ? -6.582 13.156 0.6 1 61.53 128 ARG B CA 1
ATOM 2638 C C . ARG B 1 128 ? -7.957 13.82 0.616 1 61.53 128 ARG B C 1
ATOM 2640 O O . ARG B 1 128 ? -8.07 15.016 0.887 1 61.53 128 ARG B O 1
ATOM 2647 N N . VAL B 1 129 ? -8.984 13.086 0.245 1 65 129 VAL B N 1
ATOM 2648 C CA . VAL B 1 129 ? -10.266 13.773 0.154 1 65 129 VAL B CA 1
ATOM 2649 C C . VAL B 1 129 ? -10.859 13.945 1.55 1 65 129 VAL B C 1
ATOM 2651 O O . VAL B 1 129 ? -11.391 15.008 1.875 1 65 129 VAL B O 1
ATOM 2654 N N . SER B 1 130 ? -10.758 12.953 2.412 1 77 130 SER B N 1
ATOM 2655 C CA . SER B 1 130 ? -11.469 13.109 3.678 1 77 130 SER B CA 1
ATOM 2656 C C . SER B 1 130 ? -10.922 12.172 4.742 1 77 130 SER B C 1
ATOM 2658 O O . SER B 1 130 ? -11.141 10.961 4.684 1 77 130 SER B O 1
ATOM 2660 N N . PRO B 1 131 ? -10.289 12.75 5.723 1 82.56 131 PRO B N 1
ATOM 2661 C CA . PRO B 1 131 ? -9.844 11.938 6.859 1 82.56 131 PRO B CA 1
ATOM 2662 C C . PRO B 1 131 ? -10.992 11.227 7.562 1 82.56 131 PRO B C 1
ATOM 2664 O O . PRO B 1 131 ? -10.852 10.07 7.977 1 82.56 131 PRO B O 1
ATOM 2667 N N . ARG B 1 132 ? -12.109 11.953 7.684 1 89 132 ARG B N 1
ATOM 2668 C CA . ARG B 1 132 ? -13.273 11.367 8.352 1 89 132 ARG B CA 1
ATOM 2669 C C . ARG B 1 132 ? -13.797 10.164 7.57 1 89 132 ARG B C 1
ATOM 2671 O O . ARG B 1 132 ? -14.078 9.117 8.148 1 89 132 ARG B O 1
ATOM 2678 N N . LEU B 1 133 ? -13.93 10.336 6.355 1 89.38 133 LEU B N 1
ATOM 2679 C CA . LEU B 1 133 ? -14.398 9.242 5.516 1 89.38 133 LEU B CA 1
ATOM 2680 C C . LEU B 1 133 ? -13.43 8.07 5.555 1 89.38 133 LEU B C 1
ATOM 2682 O O . LEU B 1 133 ? -13.844 6.91 5.605 1 89.38 133 LEU B O 1
ATOM 2686 N N . SER B 1 134 ? -12.164 8.367 5.461 1 88.88 134 SER B N 1
ATOM 2687 C CA . SER B 1 134 ? -11.141 7.324 5.547 1 88.88 134 SER B CA 1
ATOM 2688 C C . SER B 1 134 ? -11.281 6.516 6.832 1 88.88 134 SER B C 1
ATOM 2690 O O . SER B 1 134 ? -11.234 5.285 6.805 1 88.88 134 SER B O 1
ATOM 2692 N N . ARG B 1 135 ? -11.516 7.227 7.883 1 90.81 135 ARG B N 1
ATOM 2693 C CA . ARG B 1 135 ? -11.68 6.562 9.172 1 90.81 135 ARG B CA 1
ATOM 2694 C C . ARG B 1 135 ? -12.906 5.664 9.18 1 90.81 135 ARG B C 1
ATOM 2696 O O . ARG B 1 135 ? -12.859 4.531 9.664 1 90.81 135 ARG B O 1
ATOM 2703 N N . LEU B 1 136 ? -13.914 6.199 8.703 1 94.31 136 LEU B N 1
ATOM 2704 C CA . LEU B 1 136 ? -15.156 5.434 8.664 1 94.31 136 LEU B CA 1
ATOM 2705 C C . LEU B 1 136 ? -15.008 4.203 7.773 1 94.31 136 LEU B C 1
ATOM 2707 O O . LEU B 1 136 ? -15.508 3.125 8.109 1 94.31 136 LEU B O 1
ATOM 2711 N N . MET B 1 137 ? -14.367 4.359 6.684 1 93.56 137 MET B N 1
ATOM 2712 C CA . MET B 1 137 ? -14.148 3.232 5.781 1 93.56 137 MET B CA 1
ATOM 2713 C C . MET B 1 137 ? -13.258 2.18 6.438 1 93.56 137 MET B C 1
ATOM 2715 O O . MET B 1 137 ? -13.477 0.979 6.258 1 93.56 137 MET B O 1
ATOM 2719 N N . LYS B 1 138 ? -12.281 2.637 7.125 1 93 138 LYS B N 1
ATOM 2720 C CA . LYS B 1 138 ? -11.438 1.71 7.871 1 93 138 LYS B CA 1
ATOM 2721 C C . LYS B 1 138 ? -12.266 0.852 8.82 1 93 138 LYS B C 1
ATOM 2723 O O . LYS B 1 138 ? -12.102 -0.369 8.867 1 93 138 LYS B O 1
ATOM 2728 N N . GLN B 1 139 ? -13.102 1.521 9.508 1 94.88 139 GLN B N 1
ATOM 2729 C CA . GLN B 1 139 ? -13.953 0.819 10.461 1 94.88 139 GLN B CA 1
ATOM 2730 C C . GLN B 1 139 ? -14.898 -0.143 9.742 1 94.88 139 GLN B C 1
ATOM 2732 O O . GLN B 1 139 ? -15.102 -1.271 10.195 1 94.88 139 GLN B O 1
ATOM 2737 N N . ASP B 1 140 ? -15.391 0.332 8.711 1 95.88 140 ASP B N 1
ATOM 2738 C CA . ASP B 1 140 ? -16.297 -0.496 7.93 1 95.88 140 ASP B CA 1
ATOM 2739 C C . ASP B 1 140 ? -15.594 -1.736 7.391 1 95.88 140 ASP B C 1
ATOM 2741 O O . ASP B 1 140 ? -16.125 -2.844 7.453 1 95.88 140 ASP B O 1
ATOM 2745 N N . LEU B 1 141 ? -14.414 -1.578 6.848 1 94.56 141 LEU B N 1
ATOM 2746 C CA . LEU B 1 141 ? -13.609 -2.678 6.328 1 94.56 141 LEU B CA 1
ATOM 2747 C C . LEU B 1 141 ? -13.305 -3.699 7.422 1 94.56 141 LEU B C 1
ATOM 2749 O O . LEU B 1 141 ? -13.406 -4.906 7.191 1 94.56 141 LEU B O 1
ATOM 2753 N N . LEU B 1 142 ? -12.945 -3.17 8.562 1 94.25 142 LEU B N 1
ATOM 2754 C CA . LEU B 1 142 ? -12.633 -4.035 9.695 1 94.25 142 LEU B CA 1
ATOM 2755 C C . LEU B 1 142 ? -13.82 -4.926 10.031 1 94.25 142 LEU B C 1
ATOM 2757 O O . LEU B 1 142 ? -13.672 -6.145 10.18 1 94.25 142 LEU B O 1
ATOM 2761 N N . LYS B 1 143 ? -14.938 -4.301 10.109 1 94.88 143 LYS B N 1
ATOM 2762 C CA . LYS B 1 143 ? -16.156 -5.035 10.453 1 94.88 143 LYS B CA 1
ATOM 2763 C C . LYS B 1 143 ? -16.531 -6.027 9.359 1 94.88 143 LYS B C 1
ATOM 2765 O O . LYS B 1 143 ? -16.875 -7.176 9.641 1 94.88 143 LYS B O 1
ATOM 2770 N N . ARG B 1 144 ? -16.359 -5.629 8.188 1 95.5 144 ARG B N 1
ATOM 2771 C CA . ARG B 1 144 ? -16.844 -6.434 7.066 1 95.5 144 ARG B CA 1
ATOM 2772 C C . ARG B 1 144 ? -15.945 -7.645 6.836 1 95.5 144 ARG B C 1
ATOM 2774 O O . ARG B 1 144 ? -16.422 -8.742 6.566 1 95.5 144 ARG B O 1
ATOM 2781 N N . TYR B 1 145 ? -14.664 -7.492 7.035 1 95.5 145 TYR B N 1
ATOM 2782 C CA . TYR B 1 145 ? -13.766 -8.547 6.578 1 95.5 145 TYR B CA 1
ATOM 2783 C C . TYR B 1 145 ? -13.148 -9.289 7.758 1 95.5 145 TYR B C 1
ATOM 2785 O O . TYR B 1 145 ? -12.359 -10.211 7.57 1 95.5 145 TYR B O 1
ATOM 2793 N N . LYS B 1 146 ? -13.516 -8.906 8.961 1 95.25 146 LYS B N 1
ATOM 2794 C CA . LYS B 1 146 ? -13.039 -9.641 10.125 1 95.25 146 LYS B CA 1
ATOM 2795 C C . LYS B 1 146 ? -13.391 -11.125 10.016 1 95.25 146 LYS B C 1
ATOM 2797 O O . LYS B 1 146 ? -12.539 -11.984 10.266 1 95.25 146 LYS B O 1
ATOM 2802 N N . PRO B 1 147 ? -14.602 -11.445 9.633 1 96.25 147 PRO B N 1
ATOM 2803 C CA . PRO B 1 147 ? -14.922 -12.867 9.484 1 96.25 147 PRO B CA 1
ATOM 2804 C C . PRO B 1 147 ? -14.023 -13.57 8.469 1 96.25 147 PRO B C 1
ATOM 2806 O O . PRO B 1 147 ? -13.711 -14.75 8.625 1 96.25 147 PRO B O 1
ATOM 2809 N N . VAL B 1 148 ? -13.672 -12.922 7.406 1 94.44 148 VAL B N 1
ATOM 2810 C CA . VAL B 1 148 ? -12.781 -13.492 6.402 1 94.44 148 VAL B CA 1
ATOM 2811 C C . VAL B 1 148 ? -11.406 -13.758 7.02 1 94.44 148 VAL B C 1
ATOM 2813 O O . VAL B 1 148 ? -10.852 -14.844 6.867 1 94.44 148 VAL B O 1
ATOM 2816 N N . ALA B 1 149 ? -10.945 -12.758 7.758 1 92.12 149 ALA B N 1
ATOM 2817 C CA . ALA B 1 149 ? -9.648 -12.891 8.414 1 92.12 149 ALA B CA 1
ATOM 2818 C C . ALA B 1 149 ? -9.648 -14.07 9.383 1 92.12 149 ALA B C 1
ATOM 2820 O O . ALA B 1 149 ? -8.656 -14.805 9.477 1 92.12 149 ALA B O 1
ATOM 2821 N N . ASP B 1 150 ? -10.711 -14.258 10.023 1 93.12 150 ASP B N 1
ATOM 2822 C CA . ASP B 1 150 ? -10.812 -15.266 11.07 1 93.12 150 ASP B CA 1
ATOM 2823 C C . ASP B 1 150 ? -10.703 -16.672 10.492 1 93.12 150 ASP B C 1
ATOM 2825 O O . ASP B 1 150 ? -10.242 -17.594 11.164 1 93.12 150 ASP B O 1
ATOM 2829 N N . ILE B 1 151 ? -11.07 -16.797 9.32 1 92.88 151 ILE B N 1
ATOM 2830 C CA . ILE B 1 151 ? -11.133 -18.156 8.781 1 92.88 151 ILE B CA 1
ATOM 2831 C C . ILE B 1 151 ? -9.898 -18.438 7.926 1 92.88 151 ILE B C 1
ATOM 2833 O O . ILE B 1 151 ? -9.711 -19.562 7.449 1 92.88 151 ILE B O 1
ATOM 2837 N N . LEU B 1 152 ? -9.062 -17.516 7.719 1 89.94 152 LEU B N 1
ATOM 2838 C CA . LEU B 1 152 ? -7.926 -17.656 6.812 1 89.94 152 LEU B CA 1
ATOM 2839 C C . LEU B 1 152 ? -7.059 -18.844 7.207 1 89.94 152 LEU B C 1
ATOM 2841 O O . LEU B 1 152 ? -6.617 -19.609 6.344 1 89.94 152 LEU B O 1
ATOM 2845 N N . PRO B 1 153 ? -6.875 -19.094 8.539 1 88.12 153 PRO B N 1
ATOM 2846 C CA . PRO B 1 153 ? -6.078 -20.266 8.914 1 88.12 153 PRO B CA 1
ATOM 2847 C C . PRO B 1 153 ? -6.73 -21.578 8.492 1 88.12 153 PRO B C 1
ATOM 2849 O O . PRO B 1 153 ? -6.051 -22.469 7.977 1 88.12 153 PRO B O 1
ATOM 2852 N N . ALA B 1 154 ? -7.984 -21.688 8.734 1 91.5 154 ALA B N 1
ATOM 2853 C CA . ALA B 1 154 ? -8.711 -22.891 8.32 1 91.5 154 ALA B CA 1
ATOM 2854 C C . ALA B 1 154 ? -8.703 -23.031 6.801 1 91.5 154 ALA B C 1
ATOM 2856 O O . ALA B 1 154 ? -8.57 -24.141 6.273 1 91.5 154 ALA B O 1
ATOM 2857 N N . PHE B 1 155 ? -8.844 -21.953 6.137 1 91.69 155 PHE B N 1
ATOM 2858 C CA . PHE B 1 155 ? -8.852 -21.953 4.68 1 91.69 155 PHE B CA 1
ATOM 2859 C C . PHE B 1 155 ? -7.508 -22.406 4.125 1 91.69 155 PHE B C 1
ATOM 2861 O O . PHE B 1 155 ? -7.453 -23.125 3.125 1 91.69 155 PHE B O 1
ATOM 2868 N N . LYS B 1 156 ? -6.469 -21.969 4.766 1 89.06 156 LYS B N 1
ATOM 2869 C CA . LYS B 1 156 ? -5.121 -22.375 4.367 1 89.06 156 LYS B CA 1
ATOM 2870 C C . LYS B 1 156 ? -4.965 -23.891 4.422 1 89.06 156 LYS B C 1
ATOM 2872 O O . LYS B 1 156 ? -4.359 -24.5 3.531 1 89.06 156 LYS B O 1
ATOM 2877 N N . LYS B 1 157 ? -5.504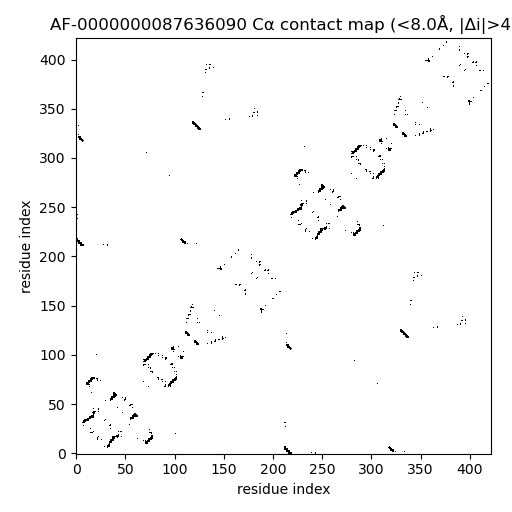 -24.453 5.414 1 92.06 157 LYS B N 1
ATOM 2878 C CA . LYS B 1 157 ? -5.453 -25.906 5.555 1 92.06 157 LYS B CA 1
ATOM 2879 C C . LYS B 1 157 ? -6.207 -26.594 4.418 1 92.06 157 LYS B C 1
ATOM 2881 O O . LYS B 1 157 ? -5.727 -27.578 3.855 1 92.06 157 LYS B O 1
ATOM 2886 N N . LEU B 1 158 ? -7.375 -26.062 4.094 1 93.25 158 LEU B N 1
ATOM 2887 C CA . LEU B 1 158 ? -8.172 -26.625 3.006 1 93.25 158 LEU B CA 1
ATOM 2888 C C . LEU B 1 158 ? -7.438 -26.484 1.675 1 93.25 158 LEU B C 1
ATOM 2890 O O . LEU B 1 158 ? -7.48 -27.406 0.847 1 93.25 158 LEU B O 1
ATOM 2894 N N . ARG B 1 159 ? -6.789 -25.438 1.507 1 91.19 159 ARG B N 1
ATOM 2895 C CA . ARG B 1 159 ? -6.047 -25.219 0.268 1 91.19 159 ARG B CA 1
ATOM 2896 C C . ARG B 1 159 ? -4.906 -26.219 0.127 1 91.19 159 ARG B C 1
ATOM 2898 O O . ARG B 1 159 ? -4.629 -26.703 -0.973 1 91.19 159 ARG B O 1
ATOM 2905 N N . ARG B 1 160 ? -4.277 -26.5 1.214 1 91.38 160 ARG B N 1
ATOM 2906 C CA . ARG B 1 160 ? -3.215 -27.5 1.197 1 91.38 160 ARG B CA 1
ATOM 2907 C C . ARG B 1 160 ? -3.754 -28.859 0.791 1 91.38 160 ARG B C 1
ATOM 2909 O O . ARG B 1 160 ? -3.117 -29.594 0.02 1 91.38 160 ARG B O 1
ATOM 2916 N N . GLU B 1 161 ? -4.863 -29.125 1.302 1 93.5 161 GLU B N 1
ATOM 2917 C CA . GLU B 1 161 ? -5.496 -30.406 0.954 1 93.5 161 GLU B CA 1
ATOM 2918 C C . GLU B 1 161 ? -5.832 -30.453 -0.534 1 93.5 161 GLU B C 1
ATOM 2920 O O . GLU B 1 161 ? -5.574 -31.469 -1.191 1 93.5 161 GLU B O 1
ATOM 2925 N N . VAL B 1 162 ? -6.391 -29.406 -1.062 1 94.31 162 VAL B N 1
ATOM 2926 C CA . VAL B 1 162 ? -6.762 -29.344 -2.473 1 94.31 162 VAL B CA 1
ATOM 2927 C C . VAL B 1 162 ? -5.508 -29.453 -3.34 1 94.31 162 VAL B C 1
ATOM 2929 O O . VAL B 1 162 ? -5.523 -30.125 -4.371 1 94.31 162 VAL B O 1
ATOM 2932 N N . ARG B 1 163 ? -4.457 -28.859 -2.885 1 92.31 163 ARG B N 1
ATOM 2933 C CA . ARG B 1 163 ? -3.197 -28.906 -3.621 1 92.31 163 ARG B CA 1
ATOM 2934 C C . ARG B 1 163 ? -2.654 -30.328 -3.701 1 92.31 163 ARG B C 1
ATOM 2936 O O . ARG B 1 163 ? -2.074 -30.719 -4.715 1 92.31 163 ARG B O 1
ATOM 2943 N N . GLN B 1 164 ? -2.842 -31.078 -2.676 1 92.56 164 GLN B N 1
ATOM 2944 C CA . GLN B 1 164 ? -2.383 -32.469 -2.641 1 92.56 164 GLN B CA 1
ATOM 2945 C C . GLN B 1 164 ? -3.225 -33.344 -3.559 1 92.56 164 GLN B C 1
ATOM 2947 O O . GLN B 1 164 ? -2.717 -34.312 -4.148 1 92.56 164 GLN B O 1
ATOM 2952 N N . LEU B 1 165 ? -4.414 -32.969 -3.693 1 93 165 LEU B N 1
ATOM 2953 C CA . LEU B 1 165 ? -5.359 -33.781 -4.465 1 93 165 LEU B CA 1
ATOM 2954 C C . LEU B 1 165 ? -5.305 -33.406 -5.941 1 93 165 LEU B C 1
ATOM 2956 O O . LEU B 1 165 ? -5.504 -34.25 -6.809 1 93 165 LEU B O 1
ATOM 2960 N N . LEU B 1 166 ? -5.148 -32.125 -6.195 1 94 166 LEU B N 1
ATOM 2961 C CA . LEU B 1 166 ? -5.137 -31.609 -7.562 1 94 166 LEU B CA 1
ATOM 2962 C C . LEU B 1 166 ? -3.76 -31.062 -7.922 1 94 166 LEU B C 1
ATOM 2964 O O . LEU B 1 166 ? -3.443 -29.906 -7.598 1 94 166 LEU B O 1
ATOM 2968 N N . PRO B 1 167 ? -2.994 -31.828 -8.672 1 88.5 167 PRO B N 1
ATOM 2969 C CA . PRO B 1 167 ? -1.576 -31.484 -8.828 1 88.5 167 PRO B CA 1
ATOM 2970 C C . PRO B 1 167 ? -1.337 -30.359 -9.828 1 88.5 167 PRO B C 1
ATOM 2972 O O . PRO B 1 167 ? -0.301 -29.703 -9.773 1 88.5 167 PRO B O 1
ATOM 2975 N N . THR B 1 168 ? -2.297 -30.078 -10.703 1 91.44 168 THR B N 1
ATOM 2976 C CA . THR B 1 168 ? -2.039 -29.062 -11.703 1 91.44 168 THR B CA 1
ATOM 2977 C C . THR B 1 168 ? -2.703 -27.734 -11.32 1 91.44 168 THR B C 1
ATOM 2979 O O . THR B 1 168 ? -3.801 -27.734 -10.758 1 91.44 168 THR B O 1
ATOM 2982 N N . PRO B 1 169 ? -2.045 -26.656 -11.648 1 88.75 169 PRO B N 1
ATOM 2983 C CA . PRO B 1 169 ? -2.637 -25.344 -11.367 1 88.75 169 PRO B CA 1
ATOM 2984 C C . PRO B 1 169 ? -4 -25.172 -12.031 1 88.75 169 PRO B C 1
ATOM 2986 O O . PRO B 1 169 ? -4.906 -24.578 -11.43 1 88.75 169 PRO B O 1
ATOM 2989 N N . ALA B 1 170 ? -4.145 -25.641 -13.211 1 91.81 170 ALA B N 1
ATOM 2990 C CA . ALA B 1 170 ? -5.402 -25.516 -13.938 1 91.81 170 ALA B CA 1
ATOM 2991 C C . ALA B 1 170 ? -6.539 -26.203 -13.195 1 91.81 170 ALA B C 1
ATOM 2993 O O . ALA B 1 170 ? -7.641 -25.672 -13.086 1 91.81 170 ALA B O 1
ATOM 2994 N N . GLU B 1 171 ? -6.254 -27.391 -12.672 1 93.19 171 GLU B N 1
ATOM 2995 C CA . GLU B 1 171 ? -7.258 -28.141 -11.914 1 93.19 171 GLU B CA 1
ATOM 2996 C C . GLU B 1 171 ? -7.629 -27.406 -10.633 1 93.19 171 GLU B C 1
ATOM 2998 O O . GLU B 1 171 ? -8.805 -27.344 -10.266 1 93.19 171 GLU B O 1
ATOM 3003 N N . ARG B 1 172 ? -6.676 -26.891 -10 1 92.88 172 ARG B N 1
ATOM 3004 C CA . ARG B 1 172 ? -6.918 -26.156 -8.758 1 92.88 172 ARG B CA 1
ATOM 3005 C C . ARG B 1 172 ? -7.73 -24.906 -9.008 1 92.88 172 ARG B C 1
ATOM 3007 O O . ARG B 1 172 ? -8.641 -24.578 -8.234 1 92.88 172 ARG B O 1
ATOM 3014 N N . GLU B 1 173 ? -7.371 -24.234 -10.062 1 92.06 173 GLU B N 1
ATOM 3015 C CA . GLU B 1 173 ? -8.117 -23.031 -10.43 1 92.06 173 GLU B CA 1
ATOM 3016 C C . GLU B 1 173 ? -9.578 -23.344 -10.695 1 92.06 173 GLU B C 1
ATOM 3018 O O . GLU B 1 173 ? -10.477 -22.641 -10.242 1 92.06 173 GLU B O 1
ATOM 3023 N N . THR B 1 174 ? -9.82 -24.406 -11.422 1 93.62 174 THR B N 1
ATOM 3024 C CA . THR B 1 174 ? -11.18 -24.828 -11.742 1 93.62 174 THR B CA 1
ATOM 3025 C C . THR B 1 174 ? -11.945 -25.172 -10.469 1 93.62 174 THR B C 1
ATOM 3027 O O . THR B 1 174 ? -13.109 -24.797 -10.312 1 93.62 174 THR B O 1
ATOM 3030 N N . PHE B 1 175 ? -11.281 -25.906 -9.578 1 95.25 175 PHE B N 1
ATOM 3031 C CA . PHE B 1 175 ? -11.875 -26.266 -8.297 1 95.25 175 PHE B CA 1
ATOM 3032 C C . PHE B 1 175 ? -12.336 -25.016 -7.543 1 95.25 175 PHE B C 1
ATOM 3034 O O . PHE B 1 175 ? -13.492 -24.922 -7.125 1 95.25 175 PHE B O 1
ATOM 3041 N N . TRP B 1 176 ? -11.484 -24.031 -7.402 1 94.81 176 TRP B N 1
ATOM 3042 C CA . TRP B 1 176 ? -11.773 -22.859 -6.602 1 94.81 176 TRP B CA 1
ATOM 3043 C C . TRP B 1 176 ? -12.797 -21.953 -7.301 1 94.81 176 TRP B C 1
ATOM 3045 O O . TRP B 1 176 ? -13.648 -21.344 -6.652 1 94.81 176 TRP B O 1
ATOM 3055 N N . GLN B 1 177 ? -12.703 -21.906 -8.594 1 94.56 177 GLN B N 1
ATOM 3056 C CA . GLN B 1 177 ? -13.68 -21.125 -9.344 1 94.56 177 GLN B CA 1
ATOM 3057 C C . GLN B 1 177 ? -15.078 -21.719 -9.203 1 94.56 177 GLN B C 1
ATOM 3059 O O . GLN B 1 177 ? -16.078 -20.984 -9.188 1 94.56 177 GLN B O 1
ATOM 3064 N N . THR B 1 178 ? -15.125 -23.016 -9.109 1 95.06 178 THR B N 1
ATOM 3065 C CA . THR B 1 178 ? -16.406 -23.719 -9.055 1 95.06 178 THR B CA 1
ATOM 3066 C C . THR B 1 178 ? -17.016 -23.609 -7.664 1 95.06 178 THR B C 1
ATOM 3068 O O . THR B 1 178 ? -18.219 -23.391 -7.527 1 95.06 178 THR B O 1
ATOM 3071 N N . TYR B 1 179 ? -16.172 -23.719 -6.641 1 95.56 179 TYR B N 1
ATOM 3072 C CA . TYR B 1 179 ? -16.75 -23.938 -5.32 1 95.56 179 TYR B CA 1
ATOM 3073 C C . TYR B 1 179 ? -16.562 -22.719 -4.43 1 95.56 179 TYR B C 1
ATOM 3075 O O . TYR B 1 179 ? -17.109 -22.656 -3.322 1 95.56 179 TYR B O 1
ATOM 3083 N N . LEU B 1 180 ? -15.836 -21.75 -4.82 1 95.44 180 LEU B N 1
ATOM 3084 C CA . LEU B 1 180 ? -15.625 -20.516 -4.074 1 95.44 180 LEU B CA 1
ATOM 3085 C C . LEU B 1 180 ? -15.891 -19.297 -4.953 1 95.44 180 LEU B C 1
ATOM 3087 O O . LEU B 1 180 ? -15.008 -18.859 -5.695 1 95.44 180 LEU B O 1
ATOM 3091 N N . GLY B 1 181 ? -17.078 -18.781 -4.852 1 96.06 181 GLY B N 1
ATOM 3092 C CA . GLY B 1 181 ? -17.469 -17.609 -5.609 1 96.06 181 GLY B CA 1
ATOM 3093 C C . GLY B 1 181 ? -17.984 -16.484 -4.738 1 96.06 181 GLY B C 1
ATOM 3094 O O . GLY B 1 181 ? -17.672 -16.422 -3.545 1 96.06 181 GLY B O 1
ATOM 3095 N N . GLU B 1 182 ? -18.688 -15.625 -5.359 1 96.38 182 GLU B N 1
ATOM 3096 C CA . GLU B 1 182 ? -19.203 -14.445 -4.668 1 96.38 182 GLU B CA 1
ATOM 3097 C C . GLU B 1 182 ? -20.172 -14.836 -3.553 1 96.38 182 GLU B C 1
ATOM 3099 O O . GLU B 1 182 ? -20.188 -14.203 -2.492 1 96.38 182 GLU B O 1
ATOM 3104 N N . GLU B 1 183 ? -20.922 -15.805 -3.893 1 96.81 183 GLU B N 1
ATOM 3105 C CA . GLU B 1 183 ? -21.891 -16.266 -2.898 1 96.81 183 GLU B CA 1
ATOM 3106 C C . GLU B 1 183 ? -21.188 -16.797 -1.655 1 96.81 183 GLU B C 1
ATOM 3108 O O . GLU B 1 183 ? -21.594 -16.516 -0.529 1 96.81 183 GLU B O 1
ATOM 3113 N N . GLN B 1 184 ? -20.188 -17.641 -1.818 1 96.62 184 GLN B N 1
ATOM 3114 C CA . GLN B 1 184 ? -19.438 -18.203 -0.702 1 96.62 184 GLN B CA 1
ATOM 3115 C C . GLN B 1 184 ? -18.719 -17.109 0.089 1 96.62 184 GLN B C 1
ATOM 3117 O O . GLN B 1 184 ? -18.688 -17.156 1.32 1 96.62 184 GLN B O 1
ATOM 3122 N N . LEU B 1 185 ? -18.141 -16.109 -0.596 1 96.75 185 LEU B N 1
ATOM 3123 C CA . LEU B 1 185 ? -17.531 -14.992 0.108 1 96.75 185 LEU B CA 1
ATOM 3124 C C . LEU B 1 185 ? -18.547 -14.266 0.971 1 96.75 185 LEU B C 1
ATOM 3126 O O . LEU B 1 185 ? -18.266 -13.906 2.115 1 96.75 185 LEU B O 1
ATOM 3130 N N . ALA B 1 186 ? -19.734 -14.055 0.364 1 97.06 186 ALA B N 1
ATOM 3131 C CA . ALA B 1 186 ? -20.797 -13.383 1.105 1 97.06 186 ALA B CA 1
ATOM 3132 C C . ALA B 1 186 ?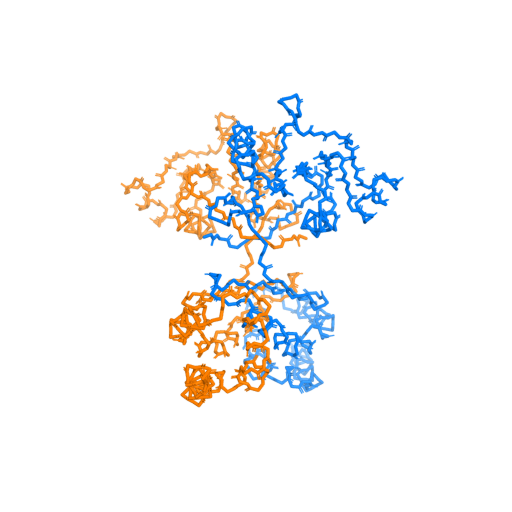 -21.156 -14.156 2.369 1 97.06 186 ALA B C 1
ATOM 3134 O O . ALA B 1 186 ? -21.391 -13.562 3.426 1 97.06 186 ALA B O 1
ATOM 3135 N N . MET B 1 187 ? -21.203 -15.453 2.219 1 97.5 187 MET B N 1
ATOM 3136 C CA . MET B 1 187 ? -21.484 -16.297 3.373 1 97.5 187 MET B CA 1
ATOM 3137 C C . MET B 1 187 ? -20.406 -16.156 4.438 1 97.5 187 MET B C 1
ATOM 3139 O O . MET B 1 187 ? -20.703 -16.062 5.629 1 97.5 187 MET B O 1
ATOM 3143 N N . ILE B 1 188 ? -19.203 -16.094 4.055 1 97 188 ILE B N 1
ATOM 3144 C CA . ILE B 1 188 ? -18.094 -15.938 4.984 1 97 188 ILE B CA 1
ATOM 3145 C C . ILE B 1 188 ? -18.188 -14.594 5.703 1 97 188 ILE B C 1
ATOM 3147 O O . ILE B 1 188 ? -18.047 -14.531 6.926 1 97 188 ILE B O 1
ATOM 3151 N N . ILE B 1 189 ? -18.469 -13.578 4.938 1 96.81 189 ILE B N 1
ATOM 3152 C CA . ILE B 1 189 ? -18.594 -12.227 5.484 1 96.81 189 ILE B CA 1
ATOM 3153 C C . ILE B 1 189 ? -19.734 -12.188 6.504 1 96.81 189 ILE B C 1
ATOM 3155 O O . ILE B 1 189 ? -19.641 -11.5 7.523 1 96.81 189 ILE B O 1
ATOM 3159 N N . ASP B 1 190 ? -20.719 -13.039 6.227 1 96.75 190 ASP B N 1
ATOM 3160 C CA . ASP B 1 190 ? -21.891 -13.086 7.102 1 96.75 190 ASP B CA 1
ATOM 3161 C C . ASP B 1 190 ? -21.656 -14.016 8.289 1 96.75 190 ASP B C 1
ATOM 3163 O O . ASP B 1 190 ? -22.562 -14.258 9.086 1 96.75 190 ASP B O 1
ATOM 3167 N N . GLY B 1 191 ? -20.531 -14.539 8.383 1 96 191 GLY B N 1
ATOM 3168 C CA . GLY B 1 191 ? -20.172 -15.375 9.516 1 96 191 GLY B CA 1
ATOM 3169 C C . GLY B 1 191 ? -20.609 -16.828 9.352 1 96 191 GLY B C 1
ATOM 3170 O O . GLY B 1 191 ? -20.641 -17.578 10.32 1 96 191 GLY B O 1
ATOM 3171 N N . LYS B 1 192 ? -20.938 -17.156 8.164 1 96.69 192 LYS B N 1
ATOM 3172 C CA . LYS B 1 192 ? -21.422 -18.516 7.906 1 96.69 192 LYS B CA 1
ATOM 3173 C C . LYS B 1 192 ? -20.328 -19.375 7.293 1 96.69 192 LYS B C 1
ATOM 3175 O O . LYS B 1 192 ? -20.562 -20.062 6.289 1 96.69 192 LYS B O 1
ATOM 3180 N N . TRP B 1 193 ? -19.188 -19.344 7.863 1 96.25 193 TRP B N 1
ATOM 3181 C CA . TRP B 1 193 ? -18.031 -20.094 7.387 1 96.25 193 TRP B CA 1
ATOM 3182 C C . TRP B 1 193 ? -18.312 -21.594 7.395 1 96.25 193 TRP B C 1
ATOM 3184 O O . TRP B 1 193 ? -17.891 -22.312 6.484 1 96.25 193 TRP B O 1
ATOM 3194 N N . LYS B 1 194 ? -19.016 -22.031 8.352 1 96.69 194 LYS B N 1
ATOM 3195 C CA . LYS B 1 194 ? -19.266 -23.453 8.492 1 96.69 194 LYS B CA 1
ATOM 3196 C C . LYS B 1 194 ? -19.969 -24.016 7.258 1 96.69 194 LYS B C 1
ATOM 3198 O O . LYS B 1 194 ? -19.703 -25.141 6.832 1 96.69 194 LYS B O 1
ATOM 3203 N N . ARG B 1 195 ? -20.844 -23.234 6.711 1 96.75 195 ARG B N 1
ATOM 3204 C CA . ARG B 1 195 ? -21.547 -23.641 5.504 1 96.75 195 ARG B CA 1
ATOM 3205 C C . ARG B 1 195 ? -20.594 -23.75 4.32 1 96.75 195 ARG B C 1
ATOM 3207 O O . ARG B 1 195 ? -20.656 -24.719 3.553 1 96.75 195 ARG B O 1
ATOM 3214 N N . VAL B 1 196 ? -19.719 -22.797 4.168 1 97.06 196 VAL B N 1
ATOM 3215 C CA . VAL B 1 196 ? -18.766 -22.781 3.074 1 97.06 196 VAL B CA 1
ATOM 3216 C C . VAL B 1 196 ? -17.781 -23.938 3.24 1 97.06 196 VAL B C 1
ATOM 3218 O O . VAL B 1 196 ? -17.453 -24.625 2.27 1 97.06 196 VAL B O 1
ATOM 3221 N N . GLU B 1 197 ? -17.344 -24.125 4.473 1 96.62 197 GLU B N 1
ATOM 3222 C CA . GLU B 1 197 ? -16.438 -25.219 4.777 1 96.62 197 GLU B CA 1
ATOM 3223 C C . GLU B 1 197 ? -17.047 -26.562 4.398 1 96.62 197 GLU B C 1
ATOM 3225 O O . GLU B 1 197 ? -16.344 -27.438 3.865 1 96.62 197 GLU B O 1
ATOM 3230 N N . GLU B 1 198 ? -18.281 -26.703 4.688 1 96.25 198 GLU B N 1
ATOM 3231 C CA . GLU B 1 198 ? -19 -27.938 4.332 1 96.25 198 GLU B CA 1
ATOM 3232 C C . GLU B 1 198 ? -19.016 -28.141 2.822 1 96.25 198 GLU B C 1
ATOM 3234 O O . GLU B 1 198 ? -18.797 -29.266 2.342 1 96.25 198 GLU B O 1
ATOM 3239 N N . ILE B 1 199 ? -19.297 -27.109 2.117 1 95.62 199 ILE B N 1
ATOM 3240 C CA . ILE B 1 199 ? -19.328 -27.156 0.66 1 95.62 199 ILE B CA 1
ATOM 3241 C C . ILE B 1 199 ? -17.953 -27.594 0.136 1 95.62 199 ILE B C 1
ATOM 3243 O O . ILE B 1 199 ? -17.859 -28.5 -0.69 1 95.62 199 ILE B O 1
ATOM 3247 N N . LEU B 1 200 ? -16.906 -27.016 0.648 1 95.56 200 LEU B N 1
ATOM 3248 C CA . LEU B 1 200 ? -15.555 -27.312 0.198 1 95.56 200 LEU B CA 1
ATOM 3249 C C . LEU B 1 200 ? -15.141 -28.719 0.587 1 95.56 200 LEU B C 1
ATOM 3251 O O . LEU B 1 200 ? -14.555 -29.453 -0.22 1 95.56 200 LEU B O 1
ATOM 3255 N N . ASN B 1 201 ? -15.477 -29.094 1.787 1 95.31 201 ASN B N 1
ATOM 3256 C CA . ASN B 1 201 ? -15.133 -30.438 2.254 1 95.31 201 ASN B CA 1
ATOM 3257 C C . ASN B 1 201 ? -15.852 -31.516 1.444 1 95.31 201 ASN B C 1
ATOM 3259 O O . ASN B 1 201 ? -15.266 -32.562 1.139 1 95.31 201 ASN B O 1
ATOM 3263 N N . ASN B 1 202 ? -17.094 -31.25 1.148 1 94.44 202 ASN B N 1
ATOM 3264 C CA . ASN B 1 202 ? -17.844 -32.188 0.317 1 94.44 202 ASN B CA 1
ATOM 3265 C C . ASN B 1 202 ? -17.219 -32.344 -1.068 1 94.44 202 ASN B C 1
ATOM 3267 O O . ASN B 1 202 ? -17.109 -33.438 -1.6 1 94.44 202 ASN B O 1
ATOM 3271 N N . ALA B 1 203 ? -16.859 -31.219 -1.613 1 93.81 203 ALA B N 1
ATOM 3272 C CA . ALA B 1 203 ? -16.203 -31.234 -2.922 1 93.81 203 ALA B CA 1
ATOM 3273 C C . ALA B 1 203 ? -14.875 -31.984 -2.869 1 93.81 203 ALA B C 1
ATOM 3275 O O . ALA B 1 203 ? -14.562 -32.781 -3.766 1 93.81 203 ALA B O 1
ATOM 3276 N N . ILE B 1 204 ? -14.109 -31.812 -1.838 1 93.62 204 ILE B N 1
ATOM 3277 C CA . ILE B 1 204 ? -12.82 -32.469 -1.652 1 93.62 204 ILE B CA 1
ATOM 3278 C C . ILE B 1 204 ? -13.016 -33.969 -1.508 1 93.62 204 ILE B C 1
ATOM 3280 O O . ILE B 1 204 ? -12.297 -34.75 -2.119 1 93.62 204 ILE B O 1
ATOM 3284 N N . SER B 1 205 ? -14.031 -34.312 -0.76 1 91.12 205 SER B N 1
ATOM 3285 C CA . SER B 1 205 ? -14.328 -35.719 -0.542 1 91.12 205 SER B CA 1
ATOM 3286 C C . SER B 1 205 ? -14.727 -36.406 -1.843 1 91.12 205 SER B C 1
ATOM 3288 O O . SER B 1 205 ? -14.383 -37.562 -2.068 1 91.12 205 SER B O 1
ATOM 3290 N N . SER B 1 206 ? -15.43 -35.688 -2.639 1 89.5 206 SER B N 1
ATOM 3291 C CA . SER B 1 206 ? -15.883 -36.219 -3.912 1 89.5 206 SER B CA 1
ATOM 3292 C C . SER B 1 206 ? -14.703 -36.5 -4.852 1 89.5 206 SER B C 1
ATOM 3294 O O . SER B 1 206 ? -14.758 -37.406 -5.684 1 89.5 206 SER B O 1
ATOM 3296 N N . ILE B 1 207 ? -13.727 -35.656 -4.809 1 87.56 207 ILE B N 1
ATOM 3297 C CA . ILE B 1 207 ? -12.539 -35.844 -5.641 1 87.56 207 ILE B CA 1
ATOM 3298 C C . ILE B 1 207 ? -11.719 -37.031 -5.133 1 87.56 207 ILE B C 1
ATOM 3300 O O . ILE B 1 207 ? -11.172 -37.781 -5.926 1 87.56 207 ILE B O 1
ATOM 3304 N N . ARG B 1 208 ? -11.672 -37.188 -3.791 1 85.12 208 ARG B N 1
ATOM 3305 C CA . ARG B 1 208 ? -10.922 -38.281 -3.189 1 85.12 208 ARG B CA 1
ATOM 3306 C C . ARG B 1 208 ? -11.539 -39.625 -3.553 1 85.12 208 ARG B C 1
A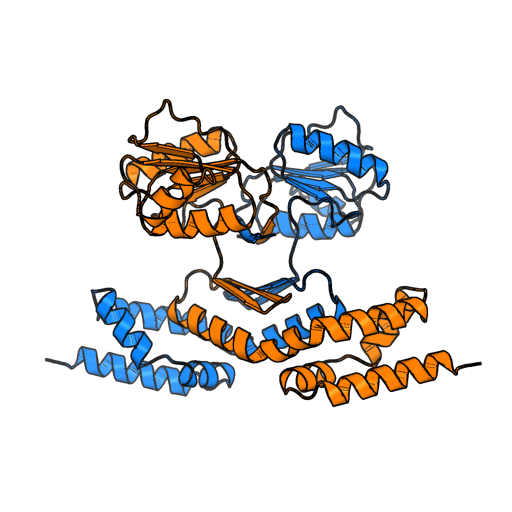TOM 3308 O O . ARG B 1 208 ? -10.812 -40.594 -3.762 1 85.12 208 ARG B O 1
ATOM 3315 N N . ILE B 1 209 ? -12.852 -39.75 -3.51 1 73.62 209 ILE B N 1
ATOM 3316 C CA . ILE B 1 209 ? -13.539 -41 -3.793 1 73.62 209 ILE B CA 1
ATOM 3317 C C . ILE B 1 209 ? -13.516 -41.25 -5.293 1 73.62 209 ILE B C 1
ATOM 3319 O O . ILE B 1 209 ? -13.57 -42.406 -5.723 1 73.62 209 ILE B O 1
ATOM 3323 N N . LYS B 1 210 ? -13.438 -40.188 -6.156 1 62.88 210 LYS B N 1
ATOM 3324 C CA . LYS B 1 210 ? -13.484 -40.5 -7.586 1 62.88 210 LYS B CA 1
ATOM 3325 C C . LYS B 1 210 ? -12.398 -41.5 -7.98 1 62.88 210 LYS B C 1
ATOM 3327 O O . LYS B 1 210 ? -11.211 -41.25 -7.715 1 62.88 210 LYS B O 1
ATOM 3332 N N . PRO B 1 211 ? -12.883 -42.875 -8.359 1 50.19 211 PRO B N 1
ATOM 3333 C CA . PRO B 1 211 ? -12.086 -44 -8.812 1 50.19 211 PRO B CA 1
ATOM 3334 C C . PRO B 1 211 ? -11.133 -43.656 -9.945 1 50.19 211 PRO B C 1
ATOM 3336 O O . PRO B 1 211 ? -11.398 -42.719 -10.711 1 50.19 211 PRO B O 1
#